Protein AF-0000000074205114 (afdb_homodimer)

Nearest PDB structures (foldseek):
  3gfg-assembly1_B  TM=8.405E-01  e=4.250E-28  Bacillus subtilis subsp. subtilis str. 168
  3e18-assembly1_B  TM=7.737E-01  e=5.322E-22  Listeria innocua
  5a02-assembly1_B  TM=8.197E-01  e=1.115E-20  Caulobacter vibrioides CB15
  5yaq-assembly1_D  TM=7.624E-01  e=3.730E-19  Paracoccus laeviglucosivorans
  7d5n-assembly1_A-2  TM=6.843E-01  e=5.929E-16  Azotobacter vinelandii DJ

Organism: NCBI:txid88382

Foldseek 3Di:
DAAAEEADQDPVVQVVVCVVHVNHHYDNDDVVVLVPPVRDQEAEAPDAQQCLLVSLLVCLQSQHEYEYEPLSHLFLVSLVSSVVSNVVSVRHYFYQLLCCFALVLQLVLVCVVVCLQPAWAEKEAEAEFADQDDPPDCLLAVQRRHACCRVVLLNQLLSVCVRFNAFFKKAKAFDDDHGPHTQKIKMKTDHAAPPDDPPDPPDPDDDDPPPDPPDPPGSGHIYIYIGHHNDPAGAWRIWIHHPNFIWTHRDDDPGDHPCVVVCVPADPQFGTWTDDVPDTDTGGGDDGHSVCQVVQVVCVSVVNHPNPHDSVSSSSSSVNSVNNVVNNVPVDMGTD/DAAAEDADQDPVVQVVVCVVHVNHHYDNDDVVVLVPVVRDQEAEAPDAQQCLLVSLLVCLQSQHEYEYEPLSHLFLVSLVSSVVSNVVSVRHYFYQLLCCFALVLQLVLVCVVVCLQPAWAEKEAEAEFADQDDPPDCQLAVQRRHACCRVVLLNQLLSVCVRFNAFFKKAKAFDDDHGPHTQKIKMKTDHAAPPDDPPDPPPPDDDPPPDDCPPPPRRGHIYIYIGHHNDPAGAWRIWIHHPNFIWTHGDDDPGDHPCVVVCVPADPQFGTWTDDVPDTDTGGGDDGHSVCQVVQVVCCSVVNHPNPHDSVSSSSSSVNSVNNVVNNVPVDMGTD

pLDDT: mean 89.56, std 16.48, range [22.7, 98.69]

Structure (mmCIF, N/CA/C/O backbone):
data_AF-0000000074205114-model_v1
#
loop_
_entity.id
_entity.type
_entity.pdbx_description
1 polymer 'Putative dehydrogenase'
#
loop_
_atom_site.group_PDB
_atom_site.id
_atom_site.type_symbol
_atom_site.label_atom_id
_atom_site.label_alt_id
_atom_site.label_comp_id
_atom_site.label_asym_id
_atom_site.label_entity_id
_atom_site.label_seq_id
_atom_site.pdbx_PDB_ins_code
_atom_site.Cartn_x
_atom_site.Cartn_y
_atom_site.Cartn_z
_atom_site.occupancy
_atom_site.B_iso_or_equiv
_atom_site.auth_seq_id
_atom_site.auth_comp_id
_atom_site.auth_asym_id
_atom_site.auth_atom_id
_atom_site.pdbx_PDB_model_num
ATOM 1 N N . MET A 1 1 ? 2.957 -40.562 -7.648 1 85.75 1 MET A N 1
ATOM 2 C CA . MET A 1 1 ? 3.486 -40.281 -8.984 1 85.75 1 MET A CA 1
ATOM 3 C C . MET A 1 1 ? 4.996 -40.5 -9.023 1 85.75 1 MET A C 1
ATOM 5 O O . MET A 1 1 ? 5.707 -40.156 -8.086 1 85.75 1 MET A O 1
ATOM 9 N N . SER A 1 2 ? 5.418 -41.219 -10.023 1 91.81 2 SER A N 1
ATOM 10 C CA . SER A 1 2 ? 6.84 -41.5 -10.156 1 91.81 2 SER A CA 1
ATOM 11 C C . SER A 1 2 ? 7.43 -40.812 -11.391 1 91.81 2 SER A C 1
ATOM 13 O O . SER A 1 2 ? 6.742 -40.656 -12.398 1 91.81 2 SER A O 1
ATOM 15 N N . VAL A 1 3 ? 8.656 -40.406 -11.25 1 95 3 VAL A N 1
ATOM 16 C CA . VAL A 1 3 ? 9.367 -39.844 -12.383 1 95 3 VAL A CA 1
ATOM 17 C C . VAL A 1 3 ? 10.016 -40.938 -13.211 1 95 3 VAL A C 1
ATOM 19 O O . VAL A 1 3 ? 10.828 -41.719 -12.711 1 95 3 VAL A O 1
ATOM 22 N N . THR A 1 4 ? 9.609 -41.031 -14.523 1 96.88 4 THR A N 1
ATOM 23 C CA . THR A 1 4 ? 10.078 -42.125 -15.344 1 96.88 4 THR A CA 1
ATOM 24 C C . THR A 1 4 ? 10.953 -41.625 -16.484 1 96.88 4 THR A C 1
ATOM 26 O O . THR A 1 4 ? 11.656 -42.406 -17.125 1 96.88 4 THR A O 1
ATOM 29 N N . ALA A 1 5 ? 10.875 -40.375 -16.781 1 96.94 5 ALA A N 1
ATOM 30 C CA . ALA A 1 5 ? 11.648 -39.75 -17.844 1 96.94 5 ALA A CA 1
ATOM 31 C C . ALA A 1 5 ? 12.055 -38.312 -17.484 1 96.94 5 ALA A C 1
ATOM 33 O O . ALA A 1 5 ? 11.289 -37.594 -16.828 1 96.94 5 ALA A O 1
ATOM 34 N N . VAL A 1 6 ? 13.312 -37.875 -17.875 1 96.44 6 VAL A N 1
ATOM 35 C CA . VAL A 1 6 ? 13.805 -36.531 -17.609 1 96.44 6 VAL A CA 1
ATOM 36 C C . VAL A 1 6 ? 14.555 -36 -18.812 1 96.44 6 VAL A C 1
ATOM 38 O O . VAL A 1 6 ? 15.359 -36.719 -19.422 1 96.44 6 VAL A O 1
ATOM 41 N N . VAL A 1 7 ? 14.195 -34.781 -19.234 1 95.62 7 VAL A N 1
ATOM 42 C CA . VAL A 1 7 ? 14.969 -34.062 -20.234 1 95.62 7 VAL A CA 1
ATOM 43 C C . VAL A 1 7 ? 15.953 -33.125 -19.547 1 95.62 7 VAL A C 1
ATOM 45 O O . VAL A 1 7 ? 15.555 -32.219 -18.797 1 95.62 7 VAL A O 1
ATOM 48 N N . ALA A 1 8 ? 17.188 -33.281 -19.766 1 89.88 8 ALA A N 1
ATOM 49 C CA . ALA A 1 8 ? 18.281 -32.438 -19.281 1 89.88 8 ALA A CA 1
ATOM 50 C C . ALA A 1 8 ? 19.297 -32.156 -20.375 1 89.88 8 ALA A C 1
ATOM 52 O O . ALA A 1 8 ? 19.969 -33.062 -20.844 1 89.88 8 ALA A O 1
ATOM 53 N N . ARG A 1 9 ? 19.359 -30.891 -20.688 1 83.19 9 ARG A N 1
ATOM 54 C CA . ARG A 1 9 ? 20.203 -30.531 -21.812 1 83.19 9 ARG A CA 1
ATOM 55 C C . ARG A 1 9 ? 21.672 -30.469 -21.406 1 83.19 9 ARG A C 1
ATOM 57 O O . ARG A 1 9 ? 22.562 -30.891 -22.156 1 83.19 9 ARG A O 1
ATOM 64 N N . ASP A 1 10 ? 21.859 -29.969 -20.188 1 86.12 10 ASP A N 1
ATOM 65 C CA . ASP A 1 10 ? 23.219 -29.781 -19.688 1 86.12 10 ASP A CA 1
ATOM 66 C C . ASP A 1 10 ? 23.719 -31.047 -19 1 86.12 10 ASP A C 1
ATOM 68 O O . ASP A 1 10 ? 22.969 -31.719 -18.281 1 86.12 10 ASP A O 1
ATOM 72 N N . SER A 1 11 ? 24.969 -31.344 -19.266 1 81.88 11 SER A N 1
ATOM 73 C CA . SER A 1 11 ? 25.562 -32.562 -18.703 1 81.88 11 SER A CA 1
ATOM 74 C C . SER A 1 11 ? 25.531 -32.531 -17.172 1 81.88 11 SER A C 1
ATOM 76 O O . SER A 1 11 ? 25.266 -33.562 -16.547 1 81.88 11 SER A O 1
ATOM 78 N N . GLY A 1 12 ? 25.875 -31.391 -16.656 1 84.06 12 GLY A N 1
ATOM 79 C CA . GLY A 1 12 ? 25.812 -31.281 -15.211 1 84.06 12 GLY A CA 1
ATOM 80 C C . GLY A 1 12 ? 24.422 -31.547 -14.656 1 84.06 12 GLY A C 1
ATOM 81 O O . GLY A 1 12 ? 24.266 -32.281 -13.672 1 84.06 12 GLY A O 1
ATOM 82 N N . ARG A 1 13 ? 23.438 -31.125 -15.32 1 86.06 13 ARG A N 1
ATOM 83 C CA . ARG A 1 13 ? 22.047 -31.328 -14.898 1 86.06 13 ARG A CA 1
ATOM 84 C C . ARG A 1 13 ? 21.641 -32.781 -15.102 1 86.06 13 ARG A C 1
ATOM 86 O O . ARG A 1 13 ? 20.844 -33.312 -14.328 1 86.06 13 ARG A O 1
ATOM 93 N N . ARG A 1 14 ? 22.203 -33.406 -16.016 1 86.38 14 ARG A N 1
ATOM 94 C CA . ARG A 1 14 ? 21.891 -34.812 -16.266 1 86.38 14 ARG A CA 1
ATOM 95 C C . ARG A 1 14 ? 22.391 -35.688 -15.141 1 86.38 14 ARG A C 1
ATOM 97 O O . ARG A 1 14 ? 21.719 -36.656 -14.742 1 86.38 14 ARG A O 1
ATOM 104 N N . VAL A 1 15 ? 23.562 -35.312 -14.703 1 87.88 15 VAL A N 1
ATOM 105 C CA . VAL A 1 15 ? 24.125 -36.062 -13.594 1 87.88 15 VAL A CA 1
ATOM 106 C C . VAL A 1 15 ? 23.25 -35.906 -12.352 1 87.88 15 VAL A C 1
ATOM 108 O O . VAL A 1 15 ? 22.953 -36.875 -11.656 1 87.88 15 VAL A O 1
ATOM 111 N N . GLN A 1 16 ? 22.891 -34.719 -12.156 1 90.81 16 GLN A N 1
ATOM 112 C CA . GLN A 1 16 ? 22.016 -34.438 -11.016 1 90.81 16 GLN A CA 1
ATOM 113 C C . GLN A 1 16 ? 20.688 -35.188 -11.148 1 90.81 16 GLN A C 1
ATOM 115 O O . GLN A 1 16 ? 20.203 -35.75 -10.164 1 90.81 16 GLN A O 1
ATOM 120 N N . ALA A 1 17 ? 20.172 -35.219 -12.312 1 90.38 17 ALA A N 1
ATOM 121 C CA . ALA A 1 17 ? 18.891 -35.906 -12.562 1 90.38 17 ALA A CA 1
ATOM 122 C C . ALA A 1 17 ? 19.016 -37.406 -12.344 1 90.38 17 ALA A C 1
ATOM 124 O O . ALA A 1 17 ? 18.109 -38.031 -11.805 1 90.38 17 ALA A O 1
ATOM 125 N N . ALA A 1 18 ? 20.062 -37.906 -12.75 1 89.88 18 ALA A N 1
ATOM 126 C CA . ALA A 1 18 ? 20.312 -39.344 -12.562 1 89.88 18 ALA A CA 1
ATOM 127 C C . ALA A 1 18 ? 20.344 -39.719 -11.086 1 89.88 18 ALA A C 1
ATOM 129 O O . ALA A 1 18 ? 19.922 -40.812 -10.695 1 89.88 18 ALA A O 1
ATOM 130 N N . GLY A 1 19 ? 20.969 -38.812 -10.289 1 91.25 19 GLY A N 1
ATOM 131 C CA . GLY A 1 19 ? 21.016 -39 -8.852 1 91.25 19 GLY A CA 1
ATOM 132 C C . GLY A 1 19 ? 19.656 -38.844 -8.188 1 91.25 19 GLY A C 1
ATOM 133 O O . GLY A 1 19 ? 19.281 -39.656 -7.328 1 91.25 19 GLY A O 1
ATOM 134 N N . ASP A 1 20 ? 18.922 -37.906 -8.656 1 92.44 20 ASP A N 1
ATOM 135 C CA . ASP A 1 20 ? 17.641 -37.594 -8.047 1 92.44 20 ASP A CA 1
ATOM 136 C C . ASP A 1 20 ? 16.578 -38.656 -8.398 1 92.44 20 ASP A C 1
ATOM 138 O O . ASP A 1 20 ? 15.695 -38.938 -7.594 1 92.44 20 ASP A O 1
ATOM 142 N N . TRP A 1 21 ? 16.766 -39.281 -9.703 1 93.69 21 TRP A N 1
ATOM 143 C CA . TRP A 1 21 ? 15.773 -40.25 -10.188 1 93.69 21 TRP A CA 1
ATOM 144 C C . TRP A 1 21 ? 16.453 -41.438 -10.859 1 93.69 21 TRP A C 1
ATOM 146 O O . TRP A 1 21 ? 16.328 -41.625 -12.07 1 93.69 21 TRP A O 1
ATOM 156 N N . PRO A 1 22 ? 17.031 -42.344 -10.18 1 90.56 22 PRO A N 1
ATOM 157 C CA . PRO A 1 22 ? 17.812 -43.438 -10.734 1 90.56 22 PRO A CA 1
ATOM 158 C C . PRO A 1 22 ? 17 -44.312 -11.672 1 90.56 22 PRO A C 1
ATOM 160 O O . PRO A 1 22 ? 17.547 -44.906 -12.617 1 90.56 22 PRO A O 1
ATOM 163 N N . GLY A 1 23 ? 15.766 -44.406 -11.625 1 91.94 23 GLY A N 1
ATOM 164 C CA . GLY A 1 23 ? 14.938 -45.281 -12.453 1 91.94 23 GLY A CA 1
ATOM 165 C C . GLY A 1 23 ? 14.359 -44.562 -13.656 1 91.94 23 GLY A C 1
ATOM 166 O O . GLY A 1 23 ? 13.773 -45.188 -14.539 1 91.94 23 GLY A O 1
ATOM 167 N N . ALA A 1 24 ? 14.734 -43.375 -13.836 1 95.69 24 ALA A N 1
ATOM 168 C CA . ALA A 1 24 ? 14.164 -42.562 -14.922 1 95.69 24 ALA A CA 1
ATOM 169 C C . ALA A 1 24 ? 15.055 -42.625 -16.156 1 95.69 24 ALA A C 1
ATOM 171 O O . ALA A 1 24 ? 16.281 -42.594 -16.047 1 95.69 24 ALA A O 1
ATOM 172 N N . ARG A 1 25 ? 14.469 -42.719 -17.312 1 95.88 25 ARG A N 1
ATOM 173 C CA . ARG A 1 25 ? 15.203 -42.562 -18.562 1 95.88 25 ARG A CA 1
ATOM 174 C C . ARG A 1 25 ? 15.562 -41.094 -18.812 1 95.88 25 ARG A C 1
ATOM 176 O O . ARG A 1 25 ? 14.719 -40.219 -18.672 1 95.88 25 ARG A O 1
ATOM 183 N N . LEU A 1 26 ? 16.844 -40.844 -19.188 1 95.38 26 LEU A N 1
ATOM 184 C CA . LEU A 1 26 ? 17.312 -39.469 -19.438 1 95.38 26 LEU A CA 1
ATOM 185 C C . LEU A 1 26 ? 17.359 -39.188 -20.938 1 95.38 26 LEU A C 1
ATOM 187 O O . LEU A 1 26 ? 17.766 -40.031 -21.719 1 95.38 26 LEU A O 1
ATOM 191 N N . PHE A 1 27 ? 16.875 -38.031 -21.281 1 95.56 27 PHE A N 1
ATOM 192 C CA . PHE A 1 27 ? 16.891 -37.594 -22.672 1 95.56 27 PHE A CA 1
ATOM 193 C C . PHE A 1 27 ? 17.656 -36.281 -22.812 1 95.56 27 PHE A C 1
ATOM 195 O O . PHE A 1 27 ? 17.734 -35.5 -21.859 1 95.56 27 PHE A O 1
ATOM 202 N N . ASN A 1 28 ? 18.141 -36 -24.062 1 92.38 28 ASN A N 1
ATOM 203 C CA . ASN A 1 28 ? 18.875 -34.781 -24.312 1 92.38 28 ASN A CA 1
ATOM 204 C C . ASN A 1 28 ? 17.953 -33.656 -24.781 1 92.38 28 ASN A C 1
ATOM 206 O O . ASN A 1 28 ? 18.328 -32.469 -24.703 1 92.38 28 ASN A O 1
ATOM 210 N N . ASP A 1 29 ? 16.875 -34.062 -25.266 1 93.94 29 ASP A N 1
ATOM 211 C CA . ASP A 1 29 ? 15.938 -33.062 -25.766 1 93.94 29 ASP A CA 1
ATOM 212 C C . ASP A 1 29 ? 14.5 -33.594 -25.688 1 93.94 29 ASP A C 1
ATOM 214 O O . ASP A 1 29 ? 14.273 -34.781 -25.547 1 93.94 29 ASP A O 1
ATOM 218 N N . LEU A 1 30 ? 13.594 -32.656 -25.828 1 96.44 30 LEU A N 1
ATOM 219 C CA . LEU A 1 30 ? 12.172 -32.938 -25.688 1 96.44 30 LEU A CA 1
ATOM 220 C C . LEU A 1 30 ? 11.695 -33.844 -26.828 1 96.44 30 LEU A C 1
ATOM 222 O O . LEU A 1 30 ? 10.93 -34.781 -26.609 1 96.44 30 LEU A O 1
ATOM 226 N N . THR A 1 31 ? 12.141 -33.625 -28.031 1 96.06 31 THR A N 1
ATOM 227 C CA . THR A 1 31 ? 11.719 -34.406 -29.203 1 96.06 31 THR A CA 1
ATOM 228 C C . THR A 1 31 ? 11.992 -35.875 -29.016 1 96.06 31 THR A C 1
ATOM 230 O O . THR A 1 31 ? 11.125 -36.719 -29.266 1 96.06 31 THR A O 1
ATOM 233 N N . SER A 1 32 ? 13.219 -36.188 -28.547 1 96.56 32 SER A N 1
ATOM 234 C CA . SER A 1 32 ? 13.594 -37.594 -28.328 1 96.56 32 SER A CA 1
ATOM 235 C C . SER A 1 32 ? 12.711 -38.219 -27.266 1 96.56 32 SER A C 1
ATOM 237 O O . SER A 1 32 ? 12.359 -39.406 -27.375 1 96.56 32 SER A O 1
ATOM 239 N N . MET A 1 33 ? 12.398 -37.5 -26.25 1 97.31 33 MET A N 1
ATOM 240 C CA . MET A 1 33 ? 11.547 -38.031 -25.188 1 97.31 33 MET A CA 1
ATOM 241 C C . MET A 1 33 ? 10.141 -38.312 -25.703 1 97.31 33 MET A C 1
ATOM 243 O O . MET A 1 33 ? 9.539 -39.344 -25.375 1 97.31 33 MET A O 1
ATOM 247 N N . LEU A 1 34 ? 9.617 -37.469 -26.594 1 97.81 34 LEU A N 1
ATOM 248 C CA . LEU A 1 34 ? 8.25 -37.562 -27.094 1 97.81 34 LEU A CA 1
ATOM 249 C C . LEU A 1 34 ? 8.102 -38.781 -28.031 1 97.81 34 LEU A C 1
ATOM 251 O O . LEU A 1 34 ? 6.984 -39.219 -28.297 1 97.81 34 LEU A O 1
ATOM 255 N N . LEU A 1 35 ? 9.203 -39.344 -28.484 1 96.56 35 LEU A N 1
ATOM 256 C CA . LEU A 1 35 ? 9.18 -40.531 -29.344 1 96.56 35 LEU A CA 1
ATOM 257 C C . LEU A 1 35 ? 8.977 -41.781 -28.516 1 96.56 35 LEU A C 1
ATOM 259 O O . LEU A 1 35 ? 8.758 -42.875 -29.078 1 96.56 35 LEU A O 1
ATOM 263 N N . GLU A 1 36 ? 9.008 -41.625 -27.219 1 96.88 36 GLU A N 1
ATOM 264 C CA . GLU A 1 36 ? 8.781 -42.75 -26.328 1 96.88 36 GLU A CA 1
ATOM 265 C C . GLU A 1 36 ? 7.617 -42.5 -25.375 1 96.88 36 GLU A C 1
ATOM 267 O O . GLU A 1 36 ? 7.785 -42.5 -24.156 1 96.88 36 GLU A O 1
ATOM 272 N N . PRO A 1 37 ? 6.422 -42.438 -25.922 1 94.88 37 PRO A N 1
ATOM 273 C CA . PRO A 1 37 ? 5.258 -42 -25.156 1 94.88 37 PRO A CA 1
ATOM 274 C C . PRO A 1 37 ? 4.812 -43.031 -24.109 1 94.88 37 PRO A C 1
ATOM 276 O O . PRO A 1 37 ? 4.066 -42.688 -23.188 1 94.88 37 PRO A O 1
ATOM 279 N N . CYS A 1 38 ? 5.223 -44.219 -24.172 1 96.12 38 CYS A N 1
ATOM 280 C CA . CYS A 1 38 ? 4.773 -45.25 -23.266 1 96.12 38 CYS A CA 1
ATOM 281 C C . CYS A 1 38 ? 5.488 -45.156 -21.922 1 96.12 38 CYS A C 1
ATOM 283 O O . CYS A 1 38 ? 5.07 -45.781 -20.938 1 96.12 38 CYS A O 1
ATOM 285 N N . LEU A 1 39 ? 6.52 -44.281 -21.812 1 96.25 39 LEU A N 1
ATOM 286 C CA . LEU A 1 39 ? 7.344 -44.188 -20.625 1 96.25 39 LEU A CA 1
ATOM 287 C C . LEU A 1 39 ? 6.66 -43.344 -19.562 1 96.25 39 LEU A C 1
ATOM 289 O O . LEU A 1 39 ? 7.035 -43.375 -18.391 1 96.25 39 LEU A O 1
ATOM 293 N N . TYR A 1 40 ? 5.711 -42.594 -19.906 1 96.56 40 TYR A N 1
ATOM 294 C CA . TYR A 1 40 ? 5.102 -41.656 -18.969 1 96.56 40 TYR A CA 1
ATOM 295 C C . TYR A 1 40 ? 3.652 -41.375 -19.359 1 96.56 40 TYR A C 1
ATOM 297 O O . TYR A 1 40 ? 3.268 -41.5 -20.516 1 96.56 40 TYR A O 1
ATOM 305 N N . ASP A 1 41 ? 2.85 -40.938 -18.391 1 96.12 41 ASP A N 1
ATOM 306 C CA . ASP A 1 41 ? 1.438 -40.625 -18.578 1 96.12 41 ASP A CA 1
ATOM 307 C C . ASP A 1 41 ? 1.212 -39.094 -18.578 1 96.12 41 ASP A C 1
ATOM 309 O O . ASP A 1 41 ? 0.176 -38.625 -19.031 1 96.12 41 ASP A O 1
ATOM 313 N N . LEU A 1 42 ? 2.203 -38.406 -18.016 1 97.81 42 LEU A N 1
ATOM 314 C CA . LEU A 1 42 ? 2.121 -36.969 -17.812 1 97.81 42 LEU A CA 1
ATOM 315 C C . LEU A 1 42 ? 3.475 -36.312 -18.062 1 97.81 42 LEU A C 1
ATOM 317 O O . LEU A 1 42 ? 4.512 -36.844 -17.672 1 97.81 42 LEU A O 1
ATOM 321 N N . VAL A 1 43 ? 3.426 -35.188 -18.75 1 98.25 43 VAL A N 1
ATOM 322 C CA . VAL A 1 43 ? 4.648 -34.406 -18.922 1 98.25 43 VAL A CA 1
ATOM 323 C C . VAL A 1 43 ? 4.594 -33.156 -18.062 1 98.25 43 VAL A C 1
ATOM 325 O O . VAL A 1 43 ? 3.604 -32.406 -18.078 1 98.25 43 VAL A O 1
ATOM 328 N N . VAL A 1 44 ? 5.621 -32.844 -17.25 1 97.94 44 VAL A N 1
ATOM 329 C CA . VAL A 1 44 ? 5.773 -31.609 -16.516 1 97.94 44 VAL A CA 1
ATOM 330 C C . VAL A 1 44 ? 6.785 -30.703 -17.219 1 97.94 44 VAL A C 1
ATOM 332 O O . VAL A 1 44 ? 7.969 -31.047 -17.312 1 97.94 44 VAL A O 1
ATOM 335 N N . ILE A 1 45 ? 6.273 -29.641 -17.703 1 97.31 45 ILE A N 1
ATOM 336 C CA . ILE A 1 45 ? 7.125 -28.688 -18.422 1 97.31 45 ILE A CA 1
ATOM 337 C C . ILE A 1 45 ? 7.613 -27.609 -17.453 1 97.31 45 ILE A C 1
ATOM 339 O O . ILE A 1 45 ? 6.852 -26.719 -17.078 1 97.31 45 ILE A O 1
ATOM 343 N N . ALA A 1 46 ? 8.875 -27.641 -17.141 1 93.62 46 ALA A N 1
ATOM 344 C CA . ALA A 1 46 ? 9.5 -26.703 -16.219 1 93.62 46 ALA A CA 1
ATOM 345 C C . ALA A 1 46 ? 10.656 -25.953 -16.875 1 93.62 46 ALA A C 1
ATOM 347 O O . ALA A 1 46 ? 11.648 -25.625 -16.234 1 93.62 46 ALA A O 1
ATOM 348 N N . SER A 1 47 ? 10.617 -25.859 -18.203 1 90.19 47 SER A N 1
ATOM 349 C CA . SER A 1 47 ? 11.617 -25.141 -18.984 1 90.19 47 SER A CA 1
ATOM 350 C C . SER A 1 47 ? 11.555 -23.641 -18.703 1 90.19 47 SER A C 1
ATOM 352 O O . SER A 1 47 ? 10.617 -23.156 -18.078 1 90.19 47 SER A O 1
ATOM 354 N N . PRO A 1 48 ? 12.562 -22.891 -19.078 1 84.75 48 PRO A N 1
ATOM 355 C CA . PRO A 1 48 ? 12.469 -21.422 -18.969 1 84.75 48 PRO A CA 1
ATOM 356 C C . PRO A 1 48 ? 11.227 -20.859 -19.656 1 84.75 48 PRO A C 1
ATOM 358 O O . PRO A 1 48 ? 10.789 -21.391 -20.688 1 84.75 48 PRO A O 1
ATOM 361 N N . SER A 1 49 ? 10.75 -19.781 -19.141 1 85.81 49 SER A N 1
ATOM 362 C CA . SER A 1 49 ? 9.461 -19.234 -19.547 1 85.81 49 SER A CA 1
ATOM 363 C C . SER A 1 49 ? 9.43 -18.938 -21.047 1 85.81 49 SER A C 1
ATOM 365 O O . SER A 1 49 ? 8.383 -19.062 -21.688 1 85.81 49 SER A O 1
ATOM 367 N N . SER A 1 50 ? 10.555 -18.594 -21.562 1 84.31 50 SER A N 1
ATOM 368 C CA . SER A 1 50 ? 10.609 -18.234 -22.984 1 84.31 50 SER A CA 1
ATOM 369 C C . SER A 1 50 ? 10.359 -19.453 -23.875 1 84.31 50 SER A C 1
ATOM 371 O O . SER A 1 50 ? 10.047 -19.312 -25.047 1 84.31 50 SER A O 1
ATOM 373 N N . LEU A 1 51 ? 10.453 -20.656 -23.297 1 89 51 LEU A N 1
ATOM 374 C CA . LEU A 1 51 ? 10.305 -21.875 -24.078 1 89 51 LEU A CA 1
ATOM 375 C C . LEU A 1 51 ? 8.945 -22.531 -23.828 1 89 51 LEU A C 1
ATOM 377 O O . LEU A 1 51 ? 8.617 -23.547 -24.422 1 89 51 LEU A O 1
ATOM 381 N N . HIS A 1 52 ? 8.133 -21.938 -22.984 1 93.12 52 HIS A N 1
ATOM 382 C CA . HIS A 1 52 ? 6.867 -22.547 -22.562 1 93.12 52 HIS A CA 1
ATOM 383 C C . HIS A 1 52 ? 5.953 -22.797 -23.766 1 93.12 52 HIS A C 1
ATOM 385 O O . HIS A 1 52 ? 5.449 -23.906 -23.938 1 93.12 52 HIS A O 1
ATOM 391 N N . ALA A 1 53 ? 5.789 -21.812 -24.594 1 93.69 53 ALA A N 1
ATOM 392 C CA . ALA A 1 53 ? 4.867 -21.953 -25.703 1 93.69 53 ALA A CA 1
ATOM 393 C C . ALA A 1 53 ? 5.324 -23.047 -26.672 1 93.69 53 ALA A C 1
ATOM 395 O O . ALA A 1 53 ? 4.523 -23.875 -27.109 1 93.69 53 ALA A O 1
ATOM 396 N N .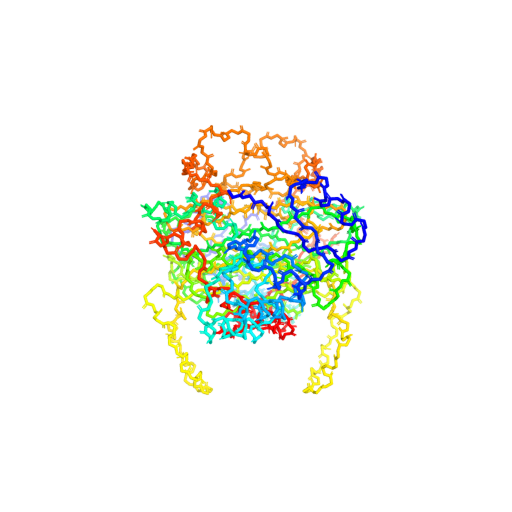 GLU A 1 54 ? 6.59 -23.016 -26.938 1 94.56 54 GLU A N 1
ATOM 397 C CA . GLU A 1 54 ? 7.164 -23.984 -27.844 1 94.56 54 GLU A CA 1
ATOM 398 C C . GLU A 1 54 ? 7.027 -25.406 -27.297 1 94.56 54 GLU A C 1
ATOM 400 O O . GLU A 1 54 ? 6.551 -26.297 -28 1 94.56 54 GLU A O 1
ATOM 405 N N . HIS A 1 55 ? 7.418 -25.609 -26.062 1 96.69 55 HIS A N 1
ATOM 406 C CA . HIS A 1 55 ? 7.371 -26.922 -25.453 1 96.69 55 HIS A CA 1
ATOM 407 C C . HIS A 1 55 ? 5.934 -27.391 -25.25 1 96.69 55 HIS A C 1
ATOM 409 O O . HIS A 1 55 ? 5.617 -28.562 -25.469 1 96.69 55 HIS A O 1
ATOM 415 N N . ALA A 1 56 ? 5.098 -26.5 -24.859 1 97.62 56 ALA A N 1
ATOM 416 C CA . ALA A 1 56 ? 3.686 -26.844 -24.703 1 97.62 56 ALA A CA 1
ATOM 417 C C . ALA A 1 56 ? 3.076 -27.297 -26.031 1 97.62 56 ALA A C 1
ATOM 419 O O . ALA A 1 56 ? 2.312 -28.266 -26.062 1 97.62 56 ALA A O 1
ATOM 420 N N . ASN A 1 57 ? 3.42 -26.594 -27.031 1 96.88 57 ASN A N 1
ATOM 421 C CA . ASN A 1 57 ? 2.93 -26.969 -28.359 1 96.88 57 ASN A CA 1
ATOM 422 C C . ASN A 1 57 ? 3.395 -28.375 -28.75 1 96.88 57 ASN A C 1
ATOM 424 O O . ASN A 1 57 ? 2.596 -29.188 -29.203 1 96.88 57 ASN A O 1
ATOM 428 N N . ALA A 1 58 ? 4.645 -28.641 -28.594 1 97.5 58 ALA A N 1
ATOM 429 C CA . ALA A 1 58 ? 5.207 -29.938 -28.953 1 97.5 58 ALA A CA 1
ATOM 430 C C . ALA A 1 58 ? 4.512 -31.062 -28.188 1 97.5 58 ALA A C 1
ATOM 432 O O . ALA A 1 58 ? 4.156 -32.094 -28.766 1 97.5 58 ALA A O 1
ATOM 433 N N . VAL A 1 59 ? 4.316 -30.844 -26.922 1 98.25 59 VAL A N 1
ATOM 434 C CA . VAL A 1 59 ? 3.703 -31.859 -26.062 1 98.25 59 VAL A CA 1
ATOM 435 C C . VAL A 1 59 ? 2.23 -32.031 -26.438 1 98.25 59 VAL A C 1
ATOM 437 O O . VAL A 1 59 ? 1.71 -33.125 -26.453 1 98.25 59 VAL A O 1
ATOM 440 N N . SER A 1 60 ? 1.573 -30.953 -26.766 1 97.88 60 SER A N 1
ATOM 441 C CA . SER A 1 60 ? 0.179 -30.984 -27.203 1 97.88 60 SER A CA 1
ATOM 442 C C . SER A 1 60 ? 0.013 -31.812 -28.469 1 97.88 60 SER A C 1
ATOM 444 O O . SER A 1 60 ? -0.88 -32.656 -28.562 1 97.88 60 SER A O 1
ATOM 446 N N . VAL A 1 61 ? 0.894 -31.562 -29.422 1 96.69 61 VAL A N 1
ATOM 447 C CA . VAL A 1 61 ? 0.837 -32.25 -30.688 1 96.69 61 VAL A CA 1
ATOM 448 C C . VAL A 1 61 ? 1.059 -33.75 -30.469 1 96.69 61 VAL A C 1
ATOM 450 O O . VAL A 1 61 ? 0.447 -34.594 -31.141 1 96.69 61 VAL A O 1
ATOM 453 N N . ALA A 1 62 ? 1.835 -34.062 -29.484 1 97.38 62 ALA A N 1
ATOM 454 C CA . ALA A 1 62 ? 2.107 -35.469 -29.156 1 97.38 62 ALA A CA 1
ATOM 455 C C . ALA A 1 62 ? 0.929 -36.094 -28.406 1 97.38 62 ALA A C 1
ATOM 457 O O . ALA A 1 62 ? 0.906 -37.281 -28.172 1 97.38 62 ALA A O 1
ATOM 458 N N . GLY A 1 63 ? -0.019 -35.281 -27.938 1 97 63 GLY A N 1
ATOM 459 C CA . GLY A 1 63 ? -1.241 -35.781 -27.312 1 97 63 GLY A CA 1
ATOM 460 C C . GLY A 1 63 ? -1.043 -36.219 -25.875 1 97 63 GLY A C 1
ATOM 461 O O . GLY A 1 63 ? -1.79 -37.062 -25.375 1 97 63 GLY A O 1
ATOM 462 N N . LYS A 1 64 ? -0.015 -35.812 -25.234 1 97.62 64 LYS A N 1
ATOM 463 C CA . LYS A 1 64 ? 0.257 -36.156 -23.859 1 97.62 64 LYS A CA 1
ATOM 464 C C . LYS A 1 64 ? -0.214 -35.062 -22.891 1 97.62 64 LYS A C 1
ATOM 466 O O . LYS A 1 64 ? 0.093 -33.906 -23.094 1 97.62 64 LYS A O 1
ATOM 471 N N . PRO A 1 65 ? -1.04 -35.5 -21.875 1 98 65 PRO A N 1
ATOM 472 C CA . PRO A 1 65 ? -1.376 -34.5 -20.844 1 98 65 PRO A CA 1
ATOM 473 C C . PRO A 1 65 ? -0.14 -33.875 -20.203 1 98 65 PRO A C 1
ATOM 475 O O . PRO A 1 65 ? 0.895 -34.531 -20.078 1 98 65 PRO A O 1
ATOM 478 N N . PHE A 1 66 ? -0.282 -32.531 -19.812 1 98.5 66 PHE A N 1
ATOM 479 C CA . PHE A 1 66 ? 0.92 -31.953 -19.25 1 98.5 66 PHE A CA 1
ATOM 480 C C . PHE A 1 66 ? 0.562 -30.891 -18.219 1 98.5 66 PHE A C 1
ATOM 482 O O . PHE A 1 66 ? -0.567 -30.391 -18.188 1 98.5 66 PHE A O 1
ATOM 489 N N . VAL A 1 67 ? 1.472 -30.625 -17.281 1 98.31 67 VAL A N 1
ATOM 490 C CA . VAL A 1 67 ? 1.499 -29.5 -16.359 1 98.31 67 VAL A CA 1
ATOM 491 C C . VAL A 1 67 ? 2.537 -28.484 -16.828 1 98.31 67 VAL A C 1
ATOM 493 O O . VAL A 1 67 ? 3.703 -28.828 -17.031 1 98.31 67 VAL A O 1
ATOM 496 N N . LEU A 1 68 ? 2.045 -27.344 -17.062 1 98.25 68 LEU A N 1
ATOM 497 C CA . LEU A 1 68 ? 2.939 -26.266 -17.453 1 98.25 68 LEU A CA 1
ATOM 498 C C . LEU A 1 68 ? 3.275 -25.375 -16.266 1 98.25 68 LEU A C 1
ATOM 500 O O . LEU A 1 68 ? 2.379 -24.938 -15.531 1 98.25 68 LEU A O 1
ATOM 504 N N . ASP A 1 69 ? 4.539 -25.125 -16.078 1 95.88 69 ASP A N 1
ATOM 505 C CA . ASP A 1 69 ? 4.957 -24.234 -14.992 1 95.88 69 ASP A CA 1
ATOM 506 C C . ASP A 1 69 ? 4.508 -22.797 -15.25 1 95.88 69 ASP A C 1
ATOM 508 O O . ASP A 1 69 ? 4.227 -22.422 -16.391 1 95.88 69 ASP A O 1
ATOM 512 N N . LYS A 1 70 ? 4.375 -22.078 -14.125 1 92.62 70 LYS A N 1
ATOM 513 C CA . LYS A 1 70 ? 4.047 -20.656 -14.25 1 92.62 70 LYS A CA 1
ATOM 514 C C . LYS A 1 70 ? 5.293 -19.828 -14.57 1 92.62 70 LYS A C 1
ATOM 516 O O . LYS A 1 70 ? 6.402 -20.203 -14.172 1 92.62 70 LYS A O 1
ATOM 521 N N . PRO A 1 71 ? 5.223 -18.719 -15.227 1 93.19 71 PRO A N 1
ATOM 522 C CA . PRO A 1 71 ? 3.992 -18.281 -15.891 1 93.19 71 PRO A CA 1
ATOM 523 C C . PRO A 1 71 ? 3.682 -19.094 -17.141 1 93.19 71 PRO A C 1
ATOM 525 O O . PRO A 1 71 ? 4.594 -19.641 -17.766 1 93.19 71 PRO A O 1
ATOM 528 N N . ILE A 1 72 ? 2.395 -19.188 -17.531 1 95.62 72 ILE A N 1
ATOM 529 C CA . ILE A 1 72 ? 1.974 -19.953 -18.703 1 95.62 72 ILE A CA 1
ATOM 530 C C . ILE A 1 72 ? 2.736 -19.484 -19.938 1 95.62 72 ILE A C 1
ATOM 532 O O . ILE A 1 72 ? 3.084 -20.281 -20.812 1 95.62 72 ILE A O 1
ATOM 536 N N . ALA A 1 73 ? 2.936 -18.172 -20.016 1 92.62 73 ALA A N 1
ATOM 537 C CA . ALA A 1 73 ? 3.73 -17.5 -21.03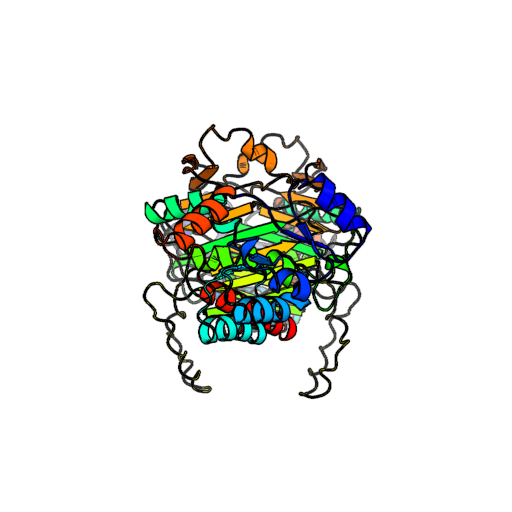1 1 92.62 73 ALA A CA 1
ATOM 538 C C . ALA A 1 73 ? 4.148 -16.109 -20.578 1 92.62 73 ALA A C 1
ATOM 540 O O . ALA A 1 73 ? 3.707 -15.641 -19.516 1 92.62 73 ALA A O 1
ATOM 541 N N . THR A 1 74 ? 4.977 -15.422 -21.391 1 91.19 74 THR A N 1
ATOM 542 C CA . THR A 1 74 ? 5.48 -14.117 -21 1 91.19 74 THR A CA 1
ATOM 543 C C . THR A 1 74 ? 4.496 -13.016 -21.391 1 91.19 74 THR A C 1
ATOM 545 O O . THR A 1 74 ? 4.574 -11.891 -20.891 1 91.19 74 THR A O 1
ATOM 548 N N . THR A 1 75 ? 3.6 -13.336 -22.312 1 94.5 75 THR A N 1
ATOM 549 C CA . THR A 1 75 ? 2.57 -12.391 -22.719 1 94.5 75 THR A CA 1
ATOM 550 C C . THR A 1 75 ? 1.208 -13.078 -22.797 1 94.5 75 THR A C 1
ATOM 552 O O . THR A 1 75 ? 1.128 -14.305 -22.906 1 94.5 75 THR A O 1
ATOM 555 N N . ALA A 1 76 ? 0.183 -12.258 -22.781 1 96.81 76 ALA A N 1
ATOM 556 C CA . ALA A 1 76 ? -1.171 -12.789 -22.906 1 96.81 76 ALA A CA 1
ATOM 557 C C . ALA A 1 76 ? -1.382 -13.43 -24.281 1 96.81 76 ALA A C 1
ATOM 559 O O . ALA A 1 76 ? -2.059 -14.453 -24.391 1 96.81 76 ALA A O 1
ATOM 560 N N . ALA A 1 77 ? -0.84 -12.82 -25.266 1 96.62 77 ALA A N 1
ATOM 561 C CA . ALA A 1 77 ? -0.963 -13.367 -26.609 1 96.62 77 ALA A CA 1
ATOM 562 C C . ALA A 1 77 ? -0.362 -14.766 -26.688 1 96.62 77 ALA A C 1
ATOM 564 O O . ALA A 1 77 ? -0.985 -15.688 -27.219 1 96.62 77 ALA A O 1
ATOM 565 N N . GLU A 1 78 ? 0.817 -14.945 -26.141 1 95.25 78 GLU A N 1
ATOM 566 C CA . GLU A 1 78 ? 1.464 -16.25 -26.125 1 95.25 78 GLU A CA 1
ATOM 567 C C . GLU A 1 78 ? 0.692 -17.25 -25.25 1 95.25 78 GLU A C 1
ATOM 569 O O . GLU A 1 78 ? 0.607 -18.438 -25.578 1 95.25 78 GLU A O 1
ATOM 574 N N . ALA A 1 79 ? 0.197 -16.75 -24.172 1 97.19 79 ALA A N 1
ATOM 575 C CA . ALA A 1 79 ? -0.617 -17.594 -23.312 1 97.19 79 ALA A CA 1
ATOM 576 C C . ALA A 1 79 ? -1.823 -18.156 -24.062 1 97.19 79 ALA A C 1
ATOM 578 O O . ALA A 1 79 ? -2.125 -19.359 -23.953 1 97.19 79 ALA A O 1
ATOM 579 N N . ARG A 1 80 ? -2.484 -17.344 -24.781 1 97.31 80 ARG A N 1
ATOM 580 C CA . ARG A 1 80 ? -3.637 -17.781 -25.578 1 97.31 80 ARG A CA 1
ATOM 581 C C . ARG A 1 80 ? -3.236 -18.812 -26.625 1 97.31 80 ARG A C 1
ATOM 583 O O . ARG A 1 80 ? -3.998 -19.734 -26.906 1 97.31 80 ARG A O 1
ATOM 590 N N . ARG A 1 81 ? -2.062 -18.625 -27.125 1 95.94 81 ARG A N 1
ATOM 591 C CA . ARG A 1 81 ? -1.571 -19.578 -28.109 1 95.94 81 ARG A CA 1
ATOM 592 C C . ARG A 1 81 ? -1.375 -20.953 -27.484 1 95.94 81 ARG A C 1
ATOM 594 O O . ARG A 1 81 ? -1.668 -21.969 -28.109 1 95.94 81 ARG A O 1
ATOM 601 N N . VAL A 1 82 ? -0.849 -20.953 -26.312 1 97.56 82 VAL A N 1
ATOM 602 C CA . VAL A 1 82 ? -0.66 -22.219 -25.594 1 97.56 82 VAL A CA 1
ATOM 603 C C . VAL A 1 82 ? -2.004 -22.922 -25.422 1 97.56 82 VAL A C 1
ATOM 605 O O . VAL A 1 82 ? -2.133 -24.109 -25.734 1 97.56 82 VAL A O 1
ATOM 608 N N . VAL A 1 83 ? -2.982 -22.188 -24.969 1 98.12 83 VAL A N 1
ATOM 609 C CA . VAL A 1 83 ? -4.305 -22.75 -24.719 1 98.12 83 VAL A CA 1
ATOM 610 C C . VAL A 1 83 ? -4.938 -23.219 -26.031 1 98.12 83 VAL A C 1
ATOM 612 O O . VAL A 1 83 ? -5.527 -24.297 -26.094 1 98.12 83 VAL A O 1
ATOM 615 N N . ALA A 1 84 ? -4.781 -22.453 -27.031 1 97.06 84 ALA A N 1
ATOM 616 C CA . ALA A 1 84 ? -5.344 -22.781 -28.344 1 97.06 84 ALA A CA 1
ATOM 617 C C . ALA A 1 84 ? -4.727 -24.062 -28.906 1 97.06 84 ALA A C 1
ATOM 619 O O . ALA A 1 84 ? -5.434 -24.906 -29.453 1 97.06 84 ALA A O 1
ATOM 620 N N . ALA A 1 85 ? -3.449 -24.172 -28.797 1 96.12 85 ALA A N 1
ATOM 621 C CA . ALA A 1 85 ? -2.752 -25.359 -29.312 1 96.12 85 ALA A CA 1
ATOM 622 C C . ALA A 1 85 ? -3.232 -26.609 -28.594 1 96.12 85 ALA A C 1
ATOM 624 O O . ALA A 1 85 ? -3.488 -27.641 -29.25 1 96.12 85 ALA A O 1
ATOM 625 N N . ALA A 1 86 ? -3.312 -26.547 -27.312 1 97.88 86 ALA A N 1
ATOM 626 C CA . ALA A 1 86 ? -3.791 -27.688 -26.531 1 97.88 86 ALA A CA 1
ATOM 627 C C . ALA A 1 86 ? -5.23 -28.047 -26.906 1 97.88 86 ALA A C 1
ATOM 629 O O . ALA A 1 86 ? -5.574 -29.219 -27.031 1 97.88 86 ALA A O 1
ATOM 630 N N . SER A 1 87 ? -6.027 -27.031 -27.047 1 97.31 87 SER A N 1
ATOM 631 C CA . SER A 1 87 ? -7.422 -27.234 -27.438 1 97.31 87 SER A CA 1
ATOM 632 C C . SER A 1 87 ? -7.531 -27.891 -28.812 1 97.31 87 SER A C 1
ATOM 634 O O . SER A 1 87 ? -8.312 -28.828 -28.984 1 97.31 87 SER A O 1
ATOM 636 N N . ALA A 1 88 ? -6.793 -27.469 -29.734 1 96.88 88 ALA A N 1
ATOM 637 C CA . ALA A 1 88 ? -6.82 -27.969 -31.094 1 96.88 88 ALA A CA 1
ATOM 638 C C . ALA A 1 88 ? -6.441 -29.453 -31.141 1 96.88 88 ALA A C 1
ATOM 640 O O . ALA A 1 88 ? -6.992 -30.219 -31.938 1 96.88 88 ALA A O 1
ATOM 641 N N . SER A 1 89 ? -5.535 -29.828 -30.344 1 96.94 89 SER A N 1
ATOM 642 C CA . SER A 1 89 ? -5.074 -31.219 -30.328 1 96.94 89 SER A CA 1
ATOM 643 C C . SER A 1 89 ? -5.914 -32.062 -29.375 1 96.94 89 SER A C 1
ATOM 645 O O . SER A 1 89 ? -5.777 -33.281 -29.344 1 96.94 89 SER A O 1
ATOM 647 N N . GLY A 1 90 ? -6.746 -31.359 -28.594 1 97 90 GLY A N 1
ATOM 648 C CA . GLY A 1 90 ? -7.539 -32.062 -27.594 1 97 90 GLY A CA 1
ATOM 649 C C . GLY A 1 90 ? -6.715 -32.562 -26.422 1 97 90 GLY A C 1
ATOM 650 O O . GLY A 1 90 ? -7.078 -33.562 -25.797 1 97 90 GLY A O 1
ATOM 651 N N . THR A 1 91 ? -5.613 -32.062 -26.188 1 97.81 91 THR A N 1
ATOM 652 C CA . THR A 1 91 ? -4.707 -32.5 -25.125 1 97.81 91 THR A CA 1
ATOM 653 C C . THR A 1 91 ? -4.988 -31.75 -23.828 1 97.81 91 THR A C 1
ATOM 655 O O . THR A 1 91 ? -4.934 -30.516 -23.797 1 97.81 91 THR A O 1
ATOM 658 N N . PRO A 1 92 ? -5.305 -32.438 -22.75 1 97.19 92 PRO A N 1
ATOM 659 C CA . PRO A 1 92 ? -5.562 -31.766 -21.469 1 97.19 92 PRO A CA 1
ATOM 660 C C . PRO A 1 92 ? -4.289 -31.234 -20.812 1 97.19 92 PRO A C 1
ATOM 662 O O . PRO A 1 92 ? -3.234 -31.875 -20.891 1 97.19 92 PRO A O 1
ATOM 665 N N . PHE A 1 93 ? -4.359 -30.062 -20.266 1 98.31 93 PHE A N 1
ATOM 666 C CA . PHE A 1 93 ? -3.227 -29.578 -19.469 1 98.31 93 PHE A CA 1
ATOM 667 C C . PHE A 1 93 ? -3.693 -28.609 -18.391 1 98.31 93 PHE A C 1
ATOM 669 O O . PHE A 1 93 ? -4.844 -28.172 -18.406 1 98.31 93 PHE A O 1
ATOM 676 N N . THR A 1 94 ? -2.871 -28.359 -17.422 1 98.31 94 THR A N 1
ATOM 677 C CA . THR A 1 94 ? -3.078 -27.406 -16.344 1 98.31 94 THR A CA 1
ATOM 678 C C . THR A 1 94 ? -1.803 -26.609 -16.062 1 98.31 94 THR A C 1
ATOM 680 O O . THR A 1 94 ? -0.769 -26.859 -16.688 1 98.31 94 THR A O 1
ATOM 683 N N . VAL A 1 95 ? -1.958 -25.609 -15.336 1 98.19 95 VAL A N 1
ATOM 684 C CA . VAL A 1 95 ? -0.837 -24.719 -15.039 1 98.19 95 VAL A CA 1
ATOM 685 C C . VAL A 1 95 ? -0.471 -24.828 -13.562 1 98.19 95 VAL A C 1
ATOM 687 O O . VAL A 1 95 ? -1.352 -24.906 -12.703 1 98.19 95 VAL A O 1
ATOM 690 N N . PHE A 1 96 ? 0.781 -24.75 -13.305 1 96.94 96 PHE A N 1
ATOM 691 C CA . PHE A 1 96 ? 1.313 -25 -11.969 1 96.94 96 PHE A CA 1
ATOM 692 C C . PHE A 1 96 ? 1.161 -23.766 -11.086 1 96.94 96 PHE A C 1
ATOM 694 O O . PHE A 1 96 ? 2.154 -23.188 -10.641 1 96.94 96 PHE A O 1
ATOM 701 N N . HIS A 1 97 ? -0.021 -23.406 -10.742 1 96 97 HIS A N 1
ATOM 702 C CA . HIS A 1 97 ? -0.321 -22.406 -9.727 1 96 97 HIS A CA 1
ATOM 703 C C . HIS A 1 97 ? -0.516 -23.047 -8.359 1 96 97 HIS A C 1
ATOM 705 O O . HIS A 1 97 ? -1.598 -22.953 -7.773 1 96 97 HIS A O 1
ATOM 711 N N . ASN A 1 98 ? 0.572 -23.531 -7.816 1 94 98 ASN A N 1
ATOM 712 C CA . ASN A 1 98 ? 0.57 -24.312 -6.59 1 94 98 ASN A CA 1
ATOM 713 C C . ASN A 1 98 ? 0.227 -23.469 -5.371 1 94 98 ASN A C 1
ATOM 715 O O . ASN A 1 98 ? -0.217 -23.984 -4.348 1 94 98 ASN A O 1
ATOM 719 N N . ARG A 1 99 ? 0.332 -22.172 -5.508 1 94.56 99 ARG A N 1
ATOM 720 C CA . ARG A 1 99 ? 0.123 -21.297 -4.363 1 94.56 99 ARG A CA 1
ATOM 721 C C . ARG A 1 99 ? -1.354 -21.219 -3.994 1 94.56 99 ARG A C 1
ATOM 723 O O . ARG A 1 99 ? -1.705 -20.734 -2.912 1 94.56 99 ARG A O 1
ATOM 730 N N . ARG A 1 100 ? -2.205 -21.703 -4.883 1 95.5 100 ARG A N 1
ATOM 731 C CA . ARG A 1 100 ? -3.629 -21.797 -4.574 1 95.5 100 ARG A CA 1
ATOM 732 C C . ARG A 1 100 ? -3.867 -22.719 -3.377 1 95.5 100 ARG A C 1
ATOM 734 O O . ARG A 1 100 ? -4.918 -22.656 -2.74 1 95.5 100 ARG A O 1
ATOM 741 N N . TRP A 1 101 ? -2.863 -23.562 -3.061 1 95.5 101 TRP A N 1
ATOM 742 C CA . TRP A 1 101 ? -3.02 -24.547 -1.984 1 95.5 101 TRP A CA 1
ATOM 743 C C . TRP A 1 101 ? -2.199 -24.141 -0.764 1 95.5 101 TRP A C 1
ATOM 745 O O . TRP A 1 101 ? -2.07 -24.922 0.188 1 95.5 101 TRP A O 1
ATOM 755 N N . ASP A 1 102 ? -1.617 -22.922 -0.755 1 93.38 102 ASP A N 1
ATOM 756 C CA . ASP A 1 102 ? -0.935 -22.422 0.434 1 93.38 102 ASP A CA 1
ATOM 757 C C . ASP A 1 102 ? -1.891 -22.344 1.621 1 93.38 102 ASP A C 1
ATOM 759 O O . ASP A 1 102 ? -3.053 -21.953 1.463 1 93.38 102 ASP A O 1
ATOM 763 N N . PRO A 1 103 ? -1.338 -22.625 2.803 1 93 103 PRO A N 1
ATOM 764 C CA . PRO A 1 103 ? -2.186 -22.516 3.992 1 93 103 PRO A CA 1
ATOM 765 C C . PRO A 1 103 ? -2.854 -21.141 4.117 1 93 103 PRO A C 1
ATOM 767 O O . PRO A 1 103 ? -4.027 -21.062 4.484 1 93 103 PRO A O 1
ATOM 770 N N . GLU A 1 104 ? -2.135 -20.172 3.84 1 93.81 104 GLU A N 1
ATOM 771 C CA . GLU A 1 104 ? -2.668 -18.812 3.918 1 93.81 104 GLU A CA 1
ATOM 772 C C . GLU A 1 104 ? -3.846 -18.625 2.965 1 93.81 104 GLU A C 1
ATOM 774 O O . GLU A 1 104 ? -4.844 -17.984 3.318 1 93.81 104 GLU A O 1
ATOM 779 N N . GLN A 1 105 ? -3.707 -19.094 1.758 1 96.38 105 GLN A N 1
ATOM 780 C CA . GLN A 1 105 ? -4.742 -18.969 0.74 1 96.38 105 GLN A CA 1
ATOM 781 C C . GLN A 1 105 ? -5.984 -19.781 1.117 1 96.38 105 GLN A C 1
ATOM 783 O O . GLN A 1 105 ? -7.105 -19.266 1.039 1 96.38 105 GLN A O 1
ATOM 788 N N . LEU A 1 106 ? -5.77 -21 1.531 1 96.12 106 LEU A N 1
ATOM 789 C CA . LEU A 1 106 ? -6.871 -21.875 1.919 1 96.12 106 LEU A CA 1
ATOM 790 C C . LEU A 1 106 ? -7.598 -21.328 3.141 1 96.12 106 LEU A C 1
ATOM 792 O O . LEU A 1 106 ? -8.828 -21.359 3.201 1 96.12 106 LEU A O 1
ATOM 796 N N . THR A 1 107 ? -6.852 -20.844 4.094 1 96.75 107 THR A N 1
ATOM 797 C CA . THR A 1 107 ? -7.445 -20.297 5.305 1 96.75 107 THR A CA 1
ATOM 798 C C . THR A 1 107 ? -8.289 -19.062 4.973 1 96.75 107 THR A C 1
ATOM 800 O O . THR A 1 107 ? -9.414 -18.922 5.465 1 96.75 107 THR A O 1
ATOM 803 N N . LEU A 1 108 ? -7.746 -18.203 4.18 1 97.62 108 LEU A N 1
ATOM 804 C CA . LEU A 1 108 ? -8.477 -17.016 3.779 1 97.62 108 LEU A CA 1
ATOM 805 C C . LEU A 1 108 ? -9.758 -17.375 3.037 1 97.62 108 LEU A C 1
ATOM 807 O O . LEU A 1 108 ? -10.82 -16.797 3.295 1 97.62 108 LEU A O 1
ATOM 811 N N . LYS A 1 109 ? -9.695 -18.297 2.125 1 96.44 109 LYS A N 1
ATOM 812 C CA . LYS A 1 109 ? -10.891 -18.75 1.411 1 96.44 109 LYS A CA 1
ATOM 813 C C . LYS A 1 109 ? -11.961 -19.234 2.383 1 96.44 109 LYS A C 1
ATOM 815 O O . LYS A 1 109 ? -13.141 -18.891 2.238 1 96.44 109 LYS A O 1
ATOM 820 N N . ALA A 1 110 ? -11.531 -20 3.324 1 96 110 ALA A N 1
ATOM 821 C CA . ALA A 1 110 ? -12.469 -20.516 4.324 1 96 110 ALA A CA 1
ATOM 822 C C . ALA A 1 110 ? -13.109 -19.359 5.105 1 96 110 ALA A C 1
ATOM 824 O O . ALA A 1 110 ? -14.312 -19.391 5.387 1 96 110 ALA A O 1
ATOM 825 N N . LEU A 1 111 ? -12.359 -18.391 5.484 1 96.25 111 LEU A N 1
ATOM 826 C CA . LEU A 1 111 ? -12.859 -17.234 6.207 1 96.25 111 LEU A CA 1
ATOM 827 C C . LEU A 1 111 ? -13.875 -16.469 5.371 1 96.25 111 LEU A C 1
ATOM 829 O O . LEU A 1 111 ? -14.898 -16.016 5.895 1 96.25 111 LEU A O 1
ATOM 833 N N . LEU A 1 112 ? -13.547 -16.297 4.121 1 96.56 112 LEU A N 1
ATOM 834 C CA . LEU A 1 112 ? -14.445 -15.602 3.209 1 96.56 112 LEU A CA 1
ATOM 835 C C . LEU A 1 112 ? -15.758 -16.359 3.057 1 96.56 112 LEU A C 1
ATOM 837 O O . LEU A 1 112 ? -16.828 -15.75 3.08 1 96.56 112 LEU A O 1
ATOM 841 N N . ASP A 1 113 ? -15.695 -17.641 2.951 1 95.31 113 ASP A N 1
ATOM 842 C CA . ASP A 1 113 ? -16.875 -18.484 2.787 1 95.31 113 ASP A CA 1
ATOM 843 C C . ASP A 1 113 ? -17.781 -18.391 4.012 1 95.31 113 ASP A C 1
ATOM 845 O O . ASP A 1 113 ? -19.016 -18.438 3.889 1 95.31 113 ASP A O 1
ATOM 849 N N . ARG A 1 114 ? -17.172 -18.297 5.184 1 95.81 114 ARG A N 1
ATOM 850 C CA . ARG A 1 114 ? -17.938 -18.219 6.426 1 95.81 114 ARG A CA 1
ATOM 851 C C . ARG A 1 114 ? -18.516 -16.812 6.629 1 95.81 114 ARG A C 1
ATOM 853 O O . ARG A 1 114 ? -19.391 -16.625 7.473 1 95.81 114 ARG A O 1
ATOM 860 N N . GLY A 1 115 ? -17.953 -15.844 5.945 1 96 115 GLY A N 1
ATOM 861 C CA . GLY A 1 115 ? -18.469 -14.477 6.035 1 96 115 GLY A CA 1
ATOM 862 C C . GLY A 1 115 ? -17.906 -13.711 7.219 1 96 115 GLY A C 1
ATOM 863 O O . GLY A 1 115 ? -18.453 -12.68 7.605 1 96 115 GLY A O 1
ATOM 864 N N . ASP A 1 116 ? -16.844 -14.195 7.809 1 95.81 116 ASP A N 1
ATOM 865 C CA . ASP A 1 116 ? -16.281 -13.625 9.031 1 95.81 116 ASP A CA 1
ATOM 866 C C . ASP A 1 116 ? -15.766 -12.211 8.797 1 95.81 116 ASP A C 1
ATOM 868 O O . ASP A 1 116 ? -15.703 -11.398 9.727 1 95.81 116 ASP A O 1
ATOM 872 N N . LEU A 1 117 ? -15.445 -11.867 7.582 1 97.25 117 LEU A N 1
ATOM 873 C CA . LEU A 1 117 ? -14.859 -10.562 7.281 1 97.25 117 LEU A CA 1
ATOM 874 C C . LEU A 1 117 ? -15.938 -9.578 6.824 1 97.25 117 LEU A C 1
ATOM 876 O O . LEU A 1 117 ? -15.648 -8.398 6.609 1 97.25 117 LEU A O 1
ATOM 880 N N . GLY A 1 118 ? -17.188 -10.047 6.664 1 96.44 118 GLY A N 1
ATOM 881 C CA . GLY A 1 118 ? -18.188 -9.203 6.02 1 96.44 118 GLY A CA 1
ATOM 882 C C . GLY A 1 118 ? -17.875 -8.914 4.566 1 96.44 118 GLY A C 1
ATOM 883 O O . GLY A 1 118 ? -17.375 -9.781 3.846 1 96.44 118 GLY A O 1
ATOM 884 N N . LYS A 1 119 ? -18.281 -7.734 4.172 1 94.81 119 LYS A N 1
ATOM 885 C CA . LYS A 1 119 ? -17.938 -7.312 2.814 1 94.81 119 LYS A CA 1
ATOM 886 C C . LYS A 1 119 ? -16.5 -6.828 2.729 1 94.81 119 LYS A C 1
ATOM 888 O O . LYS A 1 119 ? -16.156 -5.793 3.299 1 94.81 119 LYS A O 1
ATOM 893 N N . VAL A 1 120 ? -15.719 -7.543 1.969 1 97.31 120 VAL A N 1
ATOM 894 C CA . VAL A 1 120 ? -14.312 -7.199 1.819 1 97.31 120 VAL A CA 1
ATOM 895 C C . VAL A 1 120 ? -14.164 -6.016 0.863 1 97.31 120 VAL A C 1
ATOM 897 O O . VAL A 1 120 ? -14.805 -5.984 -0.193 1 97.31 120 VAL A O 1
ATOM 900 N N . HIS A 1 121 ? -13.32 -5.023 1.293 1 96.94 121 HIS A N 1
ATOM 901 C CA . HIS A 1 121 ? -13.133 -3.885 0.403 1 96.94 121 HIS A CA 1
ATOM 902 C C . HIS A 1 121 ? -11.688 -3.801 -0.082 1 96.94 121 HIS A C 1
ATOM 904 O O . HIS A 1 121 ? -11.414 -3.217 -1.134 1 96.94 121 HIS A O 1
ATOM 910 N N . THR A 1 122 ? -10.75 -4.387 0.608 1 98 122 THR A N 1
ATOM 911 C CA . THR A 1 122 ? -9.344 -4.258 0.226 1 98 122 THR A CA 1
ATOM 912 C C . THR A 1 122 ? -8.586 -5.551 0.509 1 98 122 THR A C 1
ATOM 914 O O . THR A 1 122 ? -8.742 -6.148 1.577 1 98 122 THR A O 1
ATOM 917 N N . PHE A 1 123 ? -7.898 -5.98 -0.438 1 98.56 123 PHE A N 1
ATOM 918 C CA . PHE A 1 123 ? -6.984 -7.113 -0.327 1 98.56 123 PHE A CA 1
ATOM 919 C C . PHE A 1 123 ? -5.543 -6.668 -0.552 1 98.56 123 PHE A C 1
ATOM 921 O O . PHE A 1 123 ? -5.223 -6.09 -1.591 1 98.56 123 PHE A O 1
ATOM 928 N N . GLU A 1 124 ? -4.648 -6.891 0.453 1 98.12 124 GLU A N 1
ATOM 929 C CA . GLU A 1 124 ? -3.219 -6.648 0.305 1 98.12 124 GLU A CA 1
ATOM 930 C C . GLU A 1 124 ? -2.42 -7.938 0.453 1 98.12 124 GLU A C 1
ATOM 932 O O . GLU A 1 124 ? -2.654 -8.719 1.381 1 98.12 124 GLU A O 1
ATOM 937 N N . ARG A 1 125 ? -1.53 -8.133 -0.396 1 97.56 125 ARG A N 1
ATOM 938 C CA . ARG A 1 125 ? -0.588 -9.242 -0.297 1 97.56 125 ARG A CA 1
ATOM 939 C C . ARG A 1 125 ? 0.802 -8.828 -0.766 1 97.56 125 ARG A C 1
ATOM 941 O O . ARG A 1 125 ? 0.946 -8.211 -1.824 1 97.56 125 ARG A O 1
ATOM 948 N N . HIS A 1 126 ? 1.78 -9.188 0.05 1 96.19 126 HIS A N 1
ATOM 949 C CA . HIS A 1 126 ? 3.15 -8.75 -0.188 1 96.19 126 HIS A CA 1
ATOM 950 C C . HIS A 1 126 ? 4.09 -9.938 -0.346 1 96.19 126 HIS A C 1
ATOM 952 O O . HIS A 1 126 ? 3.934 -10.953 0.334 1 96.19 126 HIS A O 1
ATOM 958 N N . TRP A 1 127 ? 4.926 -9.898 -1.278 1 96.5 127 TRP A N 1
ATOM 959 C CA . TRP A 1 127 ? 6.105 -10.742 -1.415 1 96.5 127 TRP A CA 1
ATOM 960 C C . TRP A 1 127 ? 7.383 -9.914 -1.342 1 96.5 127 TRP A C 1
ATOM 962 O O . TRP A 1 127 ? 7.977 -9.586 -2.371 1 96.5 127 TRP A O 1
ATOM 972 N N . GLU A 1 128 ? 7.773 -9.617 -0.148 1 95.81 128 GLU A N 1
ATOM 973 C CA . GLU A 1 128 ? 8.852 -8.68 0.137 1 95.81 128 GLU A CA 1
ATOM 974 C C . GLU A 1 128 ? 10.039 -9.375 0.796 1 95.81 128 GLU A C 1
ATOM 976 O O . GLU A 1 128 ? 9.852 -10.258 1.639 1 95.81 128 GLU A O 1
ATOM 981 N N . ARG A 1 129 ? 11.18 -9.031 0.334 1 94.75 129 ARG A N 1
ATOM 982 C CA . ARG A 1 129 ? 12.406 -9.633 0.854 1 94.75 129 ARG A CA 1
ATOM 983 C C . ARG A 1 129 ? 13.469 -8.57 1.13 1 94.75 129 ARG A C 1
ATOM 985 O O . ARG A 1 129 ? 13.383 -7.453 0.612 1 94.75 129 ARG A O 1
ATOM 992 N N . TRP A 1 130 ? 14.375 -8.93 1.992 1 95.31 130 TRP A N 1
ATOM 993 C CA . TRP A 1 130 ? 15.547 -8.094 2.242 1 95.31 130 TRP A CA 1
ATOM 994 C C . TRP A 1 130 ? 16.812 -8.734 1.673 1 95.31 130 TRP A C 1
ATOM 996 O O . TRP A 1 130 ? 17.438 -9.578 2.326 1 95.31 130 TRP A O 1
ATOM 1006 N N . ARG A 1 131 ? 17.109 -8.25 0.462 1 93.38 131 ARG A N 1
ATOM 1007 C CA . ARG A 1 131 ? 18.281 -8.695 -0.262 1 93.38 131 ARG A CA 1
ATOM 1008 C C . ARG A 1 131 ? 19.125 -7.512 -0.733 1 93.38 131 ARG A C 1
ATOM 1010 O O . ARG A 1 131 ? 19.188 -7.227 -1.932 1 93.38 131 ARG A O 1
ATOM 1017 N N . PRO A 1 132 ? 19.859 -6.941 0.166 1 91.56 132 PRO A N 1
ATOM 1018 C CA . PRO A 1 132 ? 20.594 -5.73 -0.206 1 91.56 132 PRO A CA 1
ATOM 1019 C C . PRO A 1 132 ? 21.719 -6.008 -1.204 1 91.56 132 PRO A C 1
ATOM 1021 O O . PRO A 1 132 ? 22.188 -5.09 -1.882 1 91.56 132 PRO A O 1
ATOM 1024 N N . LYS A 1 133 ? 22.125 -7.215 -1.263 1 91.25 133 LYS A N 1
ATOM 1025 C CA . LYS A 1 133 ? 23.094 -7.641 -2.275 1 91.25 133 LYS A CA 1
ATOM 1026 C C . LYS A 1 133 ? 22.453 -8.609 -3.268 1 91.25 133 LYS A C 1
ATOM 1028 O O . LYS A 1 133 ? 22.125 -9.742 -2.912 1 91.25 133 LYS A O 1
ATOM 1033 N N . PRO A 1 134 ? 22.344 -8.117 -4.504 1 88.62 134 PRO A N 1
ATOM 1034 C CA . PRO A 1 134 ? 21.75 -9.016 -5.496 1 88.62 134 PRO A CA 1
ATOM 1035 C C . PRO A 1 134 ? 22.484 -10.359 -5.586 1 88.62 134 PRO A C 1
ATOM 1037 O O . PRO A 1 134 ? 23.688 -10.422 -5.383 1 88.62 134 PRO A O 1
ATOM 1040 N N . GLN A 1 135 ? 21.812 -11.344 -5.93 1 86.19 135 GLN A N 1
ATOM 1041 C CA . GLN A 1 135 ? 22.344 -12.695 -6 1 86.19 135 GLN A CA 1
ATOM 1042 C C . GLN A 1 135 ? 22.891 -13.008 -7.395 1 86.19 135 GLN A C 1
ATOM 1044 O O . GLN A 1 135 ? 23.453 -14.07 -7.625 1 86.19 135 GLN A O 1
ATOM 1049 N N . GLN A 1 136 ? 22.688 -12.141 -8.375 1 82.94 136 GLN A N 1
ATOM 1050 C CA . GLN A 1 136 ? 23.203 -12.25 -9.742 1 82.94 136 GLN A CA 1
ATOM 1051 C C . GLN A 1 136 ? 22.594 -13.461 -10.453 1 82.94 136 GLN A C 1
ATOM 1053 O O . GLN A 1 136 ? 23.281 -14.148 -11.203 1 82.94 136 GLN A O 1
ATOM 1058 N N . ARG A 1 137 ? 21.406 -13.773 -10.109 1 82.19 137 ARG A N 1
ATOM 1059 C CA . ARG A 1 137 ? 20.672 -14.836 -10.797 1 82.19 137 ARG A CA 1
ATOM 1060 C C . ARG A 1 137 ? 20.125 -14.344 -12.133 1 82.19 137 ARG A C 1
ATOM 1062 O O . ARG A 1 137 ? 20 -13.141 -12.352 1 82.19 137 ARG A O 1
ATOM 1069 N N . TRP A 1 138 ? 19.875 -15.273 -12.961 1 76.75 138 TRP A N 1
ATOM 1070 C CA . TRP A 1 138 ? 19.391 -14.914 -14.297 1 76.75 138 TRP A CA 1
ATOM 1071 C C . TRP A 1 138 ? 18.125 -14.062 -14.211 1 76.75 138 TRP A C 1
ATOM 1073 O O . TRP A 1 138 ? 17.969 -13.117 -14.977 1 76.75 138 TRP A O 1
ATOM 1083 N N . LYS A 1 139 ? 17.281 -14.312 -13.305 1 80.88 139 LYS A N 1
ATOM 1084 C CA . LYS A 1 139 ? 16.016 -13.578 -13.156 1 80.88 139 LYS A CA 1
ATOM 1085 C C . LYS A 1 139 ? 16.281 -12.117 -12.805 1 80.88 139 LYS A C 1
ATOM 1087 O O . LYS A 1 139 ? 15.422 -11.258 -13.023 1 80.88 139 LYS A O 1
ATOM 1092 N N . GLU A 1 140 ? 17.391 -11.859 -12.203 1 84.88 140 GLU A N 1
ATOM 1093 C CA . GLU A 1 140 ? 17.75 -10.5 -11.797 1 84.88 140 GLU A CA 1
ATOM 1094 C C . GLU A 1 140 ? 18.422 -9.742 -12.945 1 84.88 140 GLU A C 1
ATOM 1096 O O . GLU A 1 140 ? 18.516 -8.516 -12.906 1 84.88 140 GLU A O 1
ATOM 1101 N N . ASN A 1 141 ? 18.812 -10.531 -13.953 1 84.25 141 ASN A N 1
ATOM 1102 C CA . ASN A 1 141 ? 19.672 -9.898 -14.961 1 84.25 141 ASN A CA 1
ATOM 1103 C C . ASN A 1 141 ? 19.031 -9.969 -16.344 1 84.25 141 ASN A C 1
ATOM 1105 O O . ASN A 1 141 ? 19.391 -9.195 -17.234 1 84.25 141 ASN A O 1
ATOM 1109 N N . ASP A 1 142 ? 18.125 -10.891 -16.578 1 83.88 142 ASP A N 1
ATOM 1110 C CA . ASP A 1 142 ? 17.469 -11.039 -17.875 1 83.88 142 ASP A CA 1
ATOM 1111 C C . ASP A 1 142 ? 16.344 -10.031 -18.031 1 83.88 142 ASP A C 1
ATOM 1113 O O . ASP A 1 142 ? 15.211 -10.266 -17.594 1 83.88 142 ASP A O 1
ATOM 1117 N N . VAL A 1 143 ? 16.516 -8.992 -18.828 1 80.38 143 VAL A N 1
ATOM 1118 C CA . VAL A 1 143 ? 15.594 -7.871 -18.906 1 80.38 143 VAL A CA 1
ATOM 1119 C C . VAL A 1 143 ? 14.367 -8.273 -19.734 1 80.38 143 VAL A C 1
ATOM 1121 O O . VAL A 1 143 ? 13.344 -7.59 -19.703 1 80.38 143 VAL A O 1
ATOM 1124 N N . VAL A 1 144 ? 14.445 -9.367 -20.406 1 75.62 144 VAL A N 1
ATOM 1125 C CA . VAL A 1 144 ? 13.328 -9.805 -21.234 1 75.62 144 VAL A CA 1
ATOM 1126 C C . VAL A 1 144 ? 12.43 -10.758 -20.438 1 75.62 144 VAL A C 1
ATOM 1128 O O . VAL A 1 144 ? 11.211 -10.57 -20.375 1 75.62 144 VAL A O 1
ATOM 1131 N N . GLY A 1 145 ? 13.008 -11.656 -19.828 1 77.81 145 GLY A N 1
ATOM 1132 C CA . GLY A 1 145 ? 12.234 -12.711 -19.188 1 77.81 145 GLY A CA 1
ATOM 1133 C C . GLY A 1 145 ? 12.305 -12.656 -17.672 1 77.81 145 GLY A C 1
ATOM 1134 O O . GLY A 1 145 ? 11.602 -13.398 -16.984 1 77.81 145 GLY A O 1
ATOM 1135 N N . GLY A 1 146 ? 13.07 -11.758 -17.234 1 85.94 146 GLY A N 1
ATOM 1136 C CA . GLY A 1 146 ? 13.25 -11.672 -15.789 1 85.94 146 GLY A CA 1
ATOM 1137 C C . GLY A 1 146 ? 12.406 -10.586 -15.148 1 85.94 146 GLY A C 1
ATOM 1138 O O . GLY A 1 146 ? 11.391 -10.164 -15.711 1 85.94 146 GLY A O 1
ATOM 1139 N N . GLY A 1 147 ? 12.766 -10.375 -13.867 1 92.56 147 GLY A N 1
ATOM 1140 C CA . GLY A 1 147 ? 12.062 -9.344 -13.117 1 92.56 147 GLY A CA 1
ATOM 1141 C C . GLY A 1 147 ? 10.969 -9.891 -12.227 1 92.56 147 GLY A C 1
ATOM 1142 O O . GLY A 1 147 ? 10.391 -10.945 -12.516 1 92.56 147 GLY A O 1
ATOM 1143 N N . LEU A 1 148 ? 10.625 -9.148 -11.281 1 95.31 148 LEU A N 1
ATOM 1144 C CA . LEU A 1 148 ? 9.688 -9.602 -10.258 1 95.31 148 LEU A CA 1
ATOM 1145 C C . LEU A 1 148 ? 8.266 -9.617 -10.789 1 95.31 148 LEU A C 1
ATOM 1147 O O . LEU A 1 148 ? 7.422 -10.383 -10.312 1 95.31 148 LEU A O 1
ATOM 1151 N N . LEU A 1 149 ? 7.965 -8.789 -11.742 1 95.69 149 LEU A N 1
ATOM 1152 C CA . LEU A 1 149 ? 6.609 -8.781 -12.281 1 95.69 149 LEU A CA 1
ATOM 1153 C C . LEU A 1 149 ? 6.258 -10.141 -12.883 1 95.69 149 LEU A C 1
ATOM 1155 O O . LEU A 1 149 ? 5.195 -10.695 -12.594 1 95.69 149 LEU A O 1
ATOM 1159 N N . LEU A 1 150 ? 7.16 -10.68 -13.656 1 92.44 150 LEU A N 1
ATOM 1160 C CA . LEU A 1 150 ? 6.91 -11.977 -14.281 1 92.44 150 LEU A CA 1
ATOM 1161 C C . LEU A 1 150 ? 7.172 -13.109 -13.305 1 92.44 150 LEU A C 1
ATOM 1163 O O . LEU A 1 150 ? 6.516 -14.156 -13.359 1 92.44 150 LEU A O 1
ATOM 1167 N N . ASP A 1 151 ? 8.055 -12.883 -12.422 1 92.88 151 ASP A N 1
ATOM 1168 C CA . ASP A 1 151 ? 8.453 -13.945 -11.492 1 92.88 151 ASP A CA 1
ATOM 1169 C C . ASP A 1 151 ? 7.398 -14.141 -10.406 1 92.88 151 ASP A C 1
ATOM 1171 O O . ASP A 1 151 ? 6.961 -15.266 -10.148 1 92.88 151 ASP A O 1
ATOM 1175 N N . LEU A 1 152 ? 7.023 -13.062 -9.773 1 95.69 152 LEU A N 1
ATOM 1176 C CA . LEU A 1 152 ? 6.145 -13.164 -8.617 1 95.69 152 LEU A CA 1
ATOM 1177 C C . LEU A 1 152 ? 4.75 -12.648 -8.945 1 95.69 152 LEU A C 1
ATOM 1179 O O . LEU A 1 152 ? 3.783 -12.969 -8.25 1 95.69 152 LEU A O 1
ATOM 1183 N N . GLY A 1 153 ? 4.625 -11.852 -9.961 1 96.75 153 GLY A N 1
ATOM 1184 C CA . GLY A 1 153 ? 3.346 -11.297 -10.375 1 96.75 153 GLY A CA 1
ATOM 1185 C C . GLY A 1 153 ? 2.283 -12.352 -10.609 1 96.75 153 GLY A C 1
ATOM 1186 O O . GLY A 1 153 ? 1.165 -12.234 -10.102 1 96.75 153 GLY A O 1
ATOM 1187 N N . PRO A 1 154 ? 2.611 -13.398 -11.32 1 97.06 154 PRO A N 1
ATOM 1188 C CA . PRO A 1 154 ? 1.608 -14.438 -11.57 1 97.06 154 PRO A CA 1
ATOM 1189 C C . PRO A 1 154 ? 1.032 -15.016 -10.281 1 97.06 154 PRO A C 1
ATOM 1191 O O . PRO A 1 154 ? -0.172 -15.266 -10.195 1 97.06 154 PRO A O 1
ATOM 1194 N N . HIS A 1 155 ? 1.872 -15.203 -9.289 1 96.81 155 HIS A N 1
ATOM 1195 C CA . HIS A 1 155 ? 1.388 -15.711 -8.008 1 96.81 155 HIS A CA 1
ATOM 1196 C C . HIS A 1 155 ? 0.45 -14.719 -7.336 1 96.81 155 HIS A C 1
ATOM 1198 O O . HIS A 1 155 ? -0.636 -15.086 -6.887 1 96.81 155 HIS A O 1
ATOM 1204 N N . LEU A 1 156 ? 0.843 -13.492 -7.293 1 98.12 156 LEU A N 1
ATOM 1205 C CA . LEU A 1 156 ? 0.087 -12.461 -6.59 1 98.12 156 LEU A CA 1
ATOM 1206 C C . LEU A 1 156 ? -1.248 -12.203 -7.281 1 98.12 156 LEU A C 1
ATOM 1208 O O . LEU A 1 156 ? -2.293 -12.164 -6.629 1 98.12 156 LEU A O 1
ATOM 1212 N N . VAL A 1 157 ? -1.216 -12.062 -8.547 1 98.56 157 VAL A N 1
ATOM 1213 C CA . VAL A 1 157 ? -2.42 -11.758 -9.312 1 98.56 157 VAL A CA 1
ATOM 1214 C C . VAL A 1 157 ? -3.359 -12.961 -9.305 1 98.56 157 VAL A C 1
ATOM 1216 O O . VAL A 1 157 ? -4.574 -12.805 -9.156 1 98.56 157 VAL A O 1
ATOM 1219 N N . ASP A 1 158 ? -2.816 -14.148 -9.484 1 98.12 158 ASP A N 1
ATOM 1220 C CA . ASP A 1 158 ? -3.639 -15.352 -9.453 1 98.12 158 ASP A CA 1
ATOM 1221 C C . ASP A 1 158 ? -4.371 -15.492 -8.125 1 98.12 158 ASP A C 1
ATOM 1223 O O . ASP A 1 158 ? -5.566 -15.789 -8.094 1 98.12 158 ASP A O 1
ATOM 1227 N N . SER A 1 159 ? -3.646 -15.273 -7.047 1 97.19 159 SER A N 1
ATOM 1228 C CA . SER A 1 159 ? -4.25 -15.359 -5.723 1 97.19 159 SER A CA 1
ATOM 1229 C C . SER A 1 159 ? -5.391 -14.359 -5.57 1 97.19 159 SER A C 1
ATOM 1231 O O . SER A 1 159 ? -6.469 -14.711 -5.086 1 97.19 159 SER A O 1
ATOM 1233 N N . ALA A 1 160 ? -5.172 -13.172 -5.977 1 98 160 ALA A N 1
ATOM 1234 C CA . ALA A 1 160 ? -6.18 -12.125 -5.863 1 98 160 ALA A CA 1
ATOM 1235 C C . ALA A 1 160 ? -7.41 -12.445 -6.707 1 98 160 ALA A C 1
ATOM 1237 O O . ALA A 1 160 ? -8.539 -12.289 -6.246 1 98 160 ALA A O 1
ATOM 1238 N N . THR A 1 161 ? -7.188 -12.914 -7.914 1 96.69 161 THR A N 1
ATOM 1239 C CA . THR A 1 161 ? -8.281 -13.18 -8.844 1 96.69 161 THR A CA 1
ATOM 1240 C C . THR A 1 161 ? -9.102 -14.383 -8.398 1 96.69 161 THR A C 1
ATOM 1242 O O . THR A 1 161 ? -10.32 -14.406 -8.555 1 96.69 161 THR A O 1
ATOM 1245 N N . GLN A 1 162 ? -8.43 -15.352 -7.898 1 95.25 162 GLN A N 1
ATOM 1246 C CA . GLN A 1 162 ? -9.125 -16.516 -7.387 1 95.25 162 GLN A CA 1
ATOM 1247 C C . GLN A 1 162 ? -10.078 -16.141 -6.254 1 95.25 162 GLN A C 1
ATOM 1249 O O . GLN A 1 162 ? -11.164 -16.719 -6.125 1 95.25 162 GLN A O 1
ATOM 1254 N N . LEU A 1 163 ? -9.68 -15.219 -5.477 1 95.81 163 LEU A N 1
ATOM 1255 C CA . LEU A 1 163 ? -10.43 -14.875 -4.273 1 95.81 163 LEU A CA 1
ATOM 1256 C C . LEU A 1 163 ? -11.516 -13.852 -4.582 1 95.81 163 LEU A C 1
ATOM 1258 O O . LEU A 1 163 ? -12.609 -13.914 -4.023 1 95.81 163 LEU A O 1
ATOM 1262 N N . PHE A 1 164 ? -11.219 -12.914 -5.477 1 96.12 164 PHE A N 1
ATOM 1263 C CA . PHE A 1 164 ? -12.117 -11.766 -5.547 1 96.12 164 PHE A CA 1
ATOM 1264 C C . PHE A 1 164 ? -12.625 -11.562 -6.969 1 96.12 164 PHE A C 1
ATOM 1266 O O . PHE A 1 164 ? -13.344 -10.602 -7.246 1 96.12 164 PHE A O 1
ATOM 1273 N N . GLY A 1 165 ? -12.242 -12.461 -7.871 1 94.62 165 GLY 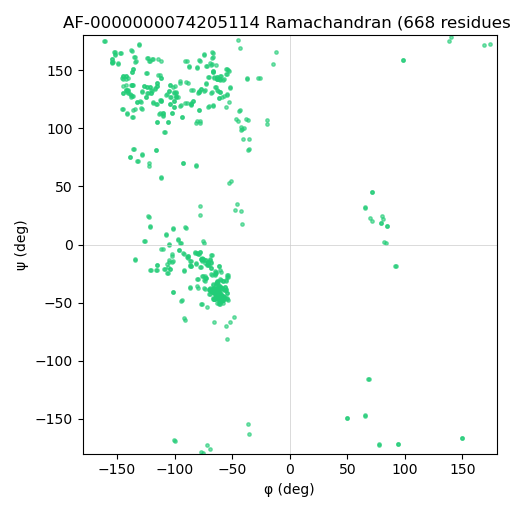A N 1
ATOM 1274 C CA . GLY A 1 165 ? -12.805 -12.445 -9.211 1 94.62 165 GLY A CA 1
ATOM 1275 C C . GLY A 1 165 ? -11.961 -11.664 -10.203 1 94.62 165 GLY A C 1
ATOM 1276 O O . GLY A 1 165 ? -10.828 -11.289 -9.898 1 94.62 165 GLY A O 1
ATOM 1277 N N . PRO A 1 166 ? -12.508 -11.469 -11.375 1 95.06 166 PRO A N 1
ATOM 1278 C CA . PRO A 1 166 ? -11.719 -10.891 -12.461 1 95.06 166 PRO A CA 1
ATOM 1279 C C . PRO A 1 166 ? -11.305 -9.445 -12.195 1 95.06 166 PRO A C 1
ATOM 1281 O O . PRO A 1 166 ? -12.055 -8.688 -11.578 1 95.06 166 PRO A O 1
ATOM 1284 N N . VAL A 1 167 ? -10.148 -9.117 -12.609 1 97.06 167 VAL A N 1
ATOM 1285 C CA . VAL A 1 167 ? -9.625 -7.758 -12.555 1 97.06 167 VAL A CA 1
ATOM 1286 C C . VAL A 1 167 ? -10.094 -6.969 -13.773 1 97.06 167 VAL A C 1
ATOM 1288 O O . VAL A 1 167 ? -9.977 -7.438 -14.906 1 97.06 167 VAL A O 1
ATOM 1291 N N . VAL A 1 168 ? -10.57 -5.777 -13.531 1 96.19 168 VAL A N 1
ATOM 1292 C CA . VAL A 1 168 ? -11.109 -5.004 -14.641 1 96.19 168 VAL A CA 1
ATOM 1293 C C . VAL A 1 168 ? -10.141 -3.885 -15.008 1 96.19 168 VAL A C 1
ATOM 1295 O O . VAL A 1 168 ? -10.133 -3.404 -16.141 1 96.19 168 VAL A O 1
ATOM 1298 N N . SER A 1 169 ? -9.32 -3.457 -14.086 1 96.81 169 SER A N 1
ATOM 1299 C CA . SER A 1 169 ? -8.305 -2.447 -14.367 1 96.81 169 SER A CA 1
ATOM 1300 C C . SER A 1 169 ? -7.125 -2.557 -13.406 1 96.81 169 SER A C 1
ATOM 1302 O O . SER A 1 169 ? -7.254 -3.135 -12.32 1 96.81 169 SER A O 1
ATOM 1304 N N . VAL A 1 170 ? -5.996 -2.014 -13.922 1 98 170 VAL A N 1
ATOM 1305 C CA . VAL A 1 170 ? -4.785 -2.137 -13.117 1 98 170 VAL A CA 1
ATOM 1306 C C . VAL A 1 170 ? -3.971 -0.847 -13.203 1 98 170 VAL A C 1
ATOM 1308 O O . VAL A 1 170 ? -3.869 -0.243 -14.281 1 98 170 VAL A O 1
ATOM 1311 N N . TYR A 1 171 ? -3.518 -0.325 -12.07 1 97.75 171 TYR A N 1
ATOM 1312 C CA . TYR A 1 171 ? -2.414 0.624 -11.961 1 97.75 171 TYR A CA 1
ATOM 1313 C C . TYR A 1 171 ? -1.151 -0.062 -11.453 1 97.75 171 TYR A C 1
ATOM 1315 O O . TYR A 1 171 ? -1.212 -0.893 -10.547 1 97.75 171 TYR A O 1
ATOM 1323 N N . ALA A 1 172 ? -0.015 0.281 -12.062 1 98.25 172 ALA A N 1
ATOM 1324 C CA . ALA A 1 172 ? 1.202 -0.428 -11.672 1 98.25 172 ALA A CA 1
ATOM 1325 C C . ALA A 1 172 ? 2.4 0.516 -11.641 1 98.25 172 ALA A C 1
ATOM 1327 O O . ALA A 1 172 ? 2.451 1.492 -12.391 1 98.25 172 ALA A O 1
ATOM 1328 N N . GLU A 1 173 ? 3.256 0.222 -10.688 1 96.81 173 GLU A N 1
ATOM 1329 C CA . GLU A 1 173 ? 4.59 0.81 -10.625 1 96.81 173 GLU A CA 1
ATOM 1330 C C . GLU A 1 173 ? 5.668 -0.27 -10.602 1 96.81 173 GLU A C 1
ATOM 1332 O O . GLU A 1 173 ? 5.574 -1.234 -9.844 1 96.81 173 GLU A O 1
ATOM 1337 N N . THR A 1 174 ? 6.664 -0.108 -11.477 1 96.19 174 THR A N 1
ATOM 1338 C CA . THR A 1 174 ? 7.832 -0.985 -11.461 1 96.19 174 THR A CA 1
ATOM 1339 C C . THR A 1 174 ? 9.117 -0.171 -11.383 1 96.19 174 THR A C 1
ATOM 1341 O O . THR A 1 174 ? 9.227 0.889 -12.008 1 96.19 174 THR A O 1
ATOM 1344 N N . ARG A 1 175 ? 10.047 -0.625 -10.539 1 95.19 175 ARG A N 1
ATOM 1345 C CA . ARG A 1 175 ? 11.32 0.068 -10.398 1 95.19 175 ARG A CA 1
ATOM 1346 C C . ARG A 1 175 ? 12.484 -0.921 -10.359 1 95.19 175 ARG A C 1
ATOM 1348 O O . ARG A 1 175 ? 12.305 -2.082 -9.992 1 95.19 175 ARG A O 1
ATOM 1355 N N . THR A 1 176 ? 13.633 -0.459 -10.82 1 94.12 176 THR A N 1
ATOM 1356 C CA . THR A 1 176 ? 14.914 -1.141 -10.695 1 94.12 176 THR A CA 1
ATOM 1357 C C . THR A 1 176 ? 15.781 -0.464 -9.633 1 94.12 176 THR A C 1
ATOM 1359 O O . THR A 1 176 ? 16.391 0.578 -9.898 1 94.12 176 THR A O 1
ATOM 1362 N N . LEU A 1 177 ? 15.898 -1.1 -8.477 1 94.31 177 LEU A N 1
ATOM 1363 C CA . LEU A 1 177 ? 16.562 -0.44 -7.355 1 94.31 177 LEU A CA 1
ATOM 1364 C C . LEU A 1 177 ? 17.984 -0.95 -7.188 1 94.31 177 LEU A C 1
ATOM 1366 O O . LEU A 1 177 ? 18.891 -0.172 -6.891 1 94.31 177 LEU A O 1
ATOM 1370 N N . SER A 1 178 ? 18.125 -2.264 -7.355 1 93.31 178 SER A N 1
ATOM 1371 C CA . SER A 1 178 ? 19.438 -2.84 -7.086 1 93.31 178 SER A CA 1
ATOM 1372 C C . SER A 1 178 ? 19.859 -3.814 -8.188 1 93.31 178 SER A C 1
ATOM 1374 O O . SER A 1 178 ? 21 -4.254 -8.234 1 93.31 178 SER A O 1
ATOM 1376 N N . THR A 1 179 ? 18.922 -4.199 -9.023 1 92.31 179 THR A N 1
ATOM 1377 C CA . THR A 1 179 ? 19.188 -5.137 -10.109 1 92.31 179 THR A CA 1
ATOM 1378 C C . THR A 1 179 ? 18.812 -4.531 -11.453 1 92.31 179 THR A C 1
ATOM 1380 O O . THR A 1 179 ? 18.047 -3.568 -11.516 1 92.31 179 THR A O 1
ATOM 1383 N N . PRO A 1 180 ? 19.344 -5.082 -12.555 1 90.81 180 PRO A N 1
ATOM 1384 C CA . PRO A 1 180 ? 18.984 -4.594 -13.883 1 90.81 180 PRO A CA 1
ATOM 1385 C C . PRO A 1 180 ? 17.516 -4.809 -14.211 1 90.81 180 PRO A C 1
ATOM 1387 O O . PRO A 1 180 ? 16.922 -4.023 -14.953 1 90.81 180 PRO A O 1
ATOM 1390 N N . THR A 1 181 ? 16.969 -5.867 -13.703 1 92.62 181 THR A N 1
ATOM 1391 C CA . THR A 1 181 ? 15.539 -6.113 -13.875 1 92.62 181 THR A CA 1
ATOM 1392 C C . THR A 1 181 ? 14.75 -5.504 -12.727 1 92.62 181 THR A C 1
ATOM 1394 O O . THR A 1 181 ? 15.305 -5.211 -11.664 1 92.62 181 THR A O 1
ATOM 1397 N N . GLU A 1 182 ? 13.484 -5.273 -12.992 1 94.06 182 GLU A N 1
ATOM 1398 C CA . GLU A 1 182 ? 12.695 -4.652 -11.93 1 94.06 182 GLU A CA 1
ATOM 1399 C C . GLU A 1 182 ? 12.656 -5.531 -10.688 1 94.06 182 GLU A C 1
ATOM 1401 O O . GLU A 1 182 ? 12.336 -6.723 -10.766 1 94.06 182 GLU A O 1
ATOM 1406 N N . ASP A 1 183 ? 13.023 -4.957 -9.562 1 96.25 183 ASP A N 1
ATOM 1407 C CA . ASP A 1 183 ? 13.047 -5.664 -8.289 1 96.25 183 ASP A CA 1
ATOM 1408 C C . ASP A 1 183 ? 12.148 -4.977 -7.262 1 96.25 183 ASP A C 1
ATOM 1410 O O . ASP A 1 183 ? 12.289 -5.203 -6.059 1 96.25 183 ASP A O 1
ATOM 1414 N N . ASP A 1 184 ? 11.289 -4.105 -7.73 1 96.81 184 ASP A N 1
ATOM 1415 C CA . ASP A 1 184 ? 10.203 -3.471 -6.992 1 96.81 184 ASP A CA 1
ATOM 1416 C C . ASP A 1 184 ? 8.953 -3.322 -7.863 1 96.81 184 ASP A C 1
ATOM 1418 O O . ASP A 1 184 ? 8.961 -2.576 -8.844 1 96.81 184 ASP A O 1
ATOM 1422 N N . VAL A 1 185 ? 7.922 -4.047 -7.5 1 98 185 VAL A N 1
ATOM 1423 C CA . VAL A 1 185 ? 6.688 -4.078 -8.281 1 98 185 VAL A CA 1
ATOM 1424 C C . VAL A 1 185 ? 5.496 -3.822 -7.363 1 98 185 VAL A C 1
ATOM 1426 O O . VAL A 1 185 ? 5.316 -4.512 -6.355 1 98 185 VAL A O 1
ATOM 1429 N N . PHE A 1 186 ? 4.742 -2.793 -7.719 1 98.44 186 PHE A N 1
ATOM 1430 C CA . PHE A 1 186 ? 3.537 -2.455 -6.969 1 98.44 186 PHE A CA 1
ATOM 1431 C C . PHE A 1 186 ? 2.326 -2.398 -7.895 1 98.44 186 PHE A C 1
ATOM 1433 O O . PHE A 1 186 ? 2.357 -1.725 -8.93 1 98.44 186 PHE A O 1
ATOM 1440 N N . LEU A 1 187 ? 1.248 -3.15 -7.523 1 98.69 187 LEU A N 1
ATOM 1441 C CA . LEU A 1 187 ? 0.04 -3.221 -8.336 1 98.69 187 LEU A CA 1
ATOM 1442 C C . LEU A 1 187 ? -1.187 -2.811 -7.527 1 98.69 187 LEU A C 1
ATOM 1444 O O . LEU A 1 187 ? -1.328 -3.199 -6.367 1 98.69 187 LEU A O 1
ATOM 1448 N N . VAL A 1 188 ? -2.043 -1.999 -8.117 1 98.44 188 VAL A N 1
ATOM 1449 C CA . VAL A 1 188 ? -3.41 -1.78 -7.652 1 98.44 188 VAL A CA 1
ATOM 1450 C C . VAL A 1 188 ? -4.395 -2.393 -8.641 1 98.44 188 VAL A C 1
ATOM 1452 O O . VAL A 1 188 ? -4.484 -1.95 -9.789 1 98.44 188 VAL A O 1
ATOM 1455 N N . LEU A 1 189 ? -5.082 -3.416 -8.211 1 98.31 189 LEU A N 1
ATOM 1456 C CA . LEU A 1 189 ? -6.066 -4.094 -9.047 1 98.31 189 LEU A CA 1
ATOM 1457 C C . LEU A 1 189 ? -7.484 -3.736 -8.625 1 98.31 189 LEU A C 1
ATOM 1459 O O . LEU A 1 189 ? -7.812 -3.791 -7.438 1 98.31 189 LEU A O 1
ATOM 1463 N N . HIS A 1 190 ? -8.305 -3.389 -9.57 1 97.5 190 HIS A N 1
ATOM 1464 C CA . HIS A 1 190 ? -9.742 -3.264 -9.336 1 97.5 190 HIS A CA 1
ATOM 1465 C C . HIS A 1 190 ? -10.492 -4.492 -9.844 1 97.5 190 HIS A C 1
ATOM 1467 O O . HIS A 1 190 ? -10.43 -4.816 -11.031 1 97.5 190 HIS A O 1
ATOM 1473 N N . HIS A 1 191 ? -11.133 -5.148 -8.945 1 97.19 191 HIS A N 1
ATOM 1474 C CA . HIS A 1 191 ? -11.914 -6.32 -9.32 1 97.19 191 HIS A CA 1
ATOM 1475 C C . HIS A 1 191 ? -13.328 -5.934 -9.727 1 97.19 191 HIS A C 1
ATOM 1477 O O . HIS A 1 191 ? -13.859 -4.922 -9.258 1 97.19 191 HIS A O 1
ATOM 1483 N N . ALA A 1 192 ? -13.898 -6.762 -10.562 1 92.31 192 ALA A N 1
ATOM 1484 C CA . ALA A 1 192 ? -15.305 -6.574 -10.922 1 92.31 192 ALA A CA 1
ATOM 1485 C C . ALA A 1 192 ? -16.203 -6.73 -9.711 1 92.31 192 ALA A C 1
ATOM 1487 O O . ALA A 1 192 ? -15.898 -7.488 -8.789 1 92.31 192 ALA A O 1
ATOM 1488 N N . ALA A 1 193 ? -17.281 -5.898 -9.711 1 85.06 193 ALA A N 1
ATOM 1489 C CA . ALA A 1 193 ? -18.266 -6.102 -8.656 1 85.06 193 ALA A CA 1
ATOM 1490 C C . ALA A 1 193 ? -18.875 -7.496 -8.734 1 85.06 193 ALA A C 1
ATOM 1492 O O . ALA A 1 193 ? -19.016 -8.055 -9.828 1 85.06 193 ALA A O 1
ATOM 1493 N N . PRO A 1 194 ? -19.094 -8.039 -7.473 1 71.31 194 PRO A N 1
ATOM 1494 C CA . PRO A 1 194 ? -19.719 -9.359 -7.523 1 71.31 194 PRO A CA 1
ATOM 1495 C C . PRO A 1 194 ? -20.984 -9.383 -8.383 1 71.31 194 PRO A C 1
ATOM 1497 O O . PRO A 1 194 ? -21.766 -8.422 -8.375 1 71.31 194 PRO A O 1
ATOM 1500 N N . GLY A 1 195 ? -21.172 -10.359 -9.25 1 60.62 195 GLY A N 1
ATOM 1501 C CA . GLY A 1 195 ? -22.344 -10.531 -10.086 1 60.62 195 GLY A CA 1
ATOM 1502 C C . GLY A 1 195 ? -22.203 -9.867 -11.445 1 60.62 195 GLY A C 1
ATOM 1503 O O . GLY A 1 195 ? -23.094 -9.992 -12.297 1 60.62 195 GLY A O 1
ATOM 1504 N N . THR A 1 196 ? -21.25 -8.906 -11.594 1 51.75 196 THR A N 1
ATOM 1505 C CA . THR A 1 196 ? -21.078 -8.258 -12.891 1 51.75 196 THR A CA 1
ATOM 1506 C C . THR A 1 196 ? -20.312 -9.164 -13.852 1 51.75 196 THR A C 1
ATOM 1508 O O . THR A 1 196 ? -19.328 -9.789 -13.469 1 51.75 196 THR A O 1
ATOM 1511 N N . ARG A 1 197 ? -21.125 -9.758 -14.812 1 44.34 197 ARG A N 1
ATOM 1512 C CA . ARG A 1 197 ? -20.469 -10.531 -15.852 1 44.34 197 ARG A CA 1
ATOM 1513 C C . ARG A 1 197 ? -19.453 -9.68 -16.609 1 44.34 197 ARG A C 1
ATOM 1515 O O . ARG A 1 197 ? -19.719 -8.523 -16.938 1 44.34 197 ARG A O 1
ATOM 1522 N N . PRO A 1 198 ? -18.266 -10.07 -16.75 1 45.78 198 PRO A N 1
ATOM 1523 C CA . PRO A 1 198 ? -17.266 -9.305 -17.484 1 45.78 198 PRO A CA 1
ATOM 1524 C C . PRO A 1 198 ? -17.734 -8.922 -18.891 1 45.78 198 PRO A C 1
ATOM 1526 O O . PRO A 1 198 ? -17.984 -9.805 -19.719 1 45.78 198 PRO A O 1
ATOM 1529 N N . GLY A 1 199 ? -18.938 -8.281 -19.078 1 36.78 199 GLY A N 1
ATOM 1530 C CA . GLY A 1 199 ? -19.188 -7.93 -20.469 1 36.78 199 GLY A CA 1
ATOM 1531 C C . GLY A 1 199 ? -18.188 -6.914 -21 1 36.78 199 GLY A C 1
ATOM 1532 O O . GLY A 1 199 ? -17.406 -6.348 -20.25 1 36.78 199 GLY A O 1
ATOM 1533 N N . PRO A 1 200 ? -18.078 -7.051 -22.406 1 33.88 200 PRO A N 1
ATOM 1534 C CA . PRO A 1 200 ? -17.203 -6.031 -22.984 1 33.88 200 PRO A CA 1
ATOM 1535 C C . PRO A 1 200 ? -17.469 -4.633 -22.438 1 33.88 200 PRO A C 1
ATOM 1537 O O . PRO A 1 200 ? -18.625 -4.289 -22.188 1 33.88 200 PRO A O 1
ATOM 1540 N N . VAL A 1 201 ? -16.656 -4.18 -21.656 1 34.44 201 VAL A N 1
ATOM 1541 C CA . VAL A 1 201 ? -16.875 -2.805 -21.219 1 34.44 201 VAL A CA 1
ATOM 1542 C C . VAL A 1 201 ? -17.344 -1.964 -22.406 1 34.44 201 VAL A C 1
ATOM 1544 O O . VAL A 1 201 ? -16.656 -1.909 -23.438 1 34.44 201 VAL A O 1
ATOM 1547 N N . PRO A 1 202 ? -18.625 -1.641 -22.625 1 29.66 202 PRO A N 1
ATOM 1548 C CA . PRO A 1 202 ? -18.922 -0.668 -23.672 1 29.66 202 PRO A CA 1
ATOM 1549 C C . PRO A 1 202 ? -17.891 0.454 -23.766 1 29.66 202 PRO A C 1
ATOM 1551 O O . PRO A 1 202 ? -17.188 0.729 -22.781 1 29.66 202 PRO A O 1
ATOM 1554 N N . GLY A 1 203 ? -17.562 0.921 -25 1 28.05 203 GLY A N 1
ATOM 1555 C CA . GLY A 1 203 ? -16.734 2.08 -25.281 1 28.05 203 GLY A CA 1
ATOM 1556 C C . GLY A 1 203 ? -16.938 3.219 -24.297 1 28.05 203 GLY A C 1
ATOM 1557 O O . GLY A 1 203 ? -18.078 3.549 -23.969 1 28.05 203 GLY A O 1
ATOM 1558 N N . ARG A 1 204 ? -16.016 3.479 -23.422 1 31.31 204 ARG A N 1
ATOM 1559 C CA . ARG A 1 204 ? -16.078 4.738 -22.688 1 31.31 204 ARG A CA 1
ATOM 1560 C C . ARG A 1 204 ? -16.609 5.859 -23.578 1 31.31 204 ARG A C 1
ATOM 1562 O O . ARG A 1 204 ? -16.016 6.168 -24.609 1 31.31 204 ARG A O 1
ATOM 1569 N N . ALA A 1 205 ? -17.969 6.078 -23.812 1 26.48 205 ALA A N 1
ATOM 1570 C CA . ALA A 1 205 ? -18.391 7.352 -24.406 1 26.48 205 ALA A CA 1
ATOM 1571 C C . ALA A 1 205 ? -17.391 8.461 -24.047 1 26.48 205 ALA A C 1
ATOM 1573 O O . ALA A 1 205 ? -16.766 8.43 -22.984 1 26.48 205 ALA A O 1
ATOM 1574 N N . ALA A 1 206 ? -17.172 9.406 -25.094 1 25.75 206 ALA A N 1
ATOM 1575 C CA . ALA A 1 206 ? -16.422 10.656 -25.031 1 25.75 206 ALA A CA 1
ATOM 1576 C C . ALA A 1 206 ? -16.594 11.344 -23.688 1 25.75 206 ALA A C 1
ATOM 1578 O O . ALA A 1 206 ? -17.5 10.992 -22.906 1 25.75 206 ALA A O 1
ATOM 1579 N N . ALA A 1 207 ? -16.406 12.758 -23.766 1 22.7 207 ALA A N 1
ATOM 1580 C CA . ALA A 1 207 ? -16.141 13.922 -22.922 1 22.7 207 ALA A CA 1
ATOM 1581 C C . ALA A 1 207 ? -17.172 14.023 -21.797 1 22.7 207 ALA A C 1
ATOM 1583 O O . ALA A 1 207 ? -16.812 14.281 -20.656 1 22.7 207 ALA A O 1
ATOM 1584 N N . ALA A 1 208 ? -18.266 14.586 -22.25 1 23.33 208 ALA A N 1
ATOM 1585 C CA . ALA A 1 208 ? -18.984 15.656 -21.547 1 23.33 208 ALA A CA 1
ATOM 1586 C C . ALA A 1 208 ? -19.703 15.117 -20.312 1 23.33 208 ALA A C 1
ATOM 1588 O O . ALA A 1 208 ? -19.969 15.867 -19.375 1 23.33 208 ALA A O 1
ATOM 1589 N N . ASP A 1 209 ? -20.531 14.047 -20.594 1 23.94 209 ASP A N 1
ATOM 1590 C CA . ASP A 1 209 ? -21.562 14 -19.562 1 23.94 209 ASP A CA 1
ATOM 1591 C C . ASP A 1 209 ? -21.016 13.391 -18.266 1 23.94 209 ASP A C 1
ATOM 1593 O O . ASP A 1 209 ? -21.172 12.195 -18.031 1 23.94 209 ASP A O 1
ATOM 1597 N N . VAL A 1 210 ? -19.75 13.5 -18.078 1 25.88 210 VAL A N 1
ATOM 1598 C CA . VAL A 1 210 ? -19.094 13.25 -16.797 1 25.88 210 VAL A CA 1
ATOM 1599 C C . VAL A 1 210 ? -19.844 13.961 -15.68 1 25.88 210 VAL A C 1
ATOM 1601 O O . VAL A 1 210 ? -19.531 15.102 -15.328 1 25.88 210 VAL A O 1
ATOM 1604 N N . LEU A 1 211 ? -21.203 14.109 -15.906 1 25.34 211 LEU A N 1
ATOM 1605 C CA . LEU A 1 211 ? -21.953 14.797 -14.852 1 25.34 211 LEU A CA 1
ATOM 1606 C C . LEU A 1 211 ? -21.516 14.297 -13.477 1 25.34 211 LEU A C 1
ATOM 1608 O O . LEU A 1 211 ? -20.984 13.188 -13.352 1 25.34 211 LEU A O 1
ATOM 1612 N N . PHE A 1 212 ? -21.984 15.039 -12.375 1 28.31 212 PHE A N 1
ATOM 1613 C CA . PHE A 1 212 ? -21.719 15.109 -10.945 1 28.31 212 PHE A CA 1
ATOM 1614 C C . PHE A 1 212 ? -21.812 13.727 -10.305 1 28.31 212 PHE A C 1
ATOM 1616 O O . PHE A 1 212 ? -20.953 13.352 -9.5 1 28.31 212 PHE A O 1
ATOM 1623 N N . GLY A 1 213 ? -23.109 13.18 -10.312 1 30.12 213 GLY A N 1
ATOM 1624 C CA . GLY A 1 213 ? -23.438 12.133 -9.359 1 30.12 213 GLY A CA 1
ATOM 1625 C C . GLY A 1 213 ? -22.828 10.789 -9.711 1 30.12 213 GLY A C 1
ATOM 1626 O O . GLY A 1 213 ? -23.5 9.75 -9.617 1 30.12 213 GLY A O 1
ATOM 1627 N N . VAL A 1 214 ? -22.078 10.703 -10.758 1 30.33 214 VAL A N 1
ATOM 1628 C CA . VAL A 1 214 ? -21.766 9.367 -11.273 1 30.33 214 VAL A CA 1
ATOM 1629 C C . VAL A 1 214 ? -21.438 8.43 -10.117 1 30.33 214 VAL A C 1
ATOM 1631 O O . VAL A 1 214 ? -20.688 8.789 -9.211 1 30.33 214 VAL A O 1
ATOM 1634 N N . GLU A 1 215 ? -22.328 7.453 -10.031 1 35.16 215 GLU A N 1
ATOM 1635 C CA . GLU A 1 215 ? -22.141 6.371 -9.07 1 35.16 215 GLU A CA 1
ATOM 1636 C C . GLU A 1 215 ? -20.688 5.902 -9.039 1 35.16 215 GLU A C 1
ATOM 1638 O O . GLU A 1 215 ? -20.062 5.762 -10.086 1 35.16 215 GLU A O 1
ATOM 1643 N N . PRO A 1 216 ? -19.922 6.324 -8.133 1 37.88 216 PRO A N 1
ATOM 1644 C CA . PRO A 1 216 ? -18.578 5.73 -8.047 1 37.88 216 PRO A CA 1
ATOM 1645 C C . PRO A 1 216 ? -18.484 4.383 -8.758 1 37.88 216 PRO A C 1
ATOM 1647 O O . PRO A 1 216 ? -19.469 3.631 -8.797 1 37.88 216 PRO A O 1
ATOM 1650 N N . PRO A 1 217 ? -17.875 4.25 -9.977 1 38 217 PRO A N 1
ATOM 1651 C CA . PRO A 1 217 ? -17.672 2.934 -10.578 1 38 217 PRO A CA 1
ATOM 1652 C C . PRO A 1 217 ? -17.922 1.789 -9.602 1 38 217 PRO A C 1
ATOM 1654 O O . PRO A 1 217 ? -17.938 2.004 -8.383 1 38 217 PRO A O 1
ATOM 1657 N N . ALA A 1 218 ? -18.047 0.482 -10.203 1 42.25 218 ALA A N 1
ATOM 1658 C CA . ALA A 1 218 ? -18.234 -0.891 -9.742 1 42.25 218 ALA A CA 1
ATOM 1659 C C . ALA A 1 218 ? -17.391 -1.166 -8.5 1 42.25 218 ALA A C 1
ATOM 1661 O O . ALA A 1 218 ? -16.188 -0.953 -8.5 1 42.25 218 ALA A O 1
ATOM 1662 N N . LYS A 1 219 ? -17.797 -0.999 -7.211 1 61.34 219 LYS A N 1
ATOM 1663 C CA . LYS A 1 219 ? -17.5 -1.146 -5.789 1 61.34 219 LYS A CA 1
ATOM 1664 C C . LYS A 1 219 ? -16.844 -2.494 -5.496 1 61.34 219 LYS A C 1
ATOM 1666 O O . LYS A 1 219 ? -17.219 -3.178 -4.539 1 61.34 219 LYS A O 1
ATOM 1671 N N . GLY A 1 220 ? -16.109 -3.061 -6.465 1 85.94 220 GLY A N 1
ATOM 1672 C CA . GLY A 1 220 ? -15.516 -4.324 -6.062 1 85.94 220 GLY A CA 1
ATOM 1673 C C . GLY A 1 220 ? -14.305 -4.152 -5.168 1 85.94 220 GLY A C 1
ATOM 1674 O O . GLY A 1 220 ? -14.016 -3.045 -4.707 1 85.94 220 GLY A O 1
ATOM 1675 N N . VAL A 1 221 ? -13.75 -5.23 -4.832 1 96.62 221 VAL A N 1
ATOM 1676 C CA . VAL A 1 221 ? -12.562 -5.293 -3.988 1 96.62 221 VAL A CA 1
ATOM 1677 C C . VAL A 1 221 ? -11.375 -4.656 -4.711 1 96.62 221 VAL A C 1
ATOM 1679 O O . VAL A 1 221 ? -11.242 -4.789 -5.93 1 96.62 221 VAL A O 1
ATOM 1682 N N . VAL A 1 222 ? -10.617 -3.852 -4.004 1 97.94 222 VAL A N 1
ATOM 1683 C CA . VAL A 1 222 ? -9.352 -3.35 -4.523 1 97.94 222 VAL A CA 1
ATOM 1684 C C . VAL A 1 222 ? -8.195 -4.152 -3.926 1 97.94 222 VAL A C 1
ATOM 1686 O O . VAL A 1 222 ? -8.086 -4.277 -2.705 1 97.94 222 VAL A O 1
ATOM 1689 N N . SER A 1 223 ? -7.383 -4.734 -4.816 1 98.44 223 SER A N 1
ATOM 1690 C CA . SER A 1 223 ? -6.176 -5.43 -4.383 1 98.44 223 SER A CA 1
ATOM 1691 C C . SER A 1 223 ? -4.941 -4.547 -4.543 1 98.44 223 SER A C 1
ATOM 1693 O O . SER A 1 223 ? -4.734 -3.941 -5.598 1 98.44 223 SER A O 1
ATOM 1695 N N . ARG A 1 224 ? -4.184 -4.387 -3.5 1 98.25 224 ARG A N 1
ATOM 1696 C CA . ARG A 1 224 ? -2.867 -3.762 -3.543 1 98.25 224 ARG A CA 1
ATOM 1697 C C . ARG A 1 224 ? -1.765 -4.785 -3.297 1 98.25 224 ARG A C 1
ATOM 1699 O O . ARG A 1 224 ? -1.609 -5.281 -2.178 1 98.25 224 ARG A O 1
ATOM 1706 N N . LEU A 1 225 ? -1.005 -5.066 -4.332 1 98.69 225 LEU A N 1
ATOM 1707 C CA . LEU A 1 225 ? -0.009 -6.133 -4.316 1 98.69 225 LEU A CA 1
ATOM 1708 C C . LEU A 1 225 ? 1.398 -5.562 -4.453 1 98.69 225 LEU A C 1
ATOM 1710 O O . LEU A 1 225 ? 1.625 -4.633 -5.23 1 98.69 225 LEU A O 1
ATOM 1714 N N . TRP A 1 226 ? 2.326 -6.125 -3.684 1 98 226 TRP A N 1
ATOM 1715 C CA . TRP A 1 226 ? 3.693 -5.617 -3.727 1 98 226 TRP A CA 1
ATOM 1716 C C . TRP A 1 226 ? 4.699 -6.762 -3.734 1 98 226 TRP A C 1
ATOM 1718 O O . TRP A 1 226 ? 4.582 -7.707 -2.951 1 98 226 TRP A O 1
ATOM 1728 N N . ALA A 1 227 ? 5.609 -6.754 -4.645 1 97.56 227 ALA A N 1
ATOM 1729 C CA . ALA A 1 227 ? 6.797 -7.605 -4.672 1 97.56 227 ALA A CA 1
ATOM 1730 C C . ALA A 1 227 ? 8.07 -6.766 -4.637 1 97.56 227 ALA A C 1
ATOM 1732 O O . ALA A 1 227 ? 8.273 -5.898 -5.492 1 97.56 227 ALA A O 1
ATOM 1733 N N . GLY A 1 228 ? 8.922 -6.98 -3.658 1 96.31 228 GLY A N 1
ATOM 1734 C CA . GLY A 1 228 ? 10.148 -6.207 -3.521 1 96.31 228 GLY A CA 1
ATOM 1735 C C . GLY A 1 228 ? 11.312 -7.023 -2.988 1 96.31 228 GLY A C 1
ATOM 1736 O O . GLY A 1 228 ? 11.125 -7.887 -2.129 1 96.31 228 GLY A O 1
ATOM 1737 N N . SER A 1 229 ? 12.539 -6.723 -3.471 1 95.81 229 SER A N 1
ATOM 1738 C CA . SER A 1 229 ? 13.727 -7.461 -3.037 1 95.81 229 SER A CA 1
ATOM 1739 C C . SER A 1 229 ? 14.555 -6.641 -2.057 1 95.81 229 SER A C 1
ATOM 1741 O O . SER A 1 229 ? 15.414 -7.184 -1.357 1 95.81 229 SER A O 1
ATOM 1743 N N . LEU A 1 230 ? 14.391 -5.359 -2.053 1 96.25 230 LEU A N 1
ATOM 1744 C CA . LEU A 1 230 ? 15.18 -4.461 -1.214 1 96.25 230 LEU A CA 1
ATOM 1745 C C . LEU A 1 230 ? 14.312 -3.834 -0.125 1 96.25 230 LEU A C 1
ATOM 1747 O O . LEU A 1 230 ? 14.266 -2.607 0.005 1 96.25 230 LEU A O 1
ATOM 1751 N N . VAL A 1 231 ? 13.688 -4.66 0.669 1 97.19 231 VAL A N 1
ATOM 1752 C CA . VAL A 1 231 ? 12.75 -4.223 1.697 1 97.19 231 VAL A CA 1
ATOM 1753 C C . VAL A 1 231 ? 13.305 -4.566 3.08 1 97.19 231 VAL A C 1
ATOM 1755 O O . VAL A 1 231 ? 13.234 -5.719 3.514 1 97.19 231 VAL A O 1
ATOM 1758 N N . GLY A 1 232 ? 13.781 -3.553 3.77 1 97.38 232 GLY A N 1
ATOM 1759 C CA . GLY A 1 232 ? 14.422 -3.771 5.055 1 97.38 232 GLY A CA 1
ATOM 1760 C C . GLY A 1 232 ? 13.445 -4.156 6.152 1 97.38 232 GLY A C 1
ATOM 1761 O O . GLY A 1 232 ? 13.852 -4.664 7.199 1 97.38 232 GLY A O 1
ATOM 1762 N N . ALA A 1 233 ? 12.203 -3.91 5.918 1 96.25 233 ALA A N 1
ATOM 1763 C CA . ALA A 1 233 ? 11.125 -4.316 6.82 1 96.25 233 ALA A CA 1
ATOM 1764 C C . ALA A 1 233 ? 9.992 -4.992 6.055 1 96.25 233 ALA A C 1
ATOM 1766 O O . ALA A 1 233 ? 8.898 -4.434 5.93 1 96.25 233 ALA A O 1
ATOM 1767 N N . PRO A 1 234 ? 10.18 -6.16 5.586 1 95.31 234 PRO A N 1
ATOM 1768 C CA . PRO A 1 234 ? 9.078 -6.828 4.895 1 95.31 234 PRO A CA 1
ATOM 1769 C C . PRO A 1 234 ? 7.793 -6.855 5.723 1 95.31 234 PRO A C 1
ATOM 1771 O O . PRO A 1 234 ? 7.828 -7.172 6.914 1 95.31 234 PRO A O 1
ATOM 1774 N N . GLY A 1 235 ? 6.723 -6.285 5.117 1 87.62 235 GLY A N 1
ATOM 1775 C CA . GLY A 1 235 ? 5.453 -6.074 5.793 1 87.62 235 GLY A CA 1
ATOM 1776 C C . GLY A 1 235 ? 4.707 -7.363 6.082 1 87.62 235 GLY A C 1
ATOM 1777 O O . GLY A 1 235 ? 5.242 -8.453 5.871 1 87.62 235 GLY A O 1
ATOM 1778 N N . PRO A 1 236 ? 3.479 -7.039 6.648 1 90.75 236 PRO A N 1
ATOM 1779 C CA . PRO A 1 236 ? 2.668 -8.25 6.77 1 90.75 236 PRO A CA 1
ATOM 1780 C C . PRO A 1 236 ? 2.396 -8.922 5.422 1 90.75 236 PRO A C 1
ATOM 1782 O O . PRO A 1 236 ? 2.17 -8.234 4.426 1 90.75 236 PRO A O 1
ATOM 1785 N N . ARG A 1 237 ? 2.428 -10.133 5.465 1 95.38 237 ARG A N 1
ATOM 1786 C CA . ARG A 1 237 ? 2.295 -10.953 4.27 1 95.38 237 ARG A CA 1
ATOM 1787 C C . ARG A 1 237 ? 0.928 -10.766 3.619 1 95.38 237 ARG A C 1
ATOM 1789 O O . ARG A 1 237 ? 0.833 -10.578 2.404 1 95.38 237 ARG A O 1
ATOM 1796 N N . THR A 1 238 ? -0.079 -10.789 4.398 1 96.81 238 THR A N 1
ATOM 1797 C CA . THR A 1 238 ? -1.447 -10.664 3.908 1 96.81 238 THR A CA 1
ATOM 1798 C C . THR A 1 238 ? -2.283 -9.812 4.863 1 96.81 238 THR A C 1
ATOM 1800 O O . THR A 1 238 ? -2.199 -9.977 6.082 1 96.81 238 THR A O 1
ATOM 1803 N N . ARG A 1 239 ? -2.996 -8.859 4.355 1 97.56 239 ARG A N 1
ATOM 1804 C CA . ARG A 1 239 ? -3.973 -8.047 5.078 1 97.56 239 ARG A CA 1
ATOM 1805 C C . ARG A 1 239 ? -5.246 -7.867 4.262 1 97.56 239 ARG A C 1
ATOM 1807 O O . ARG A 1 239 ? -5.227 -7.227 3.207 1 97.56 239 ARG A O 1
ATOM 1814 N N . VAL A 1 240 ? -6.289 -8.492 4.719 1 98.38 240 VAL A N 1
ATOM 1815 C CA . VAL A 1 240 ? -7.582 -8.414 4.047 1 98.38 240 VAL A CA 1
ATOM 1816 C C . VAL A 1 240 ? -8.57 -7.637 4.914 1 98.38 240 VAL A C 1
ATOM 1818 O O . VAL A 1 240 ? -8.812 -8.008 6.066 1 98.38 240 VAL A O 1
ATOM 1821 N N . LEU A 1 241 ? -9.117 -6.609 4.367 1 98.19 241 LEU A N 1
ATOM 1822 C CA . LEU A 1 241 ? -9.945 -5.688 5.141 1 98.19 241 LEU A CA 1
ATOM 1823 C C . LEU A 1 241 ? -11.406 -5.77 4.699 1 98.19 241 LEU A C 1
ATOM 1825 O O . LEU A 1 241 ? -11.711 -5.602 3.516 1 98.19 241 LEU A O 1
ATOM 1829 N N . GLY A 1 242 ? -12.258 -6.031 5.609 1 97.5 242 GLY A N 1
ATOM 1830 C CA . GLY A 1 242 ? -13.695 -6.004 5.426 1 97.5 242 GLY A CA 1
ATOM 1831 C C . GLY A 1 242 ? -14.422 -5.215 6.496 1 97.5 242 GLY A C 1
ATOM 1832 O O . GLY A 1 242 ? -13.805 -4.75 7.457 1 97.5 242 GLY A O 1
ATOM 1833 N N . ASP A 1 243 ? -15.734 -5.008 6.297 1 96.69 243 ASP A N 1
ATOM 1834 C CA . ASP A 1 243 ? -16.5 -4.223 7.254 1 96.69 243 ASP A CA 1
ATOM 1835 C C . ASP A 1 243 ? -16.828 -5.047 8.5 1 96.69 243 ASP A C 1
ATOM 1837 O O . ASP A 1 243 ? -17.328 -4.508 9.492 1 96.69 243 ASP A O 1
ATOM 1841 N N . GLY A 1 244 ? -16.516 -6.336 8.516 1 96.81 244 GLY A N 1
ATOM 1842 C CA . GLY A 1 244 ? -16.703 -7.18 9.68 1 96.81 244 GLY A CA 1
ATOM 1843 C C . GLY A 1 244 ? -15.414 -7.445 10.438 1 96.81 244 GLY A C 1
ATOM 1844 O O . GLY A 1 244 ? -15.43 -8.047 11.516 1 96.81 244 GLY A O 1
ATOM 1845 N N . GLY A 1 245 ? -14.352 -7.059 9.852 1 97.5 245 GLY A N 1
ATOM 1846 C CA . GLY A 1 245 ? -13.039 -7.312 10.422 1 97.5 245 GLY A CA 1
ATOM 1847 C C . GLY A 1 245 ? -11.961 -7.477 9.375 1 97.5 245 GLY A C 1
ATOM 1848 O O . GLY A 1 245 ? -12.141 -7.094 8.219 1 97.5 245 GLY A O 1
ATOM 1849 N N . ALA A 1 246 ? -10.797 -7.988 9.859 1 98.31 246 ALA A N 1
ATOM 1850 C CA . ALA A 1 246 ? -9.672 -8.172 8.945 1 98.31 246 ALA A CA 1
ATOM 1851 C C . ALA A 1 246 ? -8.984 -9.516 9.18 1 98.31 246 ALA A C 1
ATOM 1853 O O . ALA A 1 246 ? -9.023 -10.055 10.289 1 98.31 246 ALA A O 1
ATOM 1854 N N . TYR A 1 247 ? -8.453 -10.062 8.133 1 98.12 247 TYR A N 1
ATOM 1855 C CA . TYR A 1 247 ? -7.555 -11.211 8.195 1 98.12 247 TYR A CA 1
ATOM 1856 C C . TYR A 1 247 ? -6.102 -10.773 8.055 1 98.12 247 TYR A C 1
ATOM 1858 O O . TYR A 1 247 ? -5.766 -10.016 7.145 1 98.12 247 TYR A O 1
ATOM 1866 N N . LEU A 1 248 ? -5.309 -11.25 8.953 1 96.44 248 LEU A N 1
ATOM 1867 C CA . LEU A 1 248 ? -3.93 -10.773 9.016 1 96.44 248 LEU A CA 1
ATOM 1868 C C . LEU A 1 248 ? -2.955 -11.938 9.125 1 96.44 248 LEU A C 1
ATOM 1870 O O . LEU A 1 248 ? -3.115 -12.805 9.992 1 96.44 248 LEU A O 1
ATOM 1874 N N . VAL A 1 249 ? -2.027 -12 8.164 1 95.56 249 VAL A N 1
ATOM 1875 C CA . VAL A 1 249 ? -0.898 -12.922 8.203 1 95.56 249 VAL A CA 1
ATOM 1876 C C . VAL A 1 249 ? 0.412 -12.141 8.195 1 95.56 249 VAL A C 1
ATOM 1878 O O . VAL A 1 249 ? 0.603 -11.25 7.359 1 95.56 249 VAL A O 1
ATOM 1881 N N . HIS A 1 250 ? 1.339 -12.438 9.039 1 90.12 250 HIS A N 1
ATOM 1882 C CA . HIS A 1 250 ? 2.529 -11.625 9.234 1 90.12 250 HIS A CA 1
ATOM 1883 C C . HIS A 1 250 ? 3.668 -12.078 8.328 1 90.12 250 HIS A C 1
ATOM 1885 O O . HIS A 1 250 ? 4.051 -11.375 7.395 1 90.12 250 HIS A O 1
ATOM 1891 N N . SER A 1 251 ? 4.098 -13.234 8.57 1 84.06 251 SER A 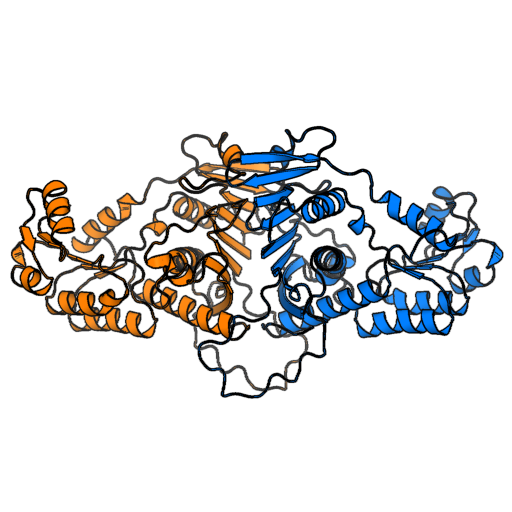N 1
ATOM 1892 C CA . SER A 1 251 ? 5.301 -13.688 7.887 1 84.06 251 SER A CA 1
ATOM 1893 C C . SER A 1 251 ? 4.984 -14.812 6.902 1 84.06 251 SER A C 1
ATOM 1895 O O . SER A 1 251 ? 3.9 -15.398 6.945 1 84.06 251 SER A O 1
ATOM 1897 N N . PHE A 1 252 ? 5.891 -14.891 5.996 1 82 252 PHE A N 1
ATOM 1898 C CA . PHE A 1 252 ? 5.758 -15.906 4.949 1 82 252 PHE A CA 1
ATOM 1899 C C . PHE A 1 252 ? 7.09 -16.594 4.691 1 82 252 PHE A C 1
ATOM 1901 O O . PHE A 1 252 ? 8.102 -15.938 4.473 1 82 252 PHE A O 1
ATOM 1908 N N . GLU A 1 253 ? 6.945 -17.922 4.77 1 78.44 253 GLU A N 1
ATOM 1909 C CA . GLU A 1 253 ? 8.094 -18.781 4.488 1 78.44 253 GLU A CA 1
ATOM 1910 C C . GLU A 1 253 ? 9.32 -18.328 5.27 1 78.44 253 GLU A C 1
ATOM 1912 O O . GLU A 1 253 ? 9.219 -17.953 6.438 1 78.44 253 GLU A O 1
ATOM 1917 N N . ALA A 1 254 ? 10.461 -18.5 4.801 1 73.62 254 ALA A N 1
ATOM 1918 C CA . ALA A 1 254 ? 11.703 -18.25 5.539 1 73.62 254 ALA A CA 1
ATOM 1919 C C . ALA A 1 254 ? 12.195 -16.828 5.324 1 73.62 254 ALA A C 1
ATOM 1921 O O . ALA A 1 254 ? 13.305 -16.484 5.723 1 73.62 254 ALA A O 1
ATOM 1922 N N . ASP A 1 255 ? 11.281 -16.016 4.809 1 79.31 255 ASP A N 1
ATOM 1923 C CA . ASP A 1 255 ? 11.742 -14.656 4.609 1 79.31 255 ASP A CA 1
ATOM 1924 C C . ASP A 1 255 ? 11.727 -13.867 5.918 1 79.31 255 ASP A C 1
ATOM 1926 O O . ASP A 1 255 ? 10.727 -13.883 6.645 1 79.31 255 ASP A O 1
ATOM 1930 N N . ALA A 1 256 ? 12.805 -13.25 6.168 1 85.38 256 ALA A N 1
ATOM 1931 C CA . ALA A 1 256 ? 12.984 -12.516 7.418 1 85.38 256 ALA A CA 1
ATOM 1932 C C . ALA A 1 256 ? 12.078 -11.297 7.473 1 85.38 256 ALA A C 1
ATOM 1934 O O . ALA A 1 256 ? 11.961 -10.555 6.492 1 85.38 256 ALA A O 1
ATOM 1935 N N . SER A 1 257 ? 11.344 -11.148 8.578 1 91 257 SER A N 1
ATOM 1936 C CA . SER A 1 257 ? 10.469 -10.008 8.805 1 91 257 SER A CA 1
ATOM 1937 C C . SER A 1 257 ? 10.523 -9.547 10.258 1 91 257 SER A C 1
ATOM 1939 O O . SER A 1 257 ? 10.602 -10.367 11.172 1 91 257 SER A O 1
ATOM 1941 N N . PRO A 1 258 ? 10.453 -8.258 10.414 1 88.81 258 PRO A N 1
ATOM 1942 C CA . PRO A 1 258 ? 10.375 -7.793 11.797 1 88.81 258 PRO A CA 1
ATOM 1943 C C . PRO A 1 258 ? 9.062 -8.18 12.477 1 88.81 258 PRO A C 1
ATOM 1945 O O . PRO A 1 258 ? 8.938 -8.047 13.695 1 88.81 258 PRO A O 1
ATOM 1948 N N . PHE A 1 259 ? 8.125 -8.68 11.773 1 88.06 259 PHE A N 1
ATOM 1949 C CA . PHE A 1 259 ? 6.816 -9.023 12.32 1 88.06 259 PHE A CA 1
ATOM 1950 C C . PHE A 1 259 ? 6.766 -10.492 12.719 1 88.06 259 PHE A C 1
ATOM 1952 O O . PHE A 1 259 ? 5.758 -10.969 13.25 1 88.06 259 PHE A O 1
ATOM 1959 N N . ASP A 1 260 ? 7.844 -11.203 12.547 1 85.12 260 ASP A N 1
ATOM 1960 C CA . ASP A 1 260 ? 7.902 -12.633 12.852 1 85.12 260 ASP A CA 1
ATOM 1961 C C . ASP A 1 260 ? 7.496 -12.906 14.297 1 85.12 260 ASP A C 1
ATOM 1963 O O . ASP A 1 260 ? 6.891 -13.938 14.594 1 85.12 260 ASP A O 1
ATOM 1967 N N . VAL A 1 261 ? 7.773 -12.008 15.078 1 81.25 261 VAL A N 1
ATOM 1968 C CA . VAL A 1 261 ? 7.547 -12.188 16.516 1 81.25 261 VAL A CA 1
ATOM 1969 C C . VAL A 1 261 ? 6.051 -12.352 16.781 1 81.25 261 VAL A C 1
ATOM 1971 O O . VAL A 1 261 ? 5.656 -13 17.75 1 81.25 261 VAL A O 1
ATOM 1974 N N . LEU A 1 262 ? 5.25 -11.836 15.906 1 83 262 LEU A N 1
ATOM 1975 C CA . LEU A 1 262 ? 3.805 -11.906 16.094 1 83 262 LEU A CA 1
ATOM 1976 C C . LEU A 1 262 ? 3.283 -13.312 15.805 1 83 262 LEU A C 1
ATOM 1978 O O . LEU A 1 262 ? 2.148 -13.641 16.156 1 83 262 LEU A O 1
ATOM 1982 N N . ASP A 1 263 ? 4.105 -14.102 15.227 1 82.5 263 ASP A N 1
ATOM 1983 C CA . ASP A 1 263 ? 3.729 -15.477 14.922 1 82.5 263 ASP A CA 1
ATOM 1984 C C . ASP A 1 263 ? 4.059 -16.406 16.078 1 82.5 263 ASP A C 1
ATOM 1986 O O . ASP A 1 263 ? 3.631 -17.562 16.109 1 82.5 263 ASP A O 1
ATOM 1990 N N . ASP A 1 264 ? 4.785 -15.891 17 1 81.25 264 ASP A N 1
ATOM 1991 C CA . ASP A 1 264 ? 5.238 -16.719 18.109 1 81.25 264 ASP A CA 1
ATOM 1992 C C . ASP A 1 264 ? 4.055 -17.297 18.875 1 81.25 264 ASP A C 1
ATOM 1994 O O . ASP A 1 264 ? 4.125 -18.406 19.406 1 81.25 264 ASP A O 1
ATOM 1998 N N . ASP A 1 265 ? 2.979 -16.594 18.906 1 81.25 265 ASP A N 1
ATOM 1999 C CA . ASP A 1 265 ? 1.835 -17.031 19.703 1 81.25 265 ASP A CA 1
ATOM 2000 C C . ASP A 1 265 ? 0.764 -17.672 18.828 1 81.25 265 ASP A C 1
ATOM 2002 O O . ASP A 1 265 ? -0.375 -17.859 19.266 1 81.25 265 ASP A O 1
ATOM 2006 N N . GLN A 1 266 ? 1.161 -17.984 17.625 1 89.62 266 GLN 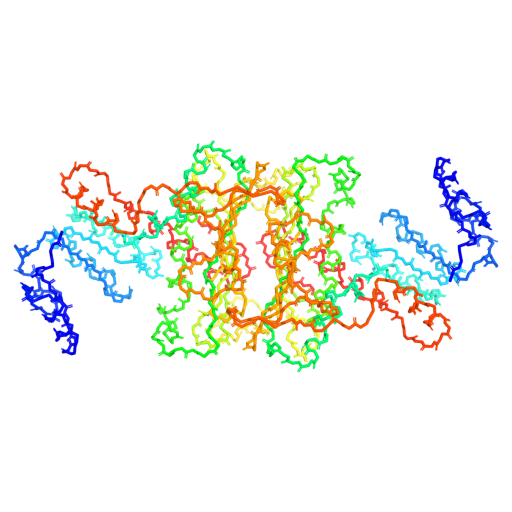A N 1
ATOM 2007 C CA . GLN A 1 266 ? 0.19 -18.625 16.766 1 89.62 266 GLN A CA 1
ATOM 2008 C C . GLN A 1 266 ? -0.095 -20.062 17.219 1 89.62 266 GLN A C 1
ATOM 2010 O O . GLN A 1 266 ? 0.797 -20.906 17.219 1 89.62 266 GLN A O 1
ATOM 2015 N N . PRO A 1 267 ? -1.34 -20.391 17.594 1 92.88 267 PRO A N 1
ATOM 2016 C CA . PRO A 1 267 ? -1.655 -21.734 18.062 1 92.88 267 PRO A CA 1
ATOM 2017 C C . PRO A 1 267 ? -1.507 -22.781 16.953 1 92.88 267 PRO A C 1
ATOM 2019 O O . PRO A 1 267 ? -1.731 -22.484 15.781 1 92.88 267 PRO A O 1
ATOM 2022 N N . GLU A 1 268 ? -1.146 -23.969 17.438 1 92.88 268 GLU A N 1
ATOM 2023 C CA . GLU A 1 268 ? -1.089 -25.078 16.484 1 92.88 268 GLU A CA 1
ATOM 2024 C C . GLU A 1 268 ? -2.434 -25.281 15.797 1 92.88 268 GLU A C 1
ATOM 2026 O O . GLU A 1 268 ? -3.486 -25.188 16.438 1 92.88 268 GLU A O 1
ATOM 2031 N N . GLY A 1 269 ? -2.334 -25.578 14.555 1 94.06 269 GLY A N 1
ATOM 2032 C CA . GLY A 1 269 ? -3.551 -25.844 13.805 1 94.06 269 GLY A CA 1
ATOM 2033 C C . GLY A 1 269 ? -4.223 -24.578 13.305 1 94.06 269 GLY A C 1
ATOM 2034 O O . GLY A 1 269 ? -5.32 -24.625 12.742 1 94.06 269 GLY A O 1
ATOM 2035 N N . THR A 1 270 ? -3.637 -23.453 13.57 1 95.62 270 THR A N 1
ATOM 2036 C CA . THR A 1 270 ? -4.188 -22.188 13.102 1 95.62 270 THR A CA 1
ATOM 2037 C C . THR A 1 270 ? -3.211 -21.484 12.164 1 95.62 270 THR A C 1
ATOM 2039 O O . THR A 1 270 ? -2.037 -21.859 12.086 1 95.62 270 THR A O 1
ATOM 2042 N N . HIS A 1 271 ? -3.783 -20.562 11.375 1 95.38 271 HIS A N 1
ATOM 2043 C CA . HIS A 1 271 ? -2.965 -19.75 10.484 1 95.38 271 HIS A CA 1
ATOM 2044 C C . HIS A 1 271 ? -3.525 -18.344 10.352 1 95.38 271 HIS A C 1
ATOM 2046 O O . HIS A 1 271 ? -4.648 -18.156 9.875 1 95.38 271 HIS A O 1
ATOM 2052 N N . GLY A 1 272 ? -2.729 -17.391 10.797 1 95.25 272 GLY A N 1
ATOM 2053 C CA . GLY A 1 272 ? -3.148 -16 10.75 1 95.25 272 GLY A CA 1
ATOM 2054 C C . GLY A 1 272 ? -4.137 -15.633 11.844 1 95.25 272 GLY A C 1
ATOM 2055 O O . GLY A 1 272 ? -4.391 -16.438 12.742 1 95.25 272 GLY A O 1
ATOM 2056 N N . TRP A 1 273 ? -4.652 -14.383 11.695 1 95.94 273 TRP A N 1
ATOM 2057 C CA . TRP A 1 273 ? -5.508 -13.82 12.734 1 95.94 273 TRP A CA 1
ATOM 2058 C C . TRP A 1 273 ? -6.711 -13.109 12.125 1 95.94 273 TRP A C 1
ATOM 2060 O O . TRP A 1 273 ? -6.582 -12.406 11.117 1 95.94 273 TRP A O 1
ATOM 2070 N N . LEU A 1 274 ? -7.836 -13.336 12.719 1 97.06 274 LEU A N 1
ATOM 2071 C CA . LEU A 1 274 ? -8.977 -12.445 12.531 1 97.06 274 LEU A CA 1
ATOM 2072 C C . LEU A 1 274 ? -8.914 -11.273 13.508 1 97.06 274 LEU A C 1
ATOM 2074 O O . LEU A 1 274 ? -8.875 -11.477 14.727 1 97.06 274 LEU A O 1
ATOM 2078 N N . THR A 1 275 ? -8.867 -10.039 12.977 1 96.5 275 THR A N 1
ATOM 2079 C CA . THR A 1 275 ? -8.633 -8.891 13.852 1 96.5 275 THR A CA 1
ATOM 2080 C C . THR A 1 275 ? -9.75 -7.863 13.711 1 96.5 275 THR A C 1
ATOM 2082 O O . THR A 1 275 ? -10.359 -7.738 12.641 1 96.5 275 THR A O 1
ATOM 2085 N N . ARG A 1 276 ? -10.086 -7.176 14.711 1 96.25 276 ARG A N 1
ATOM 2086 C CA . ARG A 1 276 ? -10.953 -6.012 14.852 1 96.25 276 ARG A CA 1
ATOM 2087 C C . ARG A 1 276 ? -10.312 -4.961 15.758 1 96.25 276 ARG A C 1
ATOM 2089 O O . ARG A 1 276 ? -10.68 -4.848 16.922 1 96.25 276 ARG A O 1
ATOM 2096 N N . GLY A 1 277 ? -9.438 -4.191 15.117 1 92.69 277 GLY A N 1
ATOM 2097 C CA . GLY A 1 277 ? -8.594 -3.326 15.93 1 92.69 277 GLY A CA 1
ATOM 2098 C C . GLY A 1 277 ? -7.59 -4.09 16.766 1 92.69 277 GLY A C 1
ATOM 2099 O O . GLY A 1 277 ? -6.789 -4.863 16.234 1 92.69 277 GLY A O 1
ATOM 2100 N N . ARG A 1 278 ? -7.738 -3.992 18.062 1 90.44 278 ARG A N 1
ATOM 2101 C CA . ARG A 1 278 ? -6.777 -4.617 18.953 1 90.44 278 ARG A CA 1
ATOM 2102 C C . ARG A 1 278 ? -7.145 -6.074 19.219 1 90.44 278 ARG A C 1
ATOM 2104 O O . ARG A 1 278 ? -6.305 -6.855 19.688 1 90.44 278 ARG A O 1
ATOM 2111 N N . GLU A 1 279 ? -8.328 -6.367 18.953 1 92.38 279 GLU A N 1
ATOM 2112 C CA . GLU A 1 279 ? -8.773 -7.734 19.203 1 92.38 279 GLU A CA 1
ATOM 2113 C C . GLU A 1 279 ? -8.297 -8.68 18.094 1 92.38 279 GLU A C 1
ATOM 2115 O O . GLU A 1 279 ? -8.43 -8.375 16.906 1 92.38 279 GLU A O 1
ATOM 2120 N N . ARG A 1 280 ? -7.742 -9.789 18.5 1 92.81 280 ARG A N 1
ATOM 2121 C CA . ARG A 1 280 ? -7.301 -10.781 17.531 1 92.81 280 ARG A CA 1
ATOM 2122 C C . ARG A 1 280 ? -7.684 -12.188 17.969 1 92.81 280 ARG A C 1
ATOM 2124 O O . ARG A 1 280 ? -7.59 -12.523 19.156 1 92.81 280 ARG A O 1
ATOM 2131 N N . THR A 1 281 ? -8.141 -12.945 17.078 1 95.12 281 THR A N 1
ATOM 2132 C CA . THR A 1 281 ? -8.445 -14.352 17.281 1 95.12 281 THR A CA 1
ATOM 2133 C C . THR A 1 281 ? -7.781 -15.219 16.219 1 95.12 281 THR A C 1
ATOM 2135 O O . THR A 1 281 ? -7.836 -14.898 15.031 1 95.12 281 THR A O 1
ATOM 2138 N N . ALA A 1 282 ? -7.121 -16.281 16.688 1 96.12 282 ALA A N 1
ATOM 2139 C CA . ALA A 1 282 ? -6.449 -17.188 15.758 1 96.12 282 ALA A CA 1
ATOM 2140 C C . ALA A 1 282 ? -7.457 -17.859 14.828 1 96.12 282 ALA A C 1
ATOM 2142 O O . ALA A 1 282 ? -8.555 -18.234 15.258 1 96.12 282 ALA A O 1
ATOM 2143 N N . VAL A 1 283 ? -7.078 -18.047 13.602 1 97 283 VAL A N 1
ATOM 2144 C CA . VAL A 1 283 ? -7.984 -18.625 12.609 1 97 283 VAL A CA 1
ATOM 2145 C C . VAL A 1 283 ? -7.617 -20.078 12.352 1 97 283 VAL A C 1
ATOM 2147 O O . VAL A 1 283 ? -6.473 -20.391 12 1 97 283 VAL A O 1
ATOM 2150 N N . PRO A 1 284 ? -8.547 -21.016 12.453 1 96.31 284 PRO A N 1
ATOM 2151 C CA . PRO A 1 284 ? -8.25 -22.422 12.164 1 96.31 284 PRO A CA 1
ATOM 2152 C C . PRO A 1 284 ? -7.785 -22.641 10.727 1 96.31 284 PRO A C 1
ATOM 2154 O O . PRO A 1 284 ? -8.359 -22.062 9.797 1 96.31 284 PRO A O 1
ATOM 2157 N N . GLN A 1 285 ? -6.746 -23.328 10.578 1 95 285 GLN A N 1
ATOM 2158 C CA . GLN A 1 285 ? -6.191 -23.672 9.266 1 95 285 GLN A CA 1
ATOM 2159 C C . GLN A 1 285 ? -6.871 -24.906 8.688 1 95 285 GLN A C 1
ATOM 2161 O O . GLN A 1 285 ? -6.879 -25.969 9.312 1 95 285 GLN A O 1
ATOM 2166 N N . PRO A 1 286 ? -7.422 -24.797 7.547 1 94 286 PRO A N 1
ATOM 2167 C CA . PRO A 1 286 ? -7.938 -26.016 6.91 1 94 286 PRO A CA 1
ATOM 2168 C C . PRO A 1 286 ? -6.832 -27 6.523 1 94 286 PRO A C 1
ATOM 2170 O O . PRO A 1 286 ? -5.66 -26.625 6.48 1 94 286 PRO A O 1
ATOM 2173 N N . ARG A 1 287 ? -7.266 -28.172 6.34 1 87.88 287 ARG A N 1
ATOM 2174 C CA . ARG A 1 287 ? -6.32 -29.156 5.844 1 87.88 287 ARG A CA 1
ATOM 2175 C C . ARG A 1 287 ? -5.887 -28.828 4.418 1 87.88 287 ARG A C 1
ATOM 2177 O O . ARG A 1 287 ? -6.633 -28.203 3.662 1 87.88 287 ARG A O 1
ATOM 2184 N N . GLY A 1 288 ? -4.684 -29.203 4.18 1 82.56 288 GLY A N 1
ATOM 2185 C CA . GLY A 1 288 ? -4.191 -29 2.826 1 82.56 288 GLY A CA 1
ATOM 2186 C C . GLY A 1 288 ? -2.764 -28.484 2.781 1 82.56 288 GLY A C 1
ATOM 2187 O O . GLY A 1 288 ? -2.131 -28.312 3.824 1 82.56 288 GLY A O 1
ATOM 2188 N N . GLY A 1 289 ? -2.211 -28.375 1.53 1 83.88 289 GLY A N 1
ATOM 2189 C CA . GLY A 1 289 ? -0.859 -27.891 1.284 1 83.88 289 GLY A CA 1
ATOM 2190 C C . GLY A 1 289 ? -0.441 -28.016 -0.169 1 83.88 289 GLY A C 1
ATOM 2191 O O . GLY A 1 289 ? -1.175 -28.562 -0.989 1 83.88 289 GLY A O 1
ATOM 2192 N N . HIS A 1 290 ? 0.716 -27.422 -0.392 1 78.31 290 HIS A N 1
ATOM 2193 C CA . HIS A 1 290 ? 1.21 -27.312 -1.761 1 78.31 290 HIS A CA 1
ATOM 2194 C C . HIS A 1 290 ? 1.247 -28.688 -2.441 1 78.31 290 HIS A C 1
ATOM 2196 O O . HIS A 1 290 ? 1.037 -28.781 -3.652 1 78.31 290 HIS A O 1
ATOM 2202 N N . GLY A 1 291 ? 1.409 -29.719 -1.682 1 82.88 291 GLY A N 1
ATOM 2203 C CA . GLY A 1 291 ? 1.478 -31.062 -2.25 1 82.88 291 GLY A CA 1
ATOM 2204 C C . GLY A 1 291 ? 0.153 -31.531 -2.812 1 82.88 291 GLY A C 1
ATOM 2205 O O . GLY A 1 291 ? 0.115 -32.469 -3.619 1 82.88 291 GLY A O 1
ATOM 2206 N N . ASP A 1 292 ? -0.818 -30.844 -2.494 1 90.94 292 ASP A N 1
ATOM 2207 C CA . ASP A 1 292 ? -2.148 -31.266 -2.924 1 90.94 292 ASP A CA 1
ATOM 2208 C C . ASP A 1 292 ? -2.371 -30.953 -4.402 1 90.94 292 ASP A C 1
ATOM 2210 O O . ASP A 1 292 ? -3.297 -31.484 -5.02 1 90.94 292 ASP A O 1
ATOM 2214 N N . PHE A 1 293 ? -1.497 -30.172 -4.965 1 94.94 293 PHE A N 1
ATOM 2215 C CA . PHE A 1 293 ? -1.625 -29.844 -6.383 1 94.94 293 PHE A CA 1
ATOM 2216 C C . PHE A 1 293 ? -1.521 -31.109 -7.23 1 94.94 293 PHE A C 1
ATOM 2218 O O . PHE A 1 293 ? -2.402 -31.391 -8.047 1 94.94 293 PHE A O 1
ATOM 2225 N N . TYR A 1 294 ? -0.511 -31.906 -7.031 1 94.69 294 TYR A N 1
ATOM 2226 C CA . TYR A 1 294 ? -0.306 -33.094 -7.875 1 94.69 294 TYR A CA 1
ATOM 2227 C C . TYR A 1 294 ? -1.308 -34.188 -7.539 1 94.69 294 TYR A C 1
ATOM 2229 O O . TYR A 1 294 ? -1.66 -35 -8.398 1 94.69 294 TYR A O 1
ATOM 2237 N N . THR A 1 295 ? -1.757 -34.156 -6.27 1 94.94 295 THR A N 1
ATOM 2238 C CA . THR A 1 295 ? -2.877 -35.062 -5.949 1 94.94 295 THR A CA 1
ATOM 2239 C C . THR A 1 295 ? -4.102 -34.688 -6.785 1 94.94 295 THR A C 1
ATOM 2241 O O . THR A 1 295 ? -4.742 -35.562 -7.367 1 94.94 295 THR A O 1
ATOM 2244 N N . ALA A 1 296 ? -4.383 -33.469 -6.91 1 96.06 296 ALA A N 1
ATOM 2245 C CA . ALA A 1 296 ? -5.5 -32.969 -7.715 1 96.06 296 ALA A CA 1
ATOM 2246 C C . ALA A 1 296 ? -5.285 -33.281 -9.195 1 96.06 296 ALA A C 1
ATOM 2248 O O . ALA A 1 296 ? -6.234 -33.594 -9.914 1 96.06 296 ALA A O 1
ATOM 2249 N N . VAL A 1 297 ? -4.059 -33.156 -9.656 1 96.81 297 VAL A N 1
ATOM 2250 C CA . VAL A 1 297 ? -3.736 -33.5 -11.039 1 96.81 297 VAL A CA 1
ATOM 2251 C C . VAL A 1 297 ? -4.031 -34.969 -11.312 1 96.81 297 VAL A C 1
ATOM 2253 O O . VAL A 1 297 ? -4.641 -35.312 -12.336 1 96.81 297 VAL A O 1
ATOM 2256 N N . ALA A 1 298 ? -3.625 -35.812 -10.406 1 95.62 298 ALA A N 1
ATOM 2257 C CA . ALA A 1 298 ? -3.863 -37.25 -10.555 1 95.62 298 ALA A CA 1
ATOM 2258 C C . ALA A 1 298 ? -5.355 -37.562 -10.609 1 95.62 298 ALA A C 1
ATOM 2260 O O . ALA A 1 298 ? -5.805 -38.344 -11.461 1 95.62 298 ALA A O 1
ATOM 2261 N N . GLU A 1 299 ? -6.066 -36.938 -9.719 1 96.56 299 GLU A N 1
ATOM 2262 C CA . GLU A 1 299 ? -7.512 -37.156 -9.695 1 96.56 299 GLU A CA 1
ATOM 2263 C C . GLU A 1 299 ? -8.164 -36.625 -10.977 1 96.56 299 GLU A C 1
ATOM 2265 O O . GLU A 1 299 ? -9.086 -37.25 -11.508 1 96.56 299 GLU A O 1
ATOM 2270 N N . TRP A 1 300 ? -7.695 -35.5 -11.43 1 96.88 300 TRP A N 1
ATOM 2271 C CA . TRP A 1 300 ? -8.195 -34.938 -12.672 1 96.88 300 TRP A CA 1
ATOM 2272 C C . TRP A 1 300 ? -7.934 -35.844 -13.859 1 96.88 300 TRP A C 1
ATOM 2274 O O . TRP A 1 300 ? -8.844 -36.125 -14.641 1 96.88 300 TRP A O 1
ATOM 2284 N N . LEU A 1 301 ? -6.746 -36.406 -13.969 1 94.5 301 LEU A N 1
ATOM 2285 C CA . LEU A 1 301 ? -6.375 -37.281 -15.086 1 94.5 301 LEU A CA 1
ATOM 2286 C C . LEU A 1 301 ? -7.141 -38.594 -15.023 1 94.5 301 LEU A C 1
ATOM 2288 O O . LEU A 1 301 ? -7.395 -39.219 -16.062 1 94.5 301 LEU A O 1
ATOM 2292 N N . ALA A 1 302 ? -7.578 -39 -13.828 1 95.75 302 ALA A N 1
ATOM 2293 C CA . ALA A 1 302 ? -8.359 -40.219 -13.641 1 95.75 302 ALA A CA 1
ATOM 2294 C C . ALA A 1 302 ? -9.836 -39.969 -13.938 1 95.75 302 ALA A C 1
ATOM 2296 O O . ALA A 1 302 ? -10.648 -40.875 -13.906 1 95.75 302 ALA A O 1
ATOM 2297 N N . GLY A 1 303 ? -10.164 -38.75 -14.172 1 95.38 303 GLY A N 1
ATOM 2298 C CA . GLY A 1 303 ? -11.555 -38.375 -14.438 1 95.38 303 GLY A CA 1
ATOM 2299 C C . GLY A 1 303 ? -12.391 -38.25 -13.18 1 95.38 303 GLY A C 1
ATOM 2300 O O . GLY A 1 303 ? -13.617 -38.312 -13.234 1 95.38 303 GLY A O 1
ATOM 2301 N N . GLU A 1 304 ? -11.742 -38 -12.094 1 96.06 304 GLU A N 1
ATOM 2302 C CA . GLU A 1 304 ? -12.43 -38 -10.805 1 96.06 304 GLU A CA 1
ATOM 2303 C C . GLU A 1 304 ? -12.641 -36.562 -10.297 1 96.06 304 GLU A C 1
ATOM 2305 O O . GLU A 1 304 ? -13.32 -36.375 -9.297 1 96.06 304 GLU A O 1
ATOM 2310 N N . ALA A 1 305 ? -12.008 -35.719 -10.844 1 95.62 305 ALA A N 1
ATOM 2311 C CA . ALA A 1 305 ? -12.094 -34.312 -10.422 1 95.62 305 ALA A CA 1
ATOM 2312 C C . ALA A 1 305 ? -11.938 -33.375 -11.617 1 95.62 305 ALA A C 1
ATOM 2314 O O . ALA A 1 305 ? -11.531 -33.812 -12.703 1 95.62 305 ALA A O 1
ATOM 2315 N N . GLU A 1 306 ? -12.289 -32.188 -11.43 1 95.94 306 GLU A N 1
ATOM 2316 C CA . GLU A 1 306 ? -12.062 -31.141 -12.438 1 95.94 306 GLU A CA 1
ATOM 2317 C C . GLU A 1 306 ? -10.594 -30.734 -12.492 1 95.94 306 GLU A C 1
ATOM 2319 O O . GLU A 1 306 ? -9.82 -31.062 -11.586 1 95.94 306 GLU A O 1
ATOM 2324 N N . VAL A 1 307 ? -10.234 -30.047 -13.617 1 97.12 307 VAL A N 1
ATOM 2325 C CA . VAL A 1 307 ? -8.875 -29.547 -13.766 1 97.12 307 VAL A CA 1
ATOM 2326 C C . VAL A 1 307 ? -8.508 -28.688 -12.562 1 97.12 307 VAL A C 1
ATOM 2328 O O . VAL A 1 307 ? -9.289 -27.828 -12.141 1 97.12 307 VAL A O 1
ATOM 2331 N N . PRO A 1 308 ? -7.402 -28.922 -11.93 1 96.44 308 PRO A N 1
ATOM 2332 C CA . PRO A 1 308 ? -7.066 -28.188 -10.711 1 96.44 308 PRO A CA 1
ATOM 2333 C C . PRO A 1 308 ? -6.914 -26.688 -10.945 1 96.44 308 PRO A C 1
ATOM 2335 O O . PRO A 1 308 ? -7.305 -25.891 -10.086 1 96.44 308 PRO A O 1
ATOM 2338 N N . VAL A 1 309 ? -6.305 -26.297 -12.023 1 97.5 309 VAL A N 1
ATOM 2339 C CA . VAL A 1 309 ? -6.199 -24.906 -12.461 1 97.5 309 VAL A CA 1
ATOM 2340 C C . VAL A 1 309 ? -6.652 -24.797 -13.922 1 97.5 309 VAL A C 1
ATOM 2342 O O . VAL A 1 309 ? -6.051 -25.391 -14.812 1 97.5 309 VAL A O 1
ATOM 2345 N N . ASP A 1 310 ? -7.711 -24.062 -14.117 1 96.81 310 ASP A N 1
ATOM 2346 C CA . ASP A 1 310 ? -8.148 -23.797 -15.484 1 96.81 310 ASP A CA 1
ATOM 2347 C C . ASP A 1 310 ? -7.129 -22.938 -16.234 1 96.81 310 ASP A C 1
ATOM 2349 O O . ASP A 1 310 ? -6.844 -21.812 -15.828 1 96.81 310 ASP A O 1
ATOM 2353 N N . PRO A 1 311 ? -6.59 -23.484 -17.328 1 97.75 311 PRO A N 1
ATOM 2354 C CA . PRO A 1 311 ? -5.594 -22.703 -18.078 1 97.75 311 PRO A CA 1
ATOM 2355 C C . PRO A 1 311 ? -6.098 -21.328 -18.469 1 97.75 311 PRO A C 1
ATOM 2357 O O . PRO A 1 311 ? -5.305 -20.391 -18.594 1 97.75 311 PRO A O 1
ATOM 2360 N N . ALA A 1 312 ? -7.391 -21.172 -18.594 1 96.25 312 ALA A N 1
ATOM 2361 C CA . ALA A 1 312 ? -7.965 -19.875 -18.922 1 96.25 312 ALA A CA 1
ATOM 2362 C C . ALA A 1 312 ? -7.676 -18.859 -17.812 1 96.25 312 ALA A C 1
ATOM 2364 O O . ALA A 1 312 ? -7.527 -17.672 -18.062 1 96.25 312 ALA A O 1
ATOM 2365 N N . ASP A 1 313 ? -7.605 -19.297 -16.594 1 96.62 313 ASP A N 1
ATOM 2366 C CA . ASP A 1 313 ? -7.25 -18.438 -15.469 1 96.62 313 ASP A CA 1
ATOM 2367 C C . ASP A 1 313 ? -5.844 -17.859 -15.641 1 96.62 313 ASP A C 1
ATOM 2369 O O . ASP A 1 313 ? -5.602 -16.688 -15.352 1 96.62 313 ASP A O 1
ATOM 2373 N N . ALA A 1 314 ? -4.977 -18.75 -16.094 1 97.56 314 ALA A N 1
ATOM 2374 C CA . ALA A 1 314 ? -3.594 -18.312 -16.297 1 97.56 314 ALA A CA 1
ATOM 2375 C C . ALA A 1 314 ? -3.49 -17.297 -17.422 1 97.56 314 ALA A C 1
ATOM 2377 O O . ALA A 1 314 ? -2.652 -16.391 -17.359 1 97.56 314 ALA A O 1
ATOM 2378 N N . VAL A 1 315 ? -4.32 -17.453 -18.422 1 97.56 315 VAL A N 1
ATOM 2379 C CA . VAL A 1 315 ? -4.367 -16.453 -19.5 1 97.56 315 VAL A CA 1
ATOM 2380 C C . VAL A 1 315 ? -4.824 -15.109 -18.938 1 97.56 315 VAL A C 1
ATOM 2382 O O . VAL A 1 315 ? -4.23 -14.078 -19.234 1 97.56 315 VAL A O 1
ATOM 2385 N N . ARG A 1 316 ? -5.844 -15.109 -18.125 1 97 316 ARG A N 1
ATOM 2386 C CA . ARG A 1 316 ? -6.344 -13.883 -17.5 1 97 316 ARG A CA 1
ATOM 2387 C C . ARG A 1 316 ? -5.266 -13.219 -16.656 1 97 316 ARG A C 1
ATOM 2389 O O . ARG A 1 316 ? -5.137 -11.992 -16.656 1 97 316 ARG A O 1
ATOM 2396 N N . THR A 1 317 ? -4.57 -14.023 -15.922 1 98 317 THR A N 1
ATOM 2397 C CA . THR A 1 317 ? -3.457 -13.5 -15.133 1 98 317 THR A CA 1
ATOM 2398 C C . THR A 1 317 ? -2.436 -12.805 -16.031 1 98 317 THR A C 1
ATOM 2400 O O . THR A 1 317 ? -1.97 -11.711 -15.719 1 98 317 THR A O 1
ATOM 2403 N N . ALA A 1 318 ? -2.107 -13.453 -17.172 1 97.56 318 ALA A N 1
ATOM 2404 C CA . ALA A 1 318 ? -1.168 -12.852 -18.109 1 97.56 318 ALA A CA 1
ATOM 2405 C C . ALA A 1 318 ? -1.703 -11.531 -18.656 1 97.56 318 ALA A C 1
ATOM 2407 O O . ALA A 1 318 ? -0.94 -10.586 -18.875 1 97.56 318 ALA A O 1
ATOM 2408 N N . GLU A 1 319 ? -3.016 -11.469 -18.891 1 98.38 319 GLU A N 1
ATOM 2409 C CA . GLU A 1 319 ? -3.639 -10.234 -19.359 1 98.38 319 GLU A CA 1
ATOM 2410 C C . GLU A 1 319 ? -3.471 -9.109 -18.359 1 98.38 319 GLU A C 1
ATOM 2412 O O . GLU A 1 319 ? -3.186 -7.969 -18.734 1 98.38 319 GLU A O 1
ATOM 2417 N N . VAL A 1 320 ? -3.666 -9.375 -17.125 1 98.56 320 VAL A N 1
ATOM 2418 C CA . VAL A 1 320 ? -3.498 -8.391 -16.062 1 98.56 320 VAL A CA 1
ATOM 2419 C C . VAL A 1 320 ? -2.049 -7.91 -16.031 1 98.56 320 VAL A C 1
ATOM 2421 O O . VAL A 1 320 ? -1.79 -6.711 -15.906 1 98.56 320 VAL A O 1
ATOM 2424 N N . LEU A 1 321 ? -1.131 -8.828 -16.156 1 98.19 321 LEU A N 1
ATOM 2425 C CA . LEU A 1 321 ? 0.283 -8.477 -16.109 1 98.19 321 LEU A CA 1
ATOM 2426 C C . LEU A 1 321 ? 0.673 -7.629 -17.312 1 98.19 321 LEU A C 1
ATOM 2428 O O . LEU A 1 321 ? 1.479 -6.703 -17.203 1 98.19 321 LEU A O 1
ATOM 2432 N N . ASP A 1 322 ? 0.123 -7.969 -18.484 1 98.12 322 ASP A N 1
ATOM 2433 C CA . ASP A 1 322 ? 0.345 -7.129 -19.656 1 98.12 322 ASP A CA 1
ATOM 2434 C C . ASP A 1 322 ? -0.166 -5.711 -19.422 1 98.12 322 ASP A C 1
ATOM 2436 O O . ASP A 1 322 ? 0.529 -4.734 -19.719 1 98.12 322 ASP A O 1
ATOM 2440 N N . ALA A 1 323 ? -1.356 -5.648 -18.906 1 98.5 323 ALA A N 1
ATOM 2441 C CA . ALA A 1 323 ? -1.93 -4.344 -18.594 1 98.5 323 ALA A CA 1
ATOM 2442 C C . ALA A 1 323 ? -1.071 -3.598 -17.562 1 98.5 323 ALA A C 1
ATOM 2444 O O . ALA A 1 323 ? -0.916 -2.377 -17.656 1 98.5 323 ALA A O 1
ATOM 2445 N N . ALA A 1 324 ? -0.54 -4.277 -16.656 1 98.44 324 ALA A N 1
ATOM 2446 C CA . ALA A 1 324 ? 0.328 -3.686 -15.641 1 98.44 324 ALA A CA 1
ATOM 2447 C C . ALA A 1 324 ? 1.57 -3.068 -16.266 1 98.44 324 ALA A C 1
ATOM 2449 O O . ALA A 1 324 ? 2.006 -1.985 -15.875 1 98.44 324 ALA A O 1
ATOM 2450 N N . ARG A 1 325 ? 2.139 -3.756 -17.234 1 96.94 325 ARG A N 1
ATOM 2451 C CA . ARG A 1 325 ? 3.307 -3.223 -17.922 1 96.94 325 ARG A CA 1
ATOM 2452 C C . ARG A 1 325 ? 2.973 -1.914 -18.641 1 96.94 325 ARG A C 1
ATOM 2454 O O . ARG A 1 325 ? 3.742 -0.954 -18.578 1 96.94 325 ARG A O 1
ATOM 2461 N N . VAL A 1 326 ? 1.841 -1.951 -19.266 1 97.81 326 VAL A N 1
ATOM 2462 C CA . VAL A 1 326 ? 1.396 -0.74 -19.938 1 97.81 326 VAL A CA 1
ATOM 2463 C C . VAL A 1 326 ? 1.164 0.372 -18.922 1 97.81 326 VAL A C 1
ATOM 2465 O O . VAL A 1 326 ? 1.6 1.508 -19.125 1 97.81 326 VAL A O 1
ATOM 2468 N N . SER A 1 327 ? 0.524 0.047 -17.859 1 98.06 327 SER A N 1
ATOM 2469 C CA . SER A 1 327 ? 0.235 1.01 -16.797 1 98.06 327 SER A CA 1
ATOM 2470 C C . SER A 1 327 ? 1.516 1.622 -16.25 1 98.06 327 SER A C 1
ATOM 2472 O O . SER A 1 327 ? 1.608 2.842 -16.078 1 98.06 327 SER A O 1
ATOM 2474 N N . ALA A 1 328 ? 2.465 0.787 -15.969 1 96.62 328 ALA A N 1
ATOM 2475 C CA . ALA A 1 328 ? 3.734 1.246 -15.414 1 96.62 328 ALA A CA 1
ATOM 2476 C C . ALA A 1 328 ? 4.441 2.201 -16.375 1 96.62 328 ALA A C 1
ATOM 2478 O O . ALA A 1 328 ? 5.082 3.162 -15.945 1 96.62 328 ALA A O 1
ATOM 2479 N N . LYS A 1 329 ? 4.324 1.918 -17.594 1 95.25 329 LYS A N 1
ATOM 2480 C CA . LYS A 1 329 ? 4.977 2.734 -18.609 1 95.25 329 LYS A CA 1
ATOM 2481 C C . LYS A 1 329 ? 4.246 4.059 -18.797 1 95.25 329 LYS A C 1
ATOM 2483 O O . LYS A 1 329 ? 4.875 5.105 -18.953 1 95.25 329 LYS A O 1
ATOM 2488 N N . GLU A 1 330 ? 2.924 3.98 -18.719 1 95.88 330 GLU A N 1
ATOM 2489 C CA . GLU A 1 330 ? 2.143 5.141 -19.141 1 95.88 330 GLU A CA 1
ATOM 2490 C C . GLU A 1 330 ? 1.646 5.934 -17.938 1 95.88 330 GLU A C 1
ATOM 2492 O O . GLU A 1 330 ? 1.167 7.062 -18.078 1 95.88 330 GLU A O 1
ATOM 2497 N N . GLY A 1 331 ? 1.686 5.422 -16.812 1 94.69 331 GLY A N 1
ATOM 2498 C CA . GLY A 1 331 ? 1.286 6.125 -15.602 1 94.69 331 GLY A CA 1
ATOM 2499 C C . GLY A 1 331 ? -0.211 6.344 -15.5 1 94.69 331 GLY A C 1
ATOM 2500 O O . GLY A 1 331 ? -0.664 7.445 -15.188 1 94.69 331 GLY A O 1
ATOM 2501 N N . ARG A 1 332 ? -0.933 5.34 -15.781 1 95.94 332 ARG A N 1
ATOM 2502 C CA . ARG A 1 332 ? -2.387 5.453 -15.719 1 95.94 332 ARG A CA 1
ATOM 2503 C C . ARG A 1 332 ? -3.029 4.094 -15.461 1 95.94 332 ARG A C 1
ATOM 2505 O O . ARG A 1 332 ? -2.42 3.053 -15.711 1 95.94 332 ARG A O 1
ATOM 2512 N N . LEU A 1 333 ? -4.207 4.219 -14.992 1 96.31 333 LEU A N 1
ATOM 2513 C CA . LEU A 1 333 ? -5.043 3.023 -14.906 1 96.31 333 LEU A CA 1
ATOM 2514 C C . LEU A 1 333 ? -5.309 2.445 -16.297 1 96.31 333 LEU A C 1
ATOM 2516 O O . LEU A 1 333 ? -5.648 3.182 -17.219 1 96.31 333 LEU A O 1
ATOM 2520 N N . VAL A 1 334 ? -5.117 1.114 -16.406 1 97.81 334 VAL A N 1
ATOM 2521 C CA . VAL A 1 334 ? -5.301 0.447 -17.703 1 97.81 334 VAL A CA 1
ATOM 2522 C C . VAL A 1 334 ? -6.387 -0.622 -17.578 1 97.81 334 VAL A C 1
ATOM 2524 O O . VAL A 1 334 ? -6.352 -1.445 -16.656 1 97.81 334 VAL A O 1
ATOM 2527 N N . ASP A 1 335 ? -7.312 -0.576 -18.484 1 96.5 335 ASP A N 1
ATOM 2528 C CA . ASP A 1 335 ? -8.359 -1.59 -18.516 1 96.5 335 ASP A CA 1
ATOM 2529 C C . ASP A 1 335 ? -7.805 -2.941 -18.953 1 96.5 335 ASP A C 1
ATOM 2531 O O . ASP A 1 335 ? -6.895 -3.004 -19.781 1 96.5 335 ASP A O 1
ATOM 2535 N N . VAL A 1 336 ? -8.383 -3.977 -18.328 1 96.25 336 VAL A N 1
ATOM 2536 C CA . VAL A 1 336 ? -7.969 -5.336 -18.656 1 96.25 336 VAL A CA 1
ATOM 2537 C C . VAL A 1 336 ? -9.008 -5.977 -19.578 1 96.25 336 VAL A C 1
ATOM 2539 O O . VAL A 1 336 ? -10.211 -5.883 -19.328 1 96.25 336 VAL A O 1
ATOM 2542 N N . MET B 1 1 ? 2.234 31.453 26.594 1 85.88 1 MET B N 1
ATOM 2543 C CA . MET B 1 1 ? 1.193 32.156 25.844 1 85.88 1 MET B CA 1
ATOM 2544 C C . MET B 1 1 ? -0.15 32.062 26.562 1 85.88 1 MET B C 1
ATOM 2546 O O . MET B 1 1 ? -0.498 31 27.094 1 85.88 1 MET B O 1
ATOM 2550 N N . SER B 1 2 ? -0.802 33.156 26.672 1 91.88 2 SER B N 1
ATOM 2551 C CA . SER B 1 2 ? -2.096 33.188 27.344 1 91.88 2 SER B CA 1
ATOM 2552 C C . SER B 1 2 ? -3.217 33.531 26.375 1 91.88 2 SER B C 1
ATOM 2554 O O . SER B 1 2 ? -3.008 34.312 25.438 1 91.88 2 SER B O 1
ATOM 2556 N N . VAL B 1 3 ? -4.344 32.938 26.625 1 95.12 3 VAL B N 1
ATOM 2557 C CA . VAL B 1 3 ? -5.52 33.281 25.828 1 95.12 3 VAL B CA 1
ATOM 2558 C C . VAL B 1 3 ? -6.223 34.5 26.422 1 95.12 3 VAL B C 1
ATOM 2560 O O . VAL B 1 3 ? -6.633 34.469 27.578 1 95.12 3 VAL B O 1
ATOM 2563 N N . THR B 1 4 ? -6.344 35.594 25.609 1 96.88 4 THR B N 1
ATOM 2564 C CA . THR B 1 4 ? -6.879 36.844 26.141 1 96.88 4 THR B CA 1
ATOM 2565 C C . THR B 1 4 ? -8.203 37.219 25.469 1 96.88 4 THR B C 1
ATOM 2567 O O . THR B 1 4 ? -8.945 38.062 25.969 1 96.88 4 THR B O 1
ATOM 2570 N N . ALA B 1 5 ? -8.469 36.625 24.344 1 96.94 5 ALA B N 1
ATOM 2571 C CA . ALA B 1 5 ? -9.695 36.875 23.594 1 96.94 5 ALA B CA 1
ATOM 2572 C C . ALA B 1 5 ? -10.164 35.594 22.891 1 96.94 5 ALA B C 1
ATOM 2574 O O . ALA B 1 5 ? -9.352 34.781 22.438 1 96.94 5 ALA B O 1
ATOM 2575 N N . VAL B 1 6 ? -11.539 35.375 22.812 1 96.44 6 VAL B N 1
ATOM 2576 C CA . VAL B 1 6 ? -12.117 34.188 22.156 1 96.44 6 VAL B CA 1
ATOM 2577 C C . VAL B 1 6 ? -13.359 34.625 21.375 1 96.44 6 VAL B C 1
ATOM 2579 O O . VAL B 1 6 ? -14.195 35.375 21.859 1 96.44 6 VAL B O 1
ATOM 2582 N N . VAL B 1 7 ? -13.398 34.188 20.109 1 95.62 7 VAL B N 1
ATOM 2583 C CA . VAL B 1 7 ? -14.617 34.312 19.312 1 95.62 7 VAL B CA 1
ATOM 2584 C C . VAL B 1 7 ? -15.422 33.031 19.375 1 95.62 7 VAL B C 1
ATOM 2586 O O . VAL B 1 7 ? -14.93 31.969 19 1 95.62 7 VAL B O 1
ATOM 2589 N N . ALA B 1 8 ? -16.594 33.062 19.859 1 89.75 8 ALA B N 1
ATOM 2590 C CA . ALA B 1 8 ? -17.547 31.953 19.922 1 89.75 8 ALA B CA 1
ATOM 2591 C C . ALA B 1 8 ? -18.938 32.406 19.469 1 89.75 8 ALA B C 1
ATOM 2593 O O . ALA B 1 8 ? -19.562 33.219 20.141 1 89.75 8 ALA B O 1
ATOM 2594 N N . ARG B 1 9 ? -19.312 31.781 18.391 1 82.56 9 ARG B N 1
ATOM 2595 C CA . ARG B 1 9 ? -20.578 32.25 17.812 1 82.56 9 ARG B CA 1
ATOM 2596 C C . ARG B 1 9 ? -21.766 31.641 18.547 1 82.56 9 ARG B C 1
ATOM 2598 O O . ARG B 1 9 ? -22.781 32.312 18.734 1 82.56 9 ARG B O 1
ATOM 2605 N N . ASP B 1 10 ? -21.562 30.391 18.953 1 85.94 10 ASP B N 1
ATOM 2606 C CA . ASP B 1 10 ? -22.656 29.672 19.609 1 85.94 10 ASP B CA 1
ATOM 2607 C C . ASP B 1 10 ? -22.625 29.891 21.125 1 85.94 10 ASP B C 1
ATOM 2609 O O . ASP B 1 10 ? -21.547 29.922 21.734 1 85.94 10 ASP B O 1
ATOM 2613 N N . SER B 1 11 ? -23.797 30.047 21.656 1 81.69 11 SER B N 1
ATOM 2614 C CA . SER B 1 11 ? -23.906 30.312 23.094 1 81.69 11 SER B CA 1
ATOM 2615 C C . SER B 1 11 ? -23.297 29.188 23.906 1 81.69 11 SER B C 1
ATOM 2617 O O . SER B 1 11 ? -22.641 29.438 24.922 1 81.69 11 SER B O 1
ATOM 2619 N N . GLY B 1 12 ? -23.625 27.984 23.484 1 84.06 12 GLY B N 1
ATOM 2620 C CA . GLY B 1 12 ? -23.031 26.859 24.172 1 84.06 12 GLY B CA 1
ATOM 2621 C C . GLY B 1 12 ? -21.516 26.875 24.156 1 84.06 12 GLY B C 1
ATOM 2622 O O . GLY B 1 12 ? -20.875 26.641 25.188 1 84.06 12 GLY B O 1
ATOM 2623 N N . ARG B 1 13 ? -20.953 27.266 23.109 1 85.94 13 ARG B N 1
ATOM 2624 C CA . ARG B 1 13 ? -19.5 27.344 22.969 1 85.94 13 ARG B CA 1
ATOM 2625 C C . ARG B 1 13 ? -18.938 28.516 23.781 1 85.94 13 ARG B C 1
ATOM 2627 O O . ARG B 1 13 ? -17.828 28.438 24.312 1 85.94 13 ARG B O 1
ATOM 2634 N N . ARG B 1 14 ? -19.688 29.484 23.938 1 86.31 14 ARG B N 1
ATOM 2635 C CA . ARG B 1 14 ? -19.266 30.656 24.719 1 86.31 14 ARG B CA 1
ATOM 2636 C C . ARG B 1 14 ? -19.125 30.297 26.188 1 86.31 14 ARG B C 1
ATOM 2638 O O . ARG B 1 14 ? -18.188 30.75 26.859 1 86.31 14 ARG B O 1
ATOM 2645 N N . VAL B 1 15 ? -20.078 29.516 26.594 1 87.81 15 VAL B N 1
ATOM 2646 C CA . VAL B 1 15 ? -20.031 29.078 27.984 1 87.81 15 VAL B CA 1
ATOM 2647 C C . VAL B 1 15 ? -18.797 28.203 28.219 1 87.81 15 VAL B C 1
ATOM 2649 O O . VAL B 1 15 ? -18.094 28.375 29.203 1 87.81 15 VAL B O 1
ATOM 2652 N N . GLN B 1 16 ? -18.609 27.359 27.297 1 90.75 16 GLN B N 1
ATOM 2653 C CA . GLN B 1 16 ? -17.422 26.516 27.406 1 90.75 16 GLN B CA 1
ATOM 2654 C C . GLN B 1 16 ? -16.141 27.328 27.375 1 90.75 16 GLN B C 1
ATOM 2656 O O . GLN B 1 16 ? -15.219 27.062 28.156 1 90.75 16 GLN B O 1
ATOM 2661 N N . ALA B 1 17 ? -16.109 28.312 26.578 1 90.5 17 ALA B N 1
ATOM 2662 C CA . ALA B 1 17 ? -14.93 29.156 26.453 1 90.5 17 ALA B CA 1
ATOM 2663 C C . ALA B 1 17 ? -14.695 29.953 27.734 1 90.5 17 ALA B C 1
ATOM 2665 O O . ALA B 1 17 ? -13.547 30.141 28.141 1 90.5 17 ALA B O 1
ATOM 2666 N N . ALA B 1 18 ? -15.711 30.391 28.281 1 89.88 18 ALA B N 1
ATOM 2667 C CA . ALA B 1 18 ? -15.602 31.156 29.516 1 89.88 18 ALA B CA 1
ATOM 2668 C C . ALA B 1 18 ? -15.008 30.281 30.625 1 89.88 18 ALA B C 1
ATOM 2670 O O . ALA B 1 18 ? -14.289 30.781 31.5 1 89.88 18 ALA B O 1
ATOM 2671 N N . GLY B 1 19 ? -15.422 29 30.641 1 91.25 19 GLY B N 1
ATOM 2672 C CA . GLY B 1 19 ? -14.883 28.062 31.609 1 91.25 19 GLY B CA 1
ATOM 2673 C C . GLY B 1 19 ? -13.422 27.719 31.359 1 91.25 19 GLY B C 1
ATOM 2674 O O . GLY B 1 19 ? -12.617 27.672 32.281 1 91.25 19 GLY B O 1
ATOM 2675 N N . ASP B 1 20 ? -13.109 27.578 30.125 1 92.56 20 ASP B N 1
ATOM 2676 C CA . ASP B 1 20 ? -11.766 27.156 29.734 1 92.56 20 ASP B CA 1
ATOM 2677 C C . ASP B 1 20 ? -10.758 28.281 29.922 1 92.56 20 ASP B C 1
ATOM 2679 O O . ASP B 1 20 ? -9.602 28.047 30.25 1 92.56 20 ASP B O 1
ATOM 2683 N N . TRP B 1 21 ? -11.305 29.641 29.734 1 93.81 21 TRP B N 1
ATOM 2684 C CA . TRP B 1 21 ? -10.422 30.797 29.797 1 93.81 21 TRP B CA 1
ATOM 2685 C C . TRP B 1 21 ? -11.078 31.938 30.547 1 93.81 21 TRP B C 1
ATOM 2687 O O . TRP B 1 21 ? -11.398 32.969 29.969 1 93.81 21 TRP B O 1
ATOM 2697 N N . PRO B 1 22 ? -11.18 31.922 31.812 1 90.69 22 PRO B N 1
ATOM 2698 C CA . PRO B 1 22 ? -11.906 32.906 32.594 1 90.69 22 PRO B CA 1
ATOM 2699 C C . PRO B 1 22 ? -11.359 34.312 32.438 1 90.69 22 PRO B C 1
ATOM 2701 O O . PRO B 1 22 ? -12.117 35.281 32.531 1 90.69 22 PRO B O 1
ATOM 2704 N N . GLY B 1 23 ? -10.219 34.562 32.062 1 92.06 23 GLY B N 1
ATOM 2705 C CA . GLY B 1 23 ? -9.633 35.875 31.922 1 92.06 23 GLY B CA 1
ATOM 2706 C C . GLY B 1 23 ? -9.695 36.406 30.5 1 92.06 23 GLY B C 1
ATOM 2707 O O . GLY B 1 23 ? -9.391 37.594 30.25 1 92.06 23 GLY B O 1
ATOM 2708 N N . ALA B 1 24 ? -10.305 35.688 29.656 1 95.75 24 ALA B N 1
ATOM 2709 C CA . ALA B 1 24 ? -10.344 36.094 28.25 1 95.75 24 ALA B CA 1
ATOM 2710 C C . ALA B 1 24 ? -11.617 36.875 27.938 1 95.75 24 ALA B C 1
ATOM 2712 O O . ALA B 1 24 ? -12.695 36.562 28.453 1 95.75 24 ALA B O 1
ATOM 2713 N N . ARG B 1 25 ? -11.508 37.875 27.141 1 95.81 25 ARG B N 1
ATOM 2714 C CA . ARG B 1 25 ? -12.68 38.594 26.609 1 95.81 25 ARG B CA 1
ATOM 2715 C C . ARG B 1 25 ? -13.359 37.75 25.531 1 95.81 25 ARG B C 1
ATOM 2717 O O . ARG B 1 25 ? -12.695 37.219 24.641 1 95.81 25 ARG B O 1
ATOM 2724 N N . LEU B 1 26 ? -14.711 37.625 25.625 1 95.44 26 LEU B N 1
ATOM 2725 C CA . LEU B 1 26 ? -15.469 36.844 24.656 1 95.44 26 LEU B CA 1
ATOM 2726 C C . LEU B 1 26 ? -16.125 37.75 23.609 1 95.44 26 LEU B C 1
ATOM 2728 O O . LEU B 1 26 ? -16.641 38.812 23.953 1 95.44 26 LEU B O 1
ATOM 2732 N N . PHE B 1 27 ? -16.047 37.344 22.391 1 95.56 27 PHE B N 1
ATOM 2733 C CA . PHE B 1 27 ? -16.656 38.062 21.281 1 95.56 27 PHE B CA 1
ATOM 2734 C C . PHE B 1 27 ? -17.641 37.188 20.531 1 95.56 27 PHE B C 1
ATOM 2736 O O . PHE B 1 27 ? -17.5 35.969 20.516 1 95.56 27 PHE B O 1
ATOM 2743 N N . ASN B 1 28 ? -18.594 37.844 19.797 1 92.31 28 ASN B N 1
ATOM 2744 C CA . ASN B 1 28 ? -19.594 37.094 19.031 1 92.31 28 ASN B CA 1
ATOM 2745 C C . ASN B 1 28 ? -19.125 36.844 17.594 1 92.31 28 ASN B C 1
ATOM 2747 O O . ASN B 1 28 ? -19.641 35.969 16.906 1 92.31 28 ASN B O 1
ATOM 2751 N N . ASP B 1 29 ? -18.25 37.688 17.219 1 93.94 29 ASP B N 1
ATOM 2752 C CA . ASP B 1 29 ? -17.766 37.562 15.852 1 93.94 29 ASP B CA 1
ATOM 2753 C C . ASP B 1 29 ? -16.344 38.094 15.727 1 93.94 29 ASP B C 1
ATOM 2755 O O . ASP B 1 29 ? -15.867 38.812 16.609 1 93.94 29 ASP B O 1
ATOM 2759 N N . LEU B 1 30 ? -15.742 37.75 14.617 1 96.38 30 LEU B N 1
ATOM 2760 C CA . LEU B 1 30 ? -14.352 38.125 14.367 1 96.38 30 LEU B CA 1
ATOM 2761 C C . LEU B 1 30 ? -14.195 39.625 14.219 1 96.38 30 LEU B C 1
ATOM 2763 O O . LEU B 1 30 ? -13.242 40.219 14.734 1 96.38 30 LEU B O 1
ATOM 2767 N N . THR B 1 31 ? -15.086 40.281 13.562 1 96.06 31 THR B N 1
ATOM 2768 C CA . THR B 1 31 ? -15.008 41.719 13.305 1 96.06 31 THR B CA 1
ATOM 2769 C C . THR B 1 31 ? -14.922 42.5 14.609 1 96.06 31 THR B C 1
ATOM 2771 O O . THR B 1 31 ? -14.086 43.406 14.75 1 96.06 31 THR B O 1
ATOM 2774 N N . SER B 1 32 ? -15.805 42.156 15.555 1 96.5 32 SER B N 1
ATOM 2775 C CA . SER B 1 32 ? -15.812 42.812 16.844 1 96.5 32 SER B CA 1
ATOM 2776 C C . SER B 1 32 ? -14.492 42.625 17.578 1 96.5 32 SER B C 1
ATOM 2778 O O . SER B 1 32 ? -14.008 43.531 18.25 1 96.5 32 SER B O 1
ATOM 2780 N N . MET B 1 33 ? -13.953 41.469 17.5 1 97.31 33 MET B N 1
ATOM 2781 C CA . MET B 1 33 ? -12.688 41.188 18.172 1 97.31 33 MET B CA 1
ATOM 2782 C C . MET B 1 33 ? -11.555 42 17.547 1 97.31 33 MET B C 1
ATOM 2784 O O . MET B 1 33 ? -10.703 42.531 18.266 1 97.31 33 MET B O 1
ATOM 2788 N N . LEU B 1 34 ? -11.57 42.188 16.234 1 97.81 34 LEU B N 1
ATOM 2789 C CA . LEU B 1 34 ? -10.5 42.875 15.516 1 97.81 34 LEU B CA 1
ATOM 2790 C C . LEU B 1 34 ? -10.5 44.344 15.82 1 97.81 34 LEU B C 1
ATOM 2792 O O . LEU B 1 34 ? -9.516 45.062 15.57 1 97.81 34 LEU B O 1
ATOM 2796 N N . LEU B 1 35 ? -11.57 44.875 16.406 1 96.5 35 LEU B N 1
ATOM 2797 C CA . LEU B 1 35 ? -11.664 46.281 16.781 1 96.5 35 LEU B CA 1
ATOM 2798 C C . LEU B 1 35 ? -10.938 46.531 18.094 1 96.5 35 LEU B C 1
ATOM 2800 O O . LEU B 1 35 ? -10.742 47.688 18.5 1 96.5 35 LEU B O 1
ATOM 2804 N N . GLU B 1 36 ? -10.508 45.469 18.719 1 96.88 36 GLU B N 1
ATOM 2805 C CA . GLU B 1 36 ? -9.758 45.594 19.953 1 96.88 36 GLU B CA 1
ATOM 2806 C C . GLU B 1 36 ? -8.391 44.938 19.844 1 96.88 36 GLU B C 1
ATOM 2808 O O . GLU B 1 36 ? -8.078 44 20.609 1 96.88 36 GLU B O 1
ATOM 2813 N N . PRO B 1 37 ? -7.516 45.531 19.078 1 94.88 37 PRO B N 1
ATOM 2814 C CA . PRO B 1 37 ? -6.25 44.875 18.734 1 94.88 37 PRO B CA 1
ATOM 2815 C C . PRO B 1 37 ? -5.266 44.844 19.906 1 94.88 37 PRO B C 1
ATOM 2817 O O . PRO B 1 37 ? -4.305 44.062 19.875 1 94.88 37 PRO B O 1
ATOM 2820 N N . CYS B 1 38 ? -5.445 45.594 20.906 1 96.12 38 CYS B N 1
ATOM 2821 C CA . CYS B 1 38 ? -4.5 45.688 22.016 1 96.12 38 CYS B CA 1
ATOM 2822 C C . CYS B 1 38 ? -4.66 44.5 22.969 1 96.12 38 CYS B C 1
ATOM 2824 O O . CYS B 1 38 ? -3.791 44.25 23.797 1 96.12 38 CYS B O 1
ATOM 2826 N N . LEU B 1 39 ? -5.719 43.656 22.766 1 96.25 39 LEU B N 1
ATOM 2827 C CA . LEU B 1 39 ? -6.035 42.562 23.672 1 96.25 39 LEU B CA 1
ATOM 2828 C C . LEU B 1 39 ? -5.16 41.344 23.375 1 96.25 39 LEU B C 1
ATOM 2830 O O . LEU B 1 39 ? -5.055 40.438 24.203 1 96.25 39 LEU B O 1
ATOM 2834 N N . TYR B 1 40 ? -4.555 41.312 22.281 1 96.56 40 TYR B N 1
ATOM 2835 C CA . TYR B 1 40 ? -3.822 40.094 21.875 1 96.56 40 TYR B CA 1
ATOM 2836 C C . TYR B 1 40 ? -2.699 40.469 20.906 1 96.56 40 TYR B C 1
ATOM 2838 O O . TYR B 1 40 ? -2.77 41.469 20.203 1 96.56 40 TYR B O 1
ATOM 2846 N N . ASP B 1 41 ? -1.68 39.625 20.828 1 96.12 41 ASP B N 1
ATOM 2847 C CA . ASP B 1 41 ? -0.524 39.812 19.953 1 96.12 41 ASP B CA 1
ATOM 2848 C C . ASP B 1 41 ? -0.587 38.844 18.766 1 96.12 41 ASP B C 1
ATOM 2850 O O . ASP B 1 41 ? 0.096 39.062 17.75 1 96.12 41 ASP B O 1
ATOM 2854 N N . LEU B 1 42 ? -1.413 37.844 18.922 1 97.81 42 LEU B N 1
ATOM 2855 C CA . LEU B 1 42 ? -1.52 36.75 17.953 1 97.81 42 LEU B CA 1
ATOM 2856 C C . LEU B 1 42 ? -2.959 36.25 17.828 1 97.81 42 LEU B C 1
ATOM 2858 O O . LEU B 1 42 ? -3.656 36.125 18.844 1 97.81 42 LEU B O 1
ATOM 2862 N N . VAL B 1 43 ? -3.363 36.031 16.594 1 98.25 43 VAL B N 1
ATOM 2863 C CA . VAL B 1 43 ? -4.68 35.438 16.375 1 98.25 43 VAL B CA 1
ATOM 2864 C C . VAL B 1 43 ? -4.527 34 15.914 1 98.25 43 VAL B C 1
ATOM 2866 O O . VAL B 1 43 ? -3.762 33.719 14.984 1 98.25 43 VAL B O 1
ATOM 2869 N N . VAL B 1 44 ? -5.211 33.031 16.547 1 97.94 44 VAL B N 1
ATOM 2870 C CA . VAL B 1 44 ? -5.293 31.641 16.094 1 97.94 44 VAL B CA 1
ATOM 2871 C C . VAL B 1 44 ? -6.637 31.391 15.414 1 97.94 44 VAL B C 1
ATOM 2873 O O . VAL B 1 44 ? -7.688 31.469 16.062 1 97.94 44 VAL B O 1
ATOM 2876 N N . ILE B 1 45 ? -6.547 31.156 14.156 1 97.31 45 ILE B N 1
ATOM 2877 C CA . ILE B 1 45 ? -7.758 30.906 13.383 1 97.31 45 ILE B CA 1
ATOM 2878 C C . ILE B 1 45 ? -8.023 29.406 13.312 1 97.31 45 ILE B C 1
ATOM 2880 O O . ILE B 1 45 ? -7.348 28.672 12.578 1 97.31 45 ILE B O 1
ATOM 2884 N N . ALA B 1 46 ? -9.047 28.969 13.984 1 93.56 46 ALA B N 1
ATOM 2885 C CA . ALA B 1 46 ? -9.43 27.547 14.047 1 93.56 46 ALA B CA 1
ATOM 2886 C C . ALA B 1 46 ? -10.867 27.359 13.562 1 93.56 46 ALA B C 1
ATOM 2888 O O . ALA B 1 46 ? -11.578 26.469 14.047 1 93.56 46 ALA B O 1
ATOM 2889 N N . SER B 1 47 ? -11.352 28.266 12.742 1 90.12 47 SER B N 1
ATOM 2890 C CA . SER B 1 47 ? -12.688 28.188 12.164 1 90.12 47 SER B CA 1
ATOM 2891 C C . SER B 1 47 ? -12.797 27.016 11.188 1 90.12 47 SER B C 1
ATOM 2893 O O . SER B 1 47 ? -11.789 26.406 10.82 1 90.12 47 SER B O 1
ATOM 2895 N N . PRO B 1 48 ? -13.984 26.625 10.797 1 84.75 48 PRO B N 1
ATOM 2896 C CA . PRO B 1 48 ? -14.125 25.625 9.734 1 84.75 48 PRO B CA 1
ATOM 2897 C C . PRO B 1 48 ? -13.359 25.984 8.469 1 84.75 48 PRO B C 1
ATOM 2899 O O . PRO B 1 48 ? -13.258 27.172 8.125 1 84.75 48 PRO B O 1
ATOM 2902 N N . SER B 1 49 ? -12.914 25 7.781 1 85.81 49 SER B N 1
ATOM 2903 C CA . SER B 1 49 ? -11.992 25.172 6.664 1 85.81 49 SER B CA 1
ATOM 2904 C C . SER B 1 49 ? -12.586 26.094 5.598 1 85.81 49 SER B C 1
ATOM 2906 O O . SER B 1 49 ? -11.859 26.828 4.941 1 85.81 49 SER B O 1
ATOM 2908 N N . SER B 1 50 ? -13.867 26.047 5.48 1 84.38 50 SER B N 1
ATOM 2909 C CA . SER B 1 50 ? -14.523 26.844 4.449 1 84.38 50 SER B CA 1
ATOM 2910 C C . SER B 1 50 ? -14.414 28.328 4.75 1 84.38 50 SER B C 1
ATOM 2912 O O . SER B 1 50 ? -14.602 29.172 3.863 1 84.38 50 SER B O 1
ATOM 2914 N N . LEU B 1 51 ? -14.07 28.672 5.992 1 89 51 LEU B N 1
ATOM 2915 C CA . LEU B 1 51 ? -14.008 30.078 6.41 1 89 51 LEU B CA 1
ATOM 2916 C C . LEU B 1 51 ? -12.562 30.547 6.516 1 89 51 LEU B C 1
ATOM 2918 O O . LEU B 1 51 ? -12.305 31.719 6.816 1 89 51 LEU B O 1
ATOM 2922 N N . HIS B 1 52 ? -11.609 29.688 6.234 1 93.12 52 HIS B N 1
ATOM 2923 C CA . HIS B 1 52 ? -10.195 30 6.434 1 93.12 52 HIS B CA 1
ATOM 2924 C C . HIS B 1 52 ? -9.773 31.203 5.605 1 93.12 52 HIS B C 1
ATOM 2926 O O . HIS B 1 52 ? -9.188 32.156 6.137 1 93.12 52 HIS B O 1
ATOM 2932 N N . ALA B 1 53 ? -10.117 31.219 4.363 1 93.75 53 ALA B N 1
ATOM 2933 C CA . ALA B 1 53 ? -9.68 32.312 3.484 1 93.75 53 ALA B CA 1
ATOM 2934 C C . ALA B 1 53 ? -10.273 33.625 3.926 1 93.75 53 ALA B C 1
ATOM 2936 O O . ALA B 1 53 ? -9.562 34.656 3.992 1 93.75 53 ALA B O 1
ATOM 2937 N N . GLU B 1 54 ? -11.523 33.594 4.227 1 94.62 54 GLU B N 1
ATOM 2938 C CA . GLU B 1 54 ? -12.219 34.781 4.656 1 94.62 54 GLU B CA 1
ATOM 2939 C C . GLU B 1 54 ? -11.625 35.344 5.957 1 94.62 54 GLU B C 1
ATOM 2941 O O . GLU B 1 54 ? -11.305 36.531 6.051 1 94.62 54 GLU B O 1
ATOM 2946 N N . HIS B 1 55 ? -11.469 34.469 6.941 1 96.69 55 HIS B N 1
ATOM 2947 C CA . HIS B 1 55 ? -10.961 34.906 8.242 1 96.69 55 HIS B CA 1
ATOM 2948 C C . HIS B 1 55 ? -9.492 35.312 8.148 1 96.69 55 HIS B C 1
ATOM 2950 O O . HIS B 1 55 ? -9.078 36.281 8.773 1 96.69 55 HIS B O 1
ATOM 2956 N N . ALA B 1 56 ? -8.742 34.594 7.402 1 97.62 56 ALA B N 1
ATOM 2957 C CA . ALA B 1 56 ? -7.344 34.938 7.203 1 97.62 56 ALA B CA 1
ATOM 2958 C C . ALA B 1 56 ? -7.211 36.344 6.566 1 97.62 56 ALA B C 1
ATOM 2960 O O . ALA B 1 56 ? -6.363 37.125 6.969 1 97.62 56 ALA B O 1
ATOM 2961 N N . ASN B 1 57 ? -8.039 36.562 5.617 1 96.88 57 ASN B N 1
ATOM 2962 C CA . ASN B 1 57 ? -8.023 37.875 4.973 1 96.88 57 ASN B CA 1
ATOM 2963 C C . ASN B 1 57 ? -8.352 38.969 5.961 1 96.88 57 ASN B C 1
ATOM 2965 O O . ASN B 1 57 ? -7.652 40 6.004 1 96.88 57 ASN B O 1
ATOM 2969 N N . ALA B 1 58 ? -9.383 38.812 6.715 1 97.5 58 ALA B N 1
ATOM 2970 C CA . ALA B 1 58 ? -9.797 39.812 7.691 1 97.5 58 ALA B CA 1
ATOM 2971 C C . ALA B 1 58 ? -8.68 40.125 8.688 1 97.5 58 ALA B C 1
ATOM 2973 O O . ALA B 1 58 ? -8.391 41.281 8.984 1 97.5 58 ALA B O 1
ATOM 2974 N N . VAL B 1 59 ? -8.055 39.062 9.164 1 98.25 59 VAL B N 1
ATOM 2975 C CA . VAL B 1 59 ? -6.992 39.219 10.156 1 98.25 59 VAL B CA 1
ATOM 2976 C C . VAL B 1 59 ? -5.77 39.875 9.516 1 98.25 59 VAL B C 1
ATOM 2978 O O . VAL B 1 59 ? -5.102 40.688 10.133 1 98.25 59 VAL B O 1
ATOM 2981 N N . SER B 1 60 ? -5.492 39.531 8.289 1 97.88 60 SER B N 1
ATOM 2982 C CA . SER B 1 60 ? -4.383 40.125 7.547 1 97.88 60 SER B CA 1
ATOM 2983 C C . SER B 1 60 ? -4.57 41.625 7.379 1 97.88 60 SER B C 1
ATOM 2985 O O . SER B 1 60 ? -3.643 42.406 7.613 1 97.88 60 SER B O 1
ATOM 2987 N N . VAL B 1 61 ? -5.77 42 6.992 1 96.69 61 VAL B N 1
ATOM 2988 C CA . VAL B 1 61 ? -6.074 43.406 6.781 1 96.69 61 VAL B CA 1
ATOM 2989 C C . VAL B 1 61 ? -5.926 44.188 8.094 1 96.69 61 VAL B C 1
ATOM 2991 O O . VAL B 1 61 ? -5.477 45.312 8.102 1 96.69 61 VAL B O 1
ATOM 2994 N N . ALA B 1 62 ? -6.203 43.531 9.164 1 97.38 62 ALA B N 1
ATOM 2995 C CA . ALA B 1 62 ? -6.07 44.125 10.484 1 97.38 62 ALA B CA 1
ATOM 2996 C C . ALA B 1 62 ? -4.609 44.188 10.914 1 97.38 62 ALA B C 1
ATOM 2998 O O . ALA B 1 62 ? -4.281 44.812 11.93 1 97.38 62 ALA B O 1
ATOM 2999 N N . GLY B 1 63 ? -3.721 43.5 10.234 1 97.06 63 GLY B N 1
ATOM 3000 C CA . GLY B 1 63 ? -2.289 43.594 10.477 1 97.06 63 GLY B CA 1
ATOM 3001 C C . GLY B 1 63 ? -1.845 42.781 11.68 1 97.06 63 GLY B C 1
ATOM 3002 O O . GLY B 1 63 ? -0.824 43.062 12.297 1 97.06 63 GLY B O 1
ATOM 3003 N N . LYS B 1 64 ? -2.604 41.844 12.125 1 97.62 64 LYS B N 1
ATOM 3004 C CA . LYS B 1 64 ? -2.26 41.031 13.273 1 97.62 64 LYS B CA 1
ATOM 3005 C C . LYS B 1 64 ? -1.661 39.688 12.82 1 97.62 64 LYS B C 1
ATOM 3007 O O . LYS B 1 64 ? -2.223 39 11.961 1 97.62 64 LYS B O 1
ATOM 3012 N N . PRO B 1 65 ? -0.455 39.375 13.383 1 98 65 PRO B N 1
ATOM 3013 C CA . PRO B 1 65 ? 0.064 38.031 13.102 1 98 65 PRO B CA 1
ATOM 3014 C C . PRO B 1 65 ? -0.927 36.906 13.461 1 98 65 PRO B C 1
ATOM 3016 O O . PRO B 1 65 ? -1.697 37.062 14.414 1 98 65 PRO B O 1
ATOM 3019 N N . PHE B 1 66 ? -0.878 35.781 12.641 1 98.5 66 PHE B N 1
ATOM 3020 C CA . PHE B 1 66 ? -1.859 34.781 12.977 1 98.5 66 PHE B CA 1
ATOM 3021 C C . PHE B 1 66 ? -1.328 33.375 12.641 1 98.5 66 PHE B C 1
ATOM 3023 O O . PHE B 1 66 ? -0.382 33.25 11.859 1 98.5 66 PHE B O 1
ATOM 3030 N N . VAL B 1 67 ? -1.848 32.344 13.312 1 98.31 67 VAL B N 1
ATOM 3031 C CA . VAL B 1 67 ? -1.723 30.938 13.008 1 98.31 67 VAL B CA 1
ATOM 3032 C C . VAL B 1 67 ? -3.021 30.422 12.391 1 98.31 67 VAL B C 1
ATOM 3034 O O . VAL B 1 67 ? -4.098 30.594 12.969 1 98.31 67 VAL B O 1
ATOM 3037 N N . LEU B 1 68 ? -2.865 29.938 11.242 1 98.25 68 LEU B N 1
ATOM 3038 C CA . LEU B 1 68 ? -4.02 29.359 10.555 1 98.25 68 LEU B CA 1
ATOM 3039 C C . LEU B 1 68 ? -4.023 27.844 10.695 1 98.25 68 LEU B C 1
ATOM 3041 O O . LEU B 1 68 ?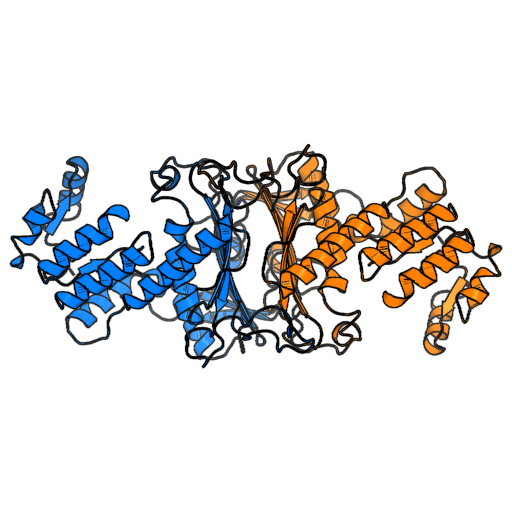 -3.014 27.188 10.438 1 98.25 68 LEU B O 1
ATOM 3045 N N . ASP B 1 69 ? -5.152 27.328 11.078 1 95.94 69 ASP B N 1
ATOM 3046 C CA . ASP B 1 69 ? -5.277 25.875 11.195 1 95.94 69 ASP B CA 1
ATOM 3047 C C . ASP B 1 69 ? -5.223 25.203 9.82 1 95.94 69 ASP B C 1
ATOM 3049 O O . ASP B 1 69 ? -5.473 25.859 8.805 1 95.94 69 ASP B O 1
ATOM 3053 N N . LYS B 1 70 ? -4.797 23.938 9.859 1 92.69 70 LYS B N 1
ATOM 3054 C CA . LYS B 1 70 ? -4.805 23.172 8.625 1 92.69 70 LYS B CA 1
ATOM 3055 C C . LYS B 1 70 ? -6.203 22.641 8.312 1 92.69 70 LYS B C 1
ATOM 3057 O O . LYS B 1 70 ? -6.992 22.391 9.227 1 92.69 70 LYS B O 1
ATOM 3062 N N . PRO B 1 71 ? -6.586 22.406 7.102 1 93.31 71 PRO B N 1
ATOM 3063 C CA . PRO B 1 71 ? -5.809 22.844 5.938 1 93.31 71 PRO B CA 1
ATOM 3064 C C . PRO B 1 71 ? -5.855 24.344 5.715 1 93.31 71 PRO B C 1
ATOM 3066 O O . PRO B 1 71 ? -6.824 25 6.113 1 93.31 71 PRO B O 1
ATOM 3069 N N . ILE B 1 72 ? -4.824 24.922 5.078 1 95.69 72 ILE B N 1
ATOM 3070 C CA . ILE B 1 72 ? -4.746 26.359 4.832 1 95.69 72 ILE B CA 1
ATOM 3071 C C . ILE B 1 72 ? -5.992 26.828 4.082 1 95.69 72 ILE B C 1
ATOM 3073 O O . ILE B 1 72 ? -6.492 27.922 4.316 1 95.69 72 ILE B O 1
ATOM 3077 N N . ALA B 1 73 ? -6.445 25.984 3.158 1 92.75 73 ALA B N 1
ATOM 3078 C CA . ALA B 1 73 ? -7.68 26.172 2.393 1 92.75 73 ALA B CA 1
ATOM 3079 C C . ALA B 1 73 ? -8.133 24.844 1.782 1 92.75 73 ALA B C 1
ATOM 3081 O O . ALA B 1 73 ? -7.426 23.844 1.86 1 92.75 73 ALA B O 1
ATOM 3082 N N . THR B 1 74 ? -9.328 24.859 1.129 1 91.25 74 THR B N 1
ATOM 3083 C CA . THR B 1 74 ? -9.867 23.625 0.574 1 91.25 74 THR B CA 1
ATOM 3084 C C . THR B 1 74 ? -9.32 23.375 -0.829 1 91.25 74 THR B C 1
ATOM 3086 O O . THR B 1 74 ? -9.398 22.25 -1.347 1 91.25 74 THR B O 1
ATOM 3089 N N . THR B 1 75 ? -8.797 24.406 -1.438 1 94.56 75 THR B N 1
ATOM 3090 C CA . THR B 1 75 ? -8.188 24.297 -2.758 1 94.56 75 THR B CA 1
ATOM 3091 C C . THR B 1 75 ? -6.855 25.031 -2.811 1 94.56 75 THR B C 1
ATOM 3093 O O . THR B 1 75 ? -6.602 25.922 -1.995 1 94.56 75 THR B O 1
ATOM 3096 N N . ALA B 1 76 ? -6.066 24.672 -3.801 1 96.88 76 ALA B N 1
ATOM 3097 C CA . ALA B 1 76 ? -4.789 25.359 -3.992 1 96.88 76 ALA B CA 1
ATOM 3098 C C . ALA B 1 76 ? -5 26.812 -4.367 1 96.88 76 ALA B C 1
ATOM 3100 O O . ALA B 1 76 ? -4.242 27.688 -3.936 1 96.88 76 ALA B O 1
ATOM 3101 N N . ALA B 1 77 ? -5.973 27.047 -5.156 1 96.69 77 ALA B N 1
ATOM 3102 C CA . ALA B 1 77 ? -6.277 28.422 -5.555 1 96.69 77 ALA B CA 1
ATOM 3103 C C . ALA B 1 77 ? -6.602 29.281 -4.336 1 96.69 77 ALA B C 1
ATOM 3105 O O . ALA B 1 77 ? -6.074 30.391 -4.195 1 96.69 77 ALA B O 1
ATOM 3106 N N . GLU B 1 78 ? -7.426 28.781 -3.453 1 95.25 78 GLU B N 1
ATOM 3107 C CA . GLU B 1 78 ? -7.773 29.516 -2.234 1 95.25 78 GLU B CA 1
ATOM 3108 C C . GLU B 1 78 ? -6.566 29.656 -1.312 1 95.25 78 GLU B C 1
ATOM 3110 O O . GLU B 1 78 ? -6.398 30.688 -0.654 1 95.25 78 GLU B O 1
ATOM 3115 N N . ALA B 1 79 ? -5.797 28.625 -1.255 1 97.25 79 ALA B N 1
ATOM 3116 C CA . ALA B 1 79 ? -4.578 28.672 -0.455 1 97.25 79 ALA B CA 1
ATOM 3117 C C . ALA B 1 79 ? -3.666 29.812 -0.919 1 97.25 79 ALA B C 1
ATOM 3119 O O . ALA B 1 79 ? -3.137 30.562 -0.1 1 97.25 79 ALA B O 1
ATOM 3120 N N . ARG B 1 80 ? -3.49 29.938 -2.184 1 97.38 80 ARG B N 1
ATOM 3121 C CA . ARG B 1 80 ? -2.666 31 -2.748 1 97.38 80 ARG B CA 1
ATOM 3122 C C . ARG B 1 80 ? -3.242 32.375 -2.418 1 97.38 80 ARG B C 1
ATOM 3124 O O . ARG B 1 80 ? -2.494 33.344 -2.188 1 97.38 80 ARG B O 1
ATOM 3131 N N . ARG B 1 81 ? -4.523 32.406 -2.395 1 95.94 81 ARG B N 1
ATOM 3132 C CA . ARG B 1 81 ? -5.172 33.688 -2.051 1 95.94 81 ARG B CA 1
ATOM 3133 C C . ARG B 1 81 ? -4.867 34.094 -0.611 1 95.94 81 ARG B C 1
ATOM 3135 O O . ARG B 1 81 ? -4.656 35.25 -0.319 1 95.94 81 ARG B O 1
ATOM 3142 N N . VAL B 1 82 ? -4.895 33.125 0.253 1 97.62 82 VAL B N 1
ATOM 3143 C CA . VAL B 1 82 ? -4.57 33.375 1.652 1 97.62 82 VAL B CA 1
ATOM 3144 C C . VAL B 1 82 ? -3.162 33.969 1.759 1 97.62 82 VAL B C 1
ATOM 3146 O O . VAL B 1 82 ? -2.951 35 2.408 1 97.62 82 VAL B O 1
ATOM 3149 N N . VAL B 1 83 ? -2.236 33.312 1.104 1 98.12 83 VAL B N 1
ATOM 3150 C CA . VAL B 1 83 ? -0.839 33.75 1.159 1 98.12 83 VAL B CA 1
ATOM 3151 C C . VAL B 1 83 ? -0.682 35.125 0.526 1 98.12 83 VAL B C 1
ATOM 3153 O O . VAL B 1 83 ? 0.023 35.969 1.062 1 98.12 83 VAL B O 1
ATOM 3156 N N . ALA B 1 84 ? -1.338 35.344 -0.531 1 97.06 84 ALA B N 1
ATOM 3157 C CA . ALA B 1 84 ? -1.265 36.625 -1.233 1 97.06 84 ALA B CA 1
ATOM 3158 C C . ALA B 1 84 ? -1.808 37.75 -0.367 1 97.06 84 ALA B C 1
ATOM 3160 O O . ALA B 1 84 ? -1.228 38.844 -0.323 1 97.06 84 ALA B O 1
ATOM 3161 N N . ALA B 1 85 ? -2.912 37.5 0.245 1 96.12 85 ALA B N 1
ATOM 3162 C CA . ALA B 1 85 ? -3.525 38.531 1.098 1 96.12 85 ALA B CA 1
ATOM 3163 C C . ALA B 1 85 ? -2.596 38.906 2.242 1 96.12 85 ALA B C 1
ATOM 3165 O O . ALA B 1 85 ? -2.428 40.094 2.537 1 96.12 85 ALA B O 1
ATOM 3166 N N . ALA B 1 86 ? -2.053 37.938 2.883 1 97.88 86 ALA B N 1
ATOM 3167 C CA . ALA B 1 86 ? -1.12 38.188 3.979 1 97.88 86 ALA B CA 1
ATOM 3168 C C . ALA B 1 86 ? 0.108 38.938 3.484 1 97.88 86 ALA B C 1
ATOM 3170 O O . ALA B 1 86 ? 0.577 39.875 4.148 1 97.88 86 ALA B O 1
ATOM 3171 N N . SER B 1 87 ? 0.6 38.562 2.357 1 97.31 87 SER B N 1
ATOM 3172 C CA . SER B 1 87 ? 1.756 39.219 1.765 1 97.31 87 SER B CA 1
ATOM 3173 C C . SER B 1 87 ? 1.447 40.688 1.439 1 97.31 87 SER B C 1
ATOM 3175 O O . SER B 1 87 ? 2.25 41.562 1.73 1 97.31 87 SER B O 1
ATOM 3177 N N . ALA B 1 88 ? 0.356 40.938 0.886 1 96.88 88 ALA B N 1
ATOM 3178 C CA . ALA B 1 88 ? -0.047 42.281 0.487 1 96.88 88 ALA B CA 1
ATOM 3179 C C . ALA B 1 88 ? -0.145 43.219 1.698 1 96.88 88 ALA B C 1
ATOM 3181 O O . ALA B 1 88 ? 0.195 44.406 1.613 1 96.88 88 ALA B O 1
ATOM 3182 N N . SER B 1 89 ? -0.604 42.719 2.771 1 97 89 SER B N 1
ATOM 3183 C CA . SER B 1 89 ? -0.77 43.531 3.979 1 97 89 SER B CA 1
ATOM 3184 C C . SER B 1 89 ? 0.505 43.531 4.816 1 97 89 SER B C 1
ATOM 3186 O O . SER B 1 89 ? 0.607 44.281 5.793 1 97 89 SER B O 1
ATOM 3188 N N . GLY B 1 90 ? 1.438 42.656 4.414 1 97 90 GLY B N 1
ATOM 3189 C CA . GLY B 1 90 ? 2.66 42.5 5.191 1 97 90 GLY B CA 1
ATOM 3190 C C . GLY B 1 90 ? 2.447 41.844 6.531 1 97 90 GLY B C 1
ATOM 3191 O O . GLY B 1 90 ? 3.195 42.094 7.48 1 97 90 GLY B O 1
ATOM 3192 N N . THR B 1 91 ? 1.447 41.125 6.703 1 97.81 91 THR B N 1
ATOM 3193 C CA . THR B 1 91 ? 1.104 40.469 7.961 1 97.81 91 THR B CA 1
ATOM 3194 C C . THR B 1 91 ? 1.72 39.062 8.031 1 97.81 91 THR B C 1
ATOM 3196 O O . THR B 1 91 ? 1.468 38.25 7.16 1 97.81 91 THR B O 1
ATOM 3199 N N . PRO B 1 92 ? 2.545 38.781 9.031 1 97.19 92 PRO B N 1
ATOM 3200 C CA . PRO B 1 92 ? 3.141 37.438 9.148 1 97.19 92 PRO B CA 1
ATOM 3201 C C . PRO B 1 92 ? 2.137 36.375 9.602 1 97.19 92 PRO B C 1
ATOM 3203 O O . PRO B 1 92 ? 1.268 36.688 10.43 1 97.19 92 PRO B O 1
ATOM 3206 N N . PHE B 1 93 ? 2.205 35.219 9.023 1 98.31 93 PHE B N 1
ATOM 3207 C CA . PHE B 1 93 ? 1.389 34.125 9.531 1 98.31 93 PHE B CA 1
ATOM 3208 C C . PHE B 1 93 ? 2.051 32.781 9.25 1 98.31 93 PHE B C 1
ATOM 3210 O O . PHE B 1 93 ? 3.016 32.719 8.484 1 98.31 93 PHE B O 1
ATOM 3217 N N . THR B 1 94 ? 1.631 31.766 9.922 1 98.38 94 THR B N 1
ATOM 3218 C CA . THR B 1 94 ? 2.061 30.375 9.742 1 98.38 94 THR B CA 1
ATOM 3219 C C . THR B 1 94 ? 0.867 29.438 9.797 1 98.38 94 THR B C 1
ATOM 3221 O O . THR B 1 94 ? -0.267 29.859 10.016 1 98.38 94 THR B O 1
ATOM 3224 N N . VAL B 1 95 ? 1.107 28.266 9.391 1 98.19 95 VAL B N 1
ATOM 3225 C CA . VAL B 1 95 ? 0.047 27.266 9.328 1 98.19 95 VAL B CA 1
ATOM 3226 C C . VAL B 1 95 ? 0.297 26.172 10.375 1 98.19 95 VAL B C 1
ATOM 3228 O O . VAL B 1 95 ? 1.438 25.75 10.578 1 98.19 95 VAL B O 1
ATOM 3231 N N . PHE B 1 96 ? -0.75 25.703 10.938 1 97 96 PHE B N 1
ATOM 3232 C CA . PHE B 1 96 ? -0.681 24.797 12.07 1 97 96 PHE B CA 1
ATOM 3233 C C . PHE B 1 96 ? -0.428 23.359 11.602 1 97 96 PHE B C 1
ATOM 3235 O O . PHE B 1 96 ? -1.257 22.484 11.812 1 97 96 PHE B O 1
ATOM 3242 N N . HIS B 1 97 ? 0.711 23.094 11.078 1 96.06 97 HIS B N 1
ATOM 3243 C CA . HIS B 1 97 ? 1.189 21.75 10.797 1 96.06 97 HIS B CA 1
ATOM 3244 C C . HIS B 1 97 ? 2.002 21.188 11.953 1 96.06 97 HIS B C 1
ATOM 3246 O O . HIS B 1 97 ? 3.189 20.891 11.805 1 96.06 97 HIS B O 1
ATOM 3252 N N . ASN B 1 98 ? 1.305 20.906 13.016 1 94 98 ASN B N 1
ATOM 3253 C CA . ASN B 1 98 ? 1.916 20.531 14.289 1 94 98 ASN B CA 1
ATOM 3254 C C . ASN B 1 98 ? 2.539 19.141 14.211 1 94 98 ASN B C 1
ATOM 3256 O O . ASN B 1 98 ? 3.428 18.797 14.992 1 94 98 ASN B O 1
ATOM 3260 N N . ARG B 1 99 ? 2.156 18.375 13.227 1 94.56 99 ARG B N 1
ATOM 3261 C CA . ARG B 1 99 ? 2.619 16.984 13.133 1 94.56 99 ARG B CA 1
ATOM 3262 C C . ARG B 1 99 ? 4.086 16.938 12.719 1 94.56 99 ARG B C 1
ATOM 3264 O O . ARG B 1 99 ? 4.73 15.883 12.844 1 94.56 99 ARG B O 1
ATOM 3271 N N . ARG B 1 100 ? 4.605 18.062 12.258 1 95.44 100 ARG B N 1
ATOM 3272 C CA . ARG B 1 100 ? 6.031 18.141 11.961 1 95.44 100 ARG B CA 1
ATOM 3273 C C . ARG B 1 100 ? 6.867 17.906 13.211 1 95.44 100 ARG B C 1
ATOM 3275 O O . ARG B 1 100 ? 8.055 17.578 13.117 1 95.44 100 ARG B O 1
ATOM 3282 N N . TRP B 1 101 ? 6.234 18.047 14.406 1 95.44 101 TRP B N 1
ATOM 3283 C CA . TRP B 1 101 ? 6.965 17.922 15.656 1 95.44 101 TRP B CA 1
ATOM 3284 C C . TRP B 1 101 ? 6.609 16.609 16.359 1 95.44 101 TRP B C 1
ATOM 3286 O O . TRP B 1 101 ? 6.996 16.391 17.5 1 95.44 101 TRP B O 1
ATOM 3296 N N . ASP B 1 102 ? 5.867 15.703 15.68 1 93.25 102 ASP B N 1
ATOM 3297 C CA . ASP B 1 102 ? 5.605 14.375 16.234 1 93.25 102 ASP B CA 1
ATOM 3298 C C . ASP B 1 102 ? 6.91 13.617 16.469 1 93.25 102 ASP B C 1
ATOM 3300 O O . ASP B 1 102 ? 7.836 13.695 15.664 1 93.25 102 ASP B O 1
ATOM 3304 N N . PRO B 1 103 ? 6.906 12.82 17.547 1 92.88 103 PRO B N 1
ATOM 3305 C CA . PRO B 1 103 ? 8.109 12.023 17.812 1 92.88 103 PRO B CA 1
ATOM 3306 C C . PRO B 1 103 ? 8.516 11.164 16.609 1 92.88 103 PRO B C 1
ATOM 3308 O O . PRO B 1 103 ? 9.703 11.047 16.312 1 92.88 103 PRO B O 1
ATOM 3311 N N . GLU B 1 104 ? 7.586 10.609 16.016 1 93.69 104 GLU B N 1
ATOM 3312 C CA . GLU B 1 104 ? 7.855 9.766 14.852 1 93.69 104 GLU B CA 1
ATOM 3313 C C . GLU B 1 104 ? 8.531 10.555 13.734 1 93.69 104 GLU B C 1
ATOM 3315 O O . GLU B 1 104 ? 9.453 10.062 13.086 1 93.69 104 GLU B O 1
ATOM 3320 N N . GLN B 1 105 ? 8.023 11.719 13.469 1 96.31 105 GLN B N 1
ATOM 3321 C CA . GLN B 1 105 ? 8.562 12.578 12.414 1 96.31 105 GLN B CA 1
ATOM 3322 C C . GLN B 1 105 ? 9.969 13.047 12.75 1 96.31 105 GLN B C 1
ATOM 3324 O O . GLN B 1 105 ? 10.867 12.984 11.906 1 96.31 105 GLN B O 1
ATOM 3329 N N . LEU B 1 106 ? 10.156 13.516 13.969 1 96.06 106 LEU B N 1
ATOM 3330 C CA . LEU B 1 106 ? 11.461 14 14.406 1 96.06 106 LEU B CA 1
ATOM 3331 C C . LEU B 1 106 ? 12.484 12.867 14.414 1 96.06 106 LEU B C 1
ATOM 3333 O O . LEU B 1 106 ? 13.633 13.062 14 1 96.06 106 LEU B O 1
ATOM 3337 N N . THR B 1 107 ? 12.086 11.719 14.875 1 96.69 107 THR B N 1
ATOM 3338 C CA . THR B 1 107 ? 12.992 10.57 14.914 1 96.69 107 THR B CA 1
ATOM 3339 C C . THR B 1 107 ? 13.406 10.172 13.5 1 96.69 107 THR B C 1
ATOM 3341 O O . THR B 1 107 ? 14.586 9.922 13.25 1 96.69 107 THR B O 1
ATOM 3344 N N . LEU B 1 108 ? 12.453 10.102 12.633 1 97.62 108 LEU B N 1
ATOM 3345 C CA . LEU B 1 108 ? 12.758 9.75 11.25 1 97.62 108 LEU B CA 1
ATOM 3346 C C . LEU B 1 108 ? 13.703 10.773 10.625 1 97.62 108 LEU B C 1
ATOM 3348 O O . LEU B 1 108 ? 14.656 10.398 9.938 1 97.62 108 LEU B O 1
ATOM 3352 N N . LYS B 1 109 ? 13.453 12.023 10.805 1 96.38 109 LYS B N 1
ATOM 3353 C CA . LYS B 1 109 ? 14.344 13.062 10.289 1 96.38 109 LYS B CA 1
ATOM 3354 C C . LYS B 1 109 ? 15.773 12.852 10.781 1 96.38 109 LYS B C 1
ATOM 3356 O O . LYS B 1 109 ? 16.719 12.945 10.008 1 96.38 109 LYS B O 1
ATOM 3361 N N . ALA B 1 110 ? 15.883 12.586 12.039 1 95.94 110 ALA B N 1
ATOM 3362 C CA . ALA B 1 110 ? 17.203 12.352 12.617 1 95.94 110 ALA B CA 1
ATOM 3363 C C . ALA B 1 110 ? 17.875 11.148 11.969 1 95.94 110 ALA B C 1
ATOM 3365 O O . ALA B 1 110 ? 19.078 11.172 11.688 1 95.94 110 ALA B O 1
ATOM 3366 N N . LEU B 1 111 ? 17.172 10.102 11.758 1 96.19 111 LEU B N 1
ATOM 3367 C CA . LEU B 1 111 ? 17.688 8.898 11.117 1 96.19 111 LEU B CA 1
ATOM 3368 C C . LEU B 1 111 ? 18.156 9.203 9.695 1 96.19 111 LEU B C 1
ATOM 3370 O O . LEU B 1 111 ? 19.203 8.703 9.266 1 96.19 111 LEU B O 1
ATOM 3374 N N . LEU B 1 112 ? 17.359 9.953 9 1 96.56 112 LEU B N 1
ATOM 3375 C CA . LEU B 1 112 ? 17.703 10.328 7.633 1 96.56 112 LEU B CA 1
ATOM 3376 C C . LEU B 1 112 ? 18.969 11.172 7.605 1 96.56 112 LEU B C 1
ATOM 3378 O O . LEU B 1 112 ? 19.844 10.953 6.766 1 96.56 112 LEU B O 1
ATOM 3382 N N . ASP B 1 113 ? 19.094 12.078 8.516 1 95.19 113 ASP B N 1
ATOM 3383 C CA . ASP B 1 113 ? 20.266 12.961 8.586 1 95.19 113 ASP B CA 1
ATOM 3384 C C . ASP B 1 113 ? 21.531 12.164 8.875 1 95.19 113 ASP B C 1
ATOM 3386 O O . ASP B 1 113 ? 22.609 12.5 8.367 1 95.19 113 ASP B O 1
ATOM 3390 N N . ARG B 1 114 ? 21.406 11.109 9.672 1 95.75 114 ARG B N 1
ATOM 3391 C CA . ARG B 1 114 ? 22.547 10.281 10.023 1 95.75 114 ARG B CA 1
ATOM 3392 C C . ARG B 1 114 ? 22.906 9.328 8.891 1 95.75 114 ARG B C 1
ATOM 3394 O O . ARG B 1 114 ? 23.984 8.734 8.891 1 95.75 114 ARG B O 1
ATOM 3401 N N . GLY B 1 115 ? 21.969 9.094 8 1 96 115 GLY B N 1
ATOM 3402 C CA . GLY B 1 115 ? 22.219 8.234 6.852 1 96 115 GLY B CA 1
ATOM 3403 C C . GLY B 1 115 ? 22.031 6.762 7.156 1 96 115 GLY B C 1
ATOM 3404 O O . GLY B 1 115 ? 22.5 5.906 6.398 1 96 115 GLY B O 1
ATOM 3405 N N . ASP B 1 116 ? 21.375 6.445 8.25 1 95.75 116 ASP B N 1
ATOM 3406 C CA . ASP B 1 116 ? 21.234 5.07 8.719 1 95.75 116 ASP B CA 1
ATOM 3407 C C . ASP B 1 116 ? 20.422 4.23 7.742 1 95.75 116 ASP B C 1
ATOM 3409 O O . ASP B 1 116 ? 20.578 3.008 7.688 1 95.75 116 ASP B O 1
ATOM 3413 N N . LEU B 1 117 ? 19.609 4.84 6.938 1 97.25 117 LEU B N 1
ATOM 3414 C CA . LEU B 1 117 ? 18.734 4.105 6.031 1 97.25 117 LEU B CA 1
ATOM 3415 C C . LEU B 1 117 ? 19.359 3.996 4.645 1 97.25 117 LEU B C 1
ATOM 3417 O O . LEU B 1 117 ? 18.812 3.336 3.762 1 97.25 117 LEU B O 1
ATOM 3421 N N . GLY B 1 118 ? 20.516 4.645 4.422 1 96.38 118 GLY B N 1
ATOM 3422 C CA . GLY B 1 118 ? 21.031 4.754 3.062 1 96.38 118 GLY B CA 1
ATOM 3423 C C . GLY B 1 118 ? 20.141 5.582 2.154 1 96.38 118 GLY B C 1
ATOM 3424 O O . GLY B 1 118 ? 19.578 6.586 2.584 1 96.38 118 GLY B O 1
ATOM 3425 N N . LYS B 1 119 ? 20.141 5.176 0.904 1 94.75 119 LYS B N 1
ATOM 3426 C CA . LYS B 1 119 ? 19.25 5.844 -0.038 1 94.75 119 LYS B CA 1
ATOM 3427 C C . LYS B 1 119 ? 17.828 5.336 0.105 1 94.75 119 LYS B C 1
ATOM 3429 O O . LYS B 1 119 ? 17.531 4.18 -0.211 1 94.75 119 LYS B O 1
ATOM 3434 N N . VAL B 1 120 ? 16.969 6.227 0.512 1 97.31 120 VAL B N 1
ATOM 3435 C CA . VAL B 1 120 ? 15.57 5.859 0.709 1 97.31 120 VAL B CA 1
ATOM 3436 C C . VAL B 1 120 ? 14.859 5.77 -0.641 1 97.31 120 VAL B C 1
ATOM 3438 O O . VAL B 1 120 ? 15.031 6.641 -1.497 1 97.31 120 VAL B O 1
ATOM 3441 N N . HIS B 1 121 ? 14.07 4.656 -0.82 1 96.94 121 HIS B N 1
ATOM 3442 C CA . HIS B 1 121 ? 13.352 4.535 -2.084 1 96.94 121 HIS B CA 1
ATOM 3443 C C . HIS B 1 121 ? 11.844 4.57 -1.87 1 96.94 121 HIS B C 1
ATOM 3445 O O . HIS B 1 121 ? 11.094 4.91 -2.787 1 96.94 121 HIS B O 1
ATOM 3451 N N . THR B 1 122 ? 11.359 4.27 -0.692 1 98.06 122 THR B N 1
ATOM 3452 C CA . THR B 1 122 ? 9.914 4.211 -0.469 1 98.06 122 THR B CA 1
ATOM 3453 C C . THR B 1 122 ? 9.562 4.707 0.93 1 98.06 122 THR B C 1
ATOM 3455 O O . THR B 1 122 ? 10.219 4.34 1.908 1 98.06 122 THR B O 1
ATOM 3458 N N . PHE B 1 123 ? 8.648 5.566 0.977 1 98.56 123 PHE B N 1
ATOM 3459 C CA . PHE B 1 123 ? 8.07 6.055 2.221 1 98.56 123 PHE B CA 1
ATOM 3460 C C . PHE B 1 123 ? 6.594 5.676 2.314 1 98.56 123 PHE B C 1
ATOM 3462 O O . PHE B 1 123 ? 5.805 6.004 1.429 1 98.56 123 PHE B O 1
ATOM 3469 N N . GLU B 1 124 ? 6.211 4.91 3.381 1 98.19 124 GLU B N 1
ATOM 3470 C CA . GLU B 1 124 ? 4.812 4.602 3.662 1 98.19 124 GLU B CA 1
ATOM 3471 C C . GLU B 1 124 ? 4.375 5.191 5 1 98.19 124 GLU B C 1
ATOM 3473 O O . GLU B 1 124 ? 5.078 5.055 6.004 1 98.19 124 GLU B O 1
ATOM 3478 N N . ARG B 1 125 ? 3.277 5.797 5.008 1 97.62 125 ARG B N 1
ATOM 3479 C CA . ARG B 1 125 ? 2.658 6.273 6.238 1 97.62 125 ARG B CA 1
ATOM 3480 C C . ARG B 1 125 ? 1.145 6.098 6.195 1 97.62 125 ARG B C 1
ATOM 3482 O O . ARG B 1 125 ? 0.501 6.445 5.203 1 97.62 125 ARG B O 1
ATOM 3489 N N . HIS B 1 126 ? 0.633 5.555 7.293 1 96.25 126 HIS B N 1
ATOM 3490 C CA . HIS B 1 126 ? -0.78 5.199 7.359 1 96.25 126 HIS B CA 1
ATOM 3491 C C . HIS B 1 126 ? -1.478 5.922 8.508 1 96.25 126 HIS B C 1
ATOM 3493 O O . HIS B 1 126 ? -0.892 6.113 9.578 1 96.25 126 HIS B O 1
ATOM 3499 N N . TRP B 1 127 ? -2.6 6.438 8.266 1 96.5 127 TRP B N 1
ATOM 3500 C CA . TRP B 1 127 ? -3.566 6.879 9.266 1 96.5 127 TRP B CA 1
ATOM 3501 C C . TRP B 1 127 ? -4.848 6.059 9.188 1 96.5 127 TRP B C 1
ATOM 3503 O O . TRP B 1 127 ? -5.836 6.492 8.586 1 96.5 127 TRP B O 1
ATOM 3513 N N . GLU B 1 128 ? -4.805 4.906 9.789 1 95.81 128 GLU B N 1
ATOM 3514 C CA . GLU B 1 128 ? -5.848 3.893 9.664 1 95.81 128 GLU B CA 1
ATOM 3515 C C . GLU B 1 128 ? -6.547 3.656 11 1 95.81 128 GLU B C 1
ATOM 3517 O O . GLU B 1 128 ? -5.902 3.646 12.055 1 95.81 128 GLU B O 1
ATOM 3522 N N . ARG B 1 129 ? -7.824 3.564 10.922 1 94.75 129 ARG B N 1
ATOM 3523 C CA . ARG B 1 129 ? -8.633 3.352 12.125 1 94.75 129 ARG B CA 1
ATOM 3524 C C . ARG B 1 129 ? -9.672 2.264 11.898 1 94.75 129 ARG B C 1
ATOM 3526 O O . ARG B 1 129 ? -9.992 1.929 10.75 1 94.75 129 ARG B O 1
ATOM 3533 N N . TRP B 1 130 ? -10.109 1.692 12.992 1 95.38 130 TRP B N 1
ATOM 3534 C CA . TRP B 1 130 ? -11.227 0.752 12.961 1 95.38 130 TRP B CA 1
ATOM 3535 C C . TRP B 1 130 ? -12.469 1.364 13.586 1 95.38 130 TRP B C 1
ATOM 3537 O O . TRP B 1 130 ? -12.641 1.332 14.812 1 95.38 130 TRP B O 1
ATOM 3547 N N . ARG B 1 131 ? -13.297 1.888 12.656 1 93.5 131 ARG B N 1
ATOM 3548 C CA . ARG B 1 131 ? -14.562 2.504 13.031 1 93.5 131 ARG B CA 1
ATOM 3549 C C . ARG B 1 131 ? -15.719 1.923 12.211 1 93.5 131 ARG B C 1
ATOM 3551 O O . ARG B 1 131 ? -16.281 2.605 11.359 1 93.5 131 ARG B O 1
ATOM 3558 N N . PRO B 1 132 ? -16.141 0.75 12.586 1 91.81 132 PRO B N 1
ATOM 3559 C CA . PRO B 1 132 ? -17.172 0.099 11.773 1 91.81 132 PRO B CA 1
ATOM 3560 C C . PRO B 1 132 ? -18.531 0.811 11.844 1 91.81 132 PRO B C 1
ATOM 3562 O O . PRO B 1 132 ? -19.375 0.622 10.977 1 91.81 132 PRO B O 1
ATOM 3565 N N . LYS B 1 133 ? -18.688 1.574 12.859 1 91.56 133 LYS B N 1
ATOM 3566 C CA . LYS B 1 133 ? -19.875 2.424 12.977 1 91.56 133 LYS B CA 1
ATOM 3567 C C . LYS B 1 133 ? -19.5 3.9 12.891 1 91.56 133 LYS B C 1
ATOM 3569 O O . LYS B 1 133 ? -18.859 4.441 13.797 1 91.56 133 LYS B O 1
ATOM 3574 N N . PRO B 1 134 ? -19.953 4.508 11.789 1 89.06 134 PRO B N 1
ATOM 3575 C CA . PRO B 1 134 ? -19.641 5.93 11.672 1 89.06 134 PRO B CA 1
ATOM 3576 C C . PRO B 1 134 ? -20.094 6.742 12.883 1 89.06 134 PRO B C 1
ATOM 3578 O O . PRO B 1 134 ? -21.109 6.414 13.5 1 89.06 134 PRO B O 1
ATOM 3581 N N . GLN B 1 135 ? -19.438 7.766 13.156 1 86.62 135 GLN B N 1
ATOM 3582 C CA . GLN B 1 135 ? -19.719 8.602 14.32 1 86.62 135 GLN B CA 1
ATOM 3583 C C . GLN B 1 135 ? -20.672 9.742 13.961 1 86.62 135 GLN B C 1
ATOM 3585 O O . GLN B 1 135 ? -21.094 10.492 14.836 1 86.62 135 GLN B O 1
ATOM 3590 N N . GLN B 1 136 ? -21 9.938 12.711 1 83.56 136 GLN B N 1
ATOM 3591 C CA . GLN B 1 136 ? -21.969 10.93 12.211 1 83.56 136 GLN B CA 1
ATOM 3592 C C . GLN B 1 136 ? -21.469 12.344 12.477 1 83.56 136 GLN B C 1
ATOM 3594 O O . GLN B 1 136 ? -22.266 13.227 12.82 1 83.56 136 GLN B O 1
ATOM 3599 N N . ARG B 1 137 ? -20.203 12.516 12.453 1 82.5 137 ARG B N 1
ATOM 3600 C CA . ARG B 1 137 ? -19.625 13.852 12.578 1 82.5 137 ARG B CA 1
ATOM 3601 C C . ARG B 1 137 ? -19.719 14.609 11.258 1 82.5 137 ARG B C 1
ATOM 3603 O O . ARG B 1 137 ? -19.906 14.008 10.195 1 82.5 137 ARG B O 1
ATOM 3610 N N . TRP B 1 138 ? -19.641 15.867 11.375 1 77.25 138 TRP B N 1
ATOM 3611 C CA . TRP B 1 138 ? -19.781 16.703 10.188 1 77.25 138 TRP B CA 1
ATOM 3612 C C . TRP B 1 138 ? -18.75 16.312 9.125 1 77.25 138 TRP B C 1
ATOM 3614 O O . TRP B 1 138 ? -19.062 16.281 7.934 1 77.25 138 TRP B O 1
ATOM 3624 N N . LYS B 1 139 ? -17.594 15.953 9.492 1 81.44 139 LYS B N 1
ATOM 3625 C CA . LYS B 1 139 ? -16.531 15.586 8.555 1 81.44 139 LYS B CA 1
ATOM 3626 C C . LYS B 1 139 ? -16.891 14.328 7.777 1 81.44 139 LYS B C 1
ATOM 3628 O O . LYS B 1 139 ? -16.344 14.078 6.699 1 81.44 139 LYS B O 1
ATOM 3633 N N . GLU B 1 140 ? -17.719 13.523 8.336 1 85.12 140 GLU B N 1
ATOM 3634 C CA . GLU B 1 140 ? -18.125 12.273 7.703 1 85.12 140 GLU B CA 1
ATOM 3635 C C . GLU B 1 140 ? -19.312 12.508 6.758 1 85.12 140 GLU B C 1
ATOM 3637 O O . GLU B 1 140 ? -19.609 11.656 5.91 1 85.12 140 GLU B O 1
ATOM 3642 N N . ASN B 1 141 ? -19.906 13.68 6.93 1 84.62 141 ASN B N 1
ATOM 3643 C CA . ASN B 1 141 ? -21.172 13.859 6.219 1 84.62 141 ASN B CA 1
ATOM 3644 C C . ASN B 1 141 ? -21.109 15.039 5.254 1 84.62 141 ASN B C 1
ATOM 3646 O O . ASN B 1 141 ? -21.906 15.133 4.32 1 84.62 141 ASN B O 1
ATOM 3650 N N . ASP B 1 142 ? -20.203 15.977 5.461 1 84.25 142 ASP B N 1
ATOM 3651 C CA . ASP B 1 142 ? -20.078 17.141 4.598 1 84.25 142 ASP B CA 1
ATOM 3652 C C . ASP B 1 142 ? -19.281 16.812 3.332 1 84.25 142 ASP B C 1
ATOM 3654 O O . ASP B 1 142 ? -18.062 16.844 3.332 1 84.25 142 ASP B O 1
ATOM 3658 N N . VAL B 1 143 ? -19.938 16.672 2.197 1 80.69 143 VAL B N 1
ATOM 3659 C CA . VAL B 1 143 ? -19.328 16.172 0.971 1 80.69 143 VAL B CA 1
ATOM 3660 C C . VAL B 1 143 ? -18.453 17.25 0.341 1 80.69 143 VAL B C 1
ATOM 3662 O O . VAL B 1 143 ? -17.641 16.953 -0.539 1 80.69 143 VAL B O 1
ATOM 3665 N N . VAL B 1 144 ? -18.578 18.438 0.814 1 75.81 144 VAL B N 1
ATOM 3666 C CA . VAL B 1 144 ? -17.797 19.531 0.246 1 75.81 144 VAL B CA 1
ATOM 3667 C C . VAL B 1 144 ? -16.516 19.734 1.056 1 75.81 144 VAL B C 1
ATOM 3669 O O . VAL B 1 144 ? -15.414 19.797 0.493 1 75.81 144 VAL B O 1
ATOM 3672 N N . GLY B 1 145 ? -16.641 19.797 2.273 1 78 145 GLY B N 1
ATOM 3673 C CA . GLY B 1 145 ? -15.516 20.141 3.121 1 78 145 GLY B CA 1
ATOM 3674 C C . GLY B 1 145 ? -15.016 18.984 3.955 1 78 145 GLY B C 1
ATOM 3675 O O . GLY B 1 145 ? -13.984 19.094 4.625 1 78 145 GLY B O 1
ATOM 3676 N N . GLY B 1 146 ? -15.703 17.938 3.824 1 86.06 146 GLY B N 1
ATOM 3677 C CA . GLY B 1 146 ? -15.336 16.797 4.633 1 86.06 146 GLY B CA 1
ATOM 3678 C C . GLY B 1 146 ? -14.523 15.758 3.875 1 86.06 146 GLY B C 1
ATOM 3679 O O . GLY B 1 146 ? -13.883 16.078 2.871 1 86.06 146 GLY B O 1
ATOM 3680 N N . GLY B 1 147 ? -14.414 14.602 4.574 1 92.56 147 GLY B N 1
ATOM 3681 C CA . GLY B 1 147 ? -13.68 13.508 3.963 1 92.56 147 GLY B CA 1
ATOM 3682 C C . GLY B 1 147 ? -12.242 13.398 4.453 1 92.56 147 GLY B C 1
ATOM 3683 O O . GLY B 1 147 ? -11.648 14.398 4.859 1 92.56 147 GLY B O 1
ATOM 3684 N N . LEU B 1 148 ? -11.703 12.281 4.293 1 95.44 148 LEU B N 1
ATOM 3685 C CA . LEU B 1 148 ? -10.391 12 4.852 1 95.44 148 LEU B CA 1
ATOM 3686 C C . LEU B 1 148 ? -9.289 12.656 4.023 1 95.44 148 LEU B C 1
ATOM 3688 O O . LEU B 1 148 ? -8.211 12.945 4.535 1 95.44 148 LEU B O 1
ATOM 3692 N N . LEU B 1 149 ? -9.531 12.867 2.762 1 95.75 149 LEU B N 1
ATOM 3693 C CA . LEU B 1 149 ? -8.508 13.508 1.943 1 95.75 149 LEU B CA 1
ATOM 3694 C C . LEU B 1 149 ? -8.172 14.891 2.479 1 95.75 149 LEU B C 1
ATOM 3696 O O . LEU B 1 149 ? -6.996 15.234 2.643 1 95.75 149 LEU B O 1
ATOM 3700 N N . LEU B 1 150 ? -9.188 15.664 2.781 1 92.5 150 LEU B N 1
ATOM 3701 C CA . LEU B 1 150 ? -8.969 17.016 3.293 1 92.5 150 LEU B CA 1
ATOM 3702 C C . LEU B 1 150 ? -8.633 16.984 4.777 1 92.5 150 LEU B C 1
ATOM 3704 O O . LEU B 1 150 ? -7.871 17.828 5.262 1 92.5 150 LEU B O 1
ATOM 3708 N N . ASP B 1 151 ? -9.141 16.016 5.434 1 93 151 ASP B N 1
ATOM 3709 C CA . ASP B 1 151 ? -8.953 15.953 6.883 1 93 151 ASP B CA 1
ATOM 3710 C C . ASP B 1 151 ? -7.551 15.469 7.234 1 93 151 ASP B C 1
ATOM 3712 O O . ASP B 1 151 ? -6.859 16.094 8.047 1 93 151 ASP B O 1
ATOM 3716 N N . LEU B 1 152 ? -7.16 14.375 6.648 1 95.75 152 LEU B N 1
ATOM 3717 C CA . LEU B 1 152 ? -5.906 13.742 7.035 1 95.75 152 LEU B CA 1
ATOM 3718 C C . LEU B 1 152 ? -4.855 13.898 5.938 1 95.75 152 LEU B C 1
ATOM 3720 O O . LEU B 1 152 ? -3.656 13.773 6.195 1 95.75 152 LEU B O 1
ATOM 3724 N N . GLY B 1 153 ? -5.281 14.148 4.742 1 96.75 153 GLY B N 1
ATOM 3725 C CA . GLY B 1 153 ? -4.379 14.32 3.615 1 96.75 153 GLY B CA 1
ATOM 3726 C C . GLY B 1 153 ? -3.311 15.367 3.863 1 96.75 153 GLY B C 1
ATOM 3727 O O . GLY B 1 153 ? -2.125 15.125 3.629 1 96.75 153 GLY B O 1
ATOM 3728 N N . PRO B 1 154 ? -3.689 16.531 4.352 1 97.12 154 PRO B N 1
ATOM 3729 C CA . PRO B 1 154 ? -2.689 17.562 4.605 1 97.12 154 PRO B CA 1
ATOM 3730 C C . PRO B 1 154 ? -1.57 17.094 5.531 1 97.12 154 PRO B C 1
ATOM 3732 O O . PRO B 1 154 ? -0.401 17.422 5.309 1 97.12 154 PRO B O 1
ATOM 3735 N N . HIS B 1 155 ? -1.921 16.328 6.543 1 96.88 155 HIS B N 1
ATOM 3736 C CA . HIS B 1 155 ? -0.903 15.805 7.449 1 96.88 155 HIS B CA 1
ATOM 3737 C C . HIS B 1 155 ? 0.023 14.828 6.734 1 96.88 155 HIS B C 1
ATOM 3739 O O . HIS B 1 155 ? 1.247 14.938 6.844 1 96.88 155 HIS B O 1
ATOM 3745 N N . LEU B 1 156 ? -0.547 13.93 6.004 1 98.12 156 LEU B N 1
ATOM 3746 C CA . LEU B 1 156 ? 0.218 12.875 5.344 1 98.12 156 LEU B CA 1
ATOM 3747 C C . LEU B 1 156 ? 1.119 13.453 4.262 1 98.12 156 LEU B C 1
ATOM 3749 O O . LEU B 1 156 ? 2.311 13.141 4.203 1 98.12 156 LEU B O 1
ATOM 3753 N N . VAL B 1 157 ? 0.594 14.305 3.469 1 98.56 157 VAL B N 1
ATOM 3754 C CA . VAL B 1 157 ? 1.341 14.883 2.357 1 98.56 157 VAL B CA 1
ATOM 3755 C C . VAL B 1 157 ? 2.412 15.828 2.893 1 98.56 157 VAL B C 1
ATOM 3757 O O . VAL B 1 157 ? 3.545 15.836 2.404 1 98.56 157 VAL B O 1
ATOM 3760 N N . ASP B 1 158 ? 2.066 16.641 3.881 1 98.12 158 ASP B N 1
ATOM 3761 C CA . ASP B 1 158 ? 3.039 17.547 4.473 1 98.12 158 ASP B CA 1
ATOM 3762 C C . ASP B 1 158 ? 4.234 16.797 5.039 1 98.12 158 ASP B C 1
ATOM 3764 O O . ASP B 1 158 ? 5.383 17.172 4.816 1 98.12 158 ASP B O 1
ATOM 3768 N N . SER B 1 159 ? 3.949 15.727 5.75 1 97.25 159 SER B N 1
ATOM 3769 C CA . SER B 1 159 ? 5.016 14.914 6.324 1 97.25 159 SER B CA 1
ATOM 3770 C C . SER B 1 159 ? 5.93 14.352 5.234 1 97.25 159 SER B C 1
ATOM 3772 O O . SER B 1 159 ? 7.156 14.422 5.355 1 97.25 159 SER B O 1
ATOM 3774 N N . ALA B 1 160 ? 5.363 13.844 4.223 1 98 160 ALA B N 1
ATOM 3775 C CA . ALA B 1 160 ? 6.129 13.25 3.129 1 98 160 ALA B CA 1
ATOM 3776 C C . ALA B 1 160 ? 6.984 14.305 2.426 1 98 160 ALA B C 1
ATOM 3778 O O . ALA B 1 160 ? 8.156 14.07 2.141 1 98 160 ALA B O 1
ATOM 3779 N N . THR B 1 161 ? 6.41 15.461 2.182 1 96.69 161 THR B N 1
ATOM 3780 C CA . THR B 1 161 ? 7.094 16.516 1.442 1 96.69 161 THR B CA 1
ATOM 3781 C C . THR B 1 161 ? 8.227 17.109 2.273 1 96.69 161 THR B C 1
ATOM 3783 O O . THR B 1 161 ? 9.281 17.469 1.736 1 96.69 161 THR B O 1
ATOM 3786 N N . GLN B 1 162 ? 7.98 17.25 3.514 1 95.31 162 GLN B N 1
ATOM 3787 C CA . GLN B 1 162 ? 9.016 17.766 4.398 1 95.31 162 GLN B CA 1
ATOM 3788 C C . GLN B 1 162 ? 10.242 16.859 4.391 1 95.31 162 GLN B C 1
ATOM 3790 O O . GLN B 1 162 ? 11.375 17.328 4.477 1 95.31 162 GLN B O 1
ATOM 3795 N N . LEU B 1 163 ? 10.008 15.609 4.305 1 95.81 163 LEU B N 1
ATOM 3796 C CA . LEU B 1 163 ? 11.086 14.633 4.438 1 95.81 163 LEU B CA 1
ATOM 3797 C C . LEU B 1 163 ? 11.766 14.391 3.098 1 95.81 163 LEU B C 1
ATOM 3799 O O . LEU B 1 163 ? 12.984 14.219 3.039 1 95.81 163 LEU B O 1
ATOM 3803 N N . PHE B 1 164 ? 10.992 14.398 2.012 1 96.06 164 PHE B N 1
ATOM 3804 C CA . PHE B 1 164 ? 11.57 13.867 0.785 1 96.06 164 PHE B CA 1
ATOM 3805 C C . PHE B 1 164 ? 11.453 14.875 -0.351 1 96.06 164 PHE B C 1
ATOM 3807 O O . PHE B 1 164 ? 11.82 14.578 -1.491 1 96.06 164 PHE B O 1
ATOM 3814 N N . 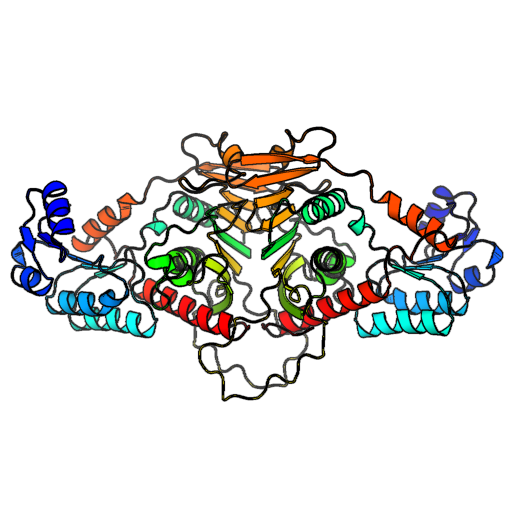GLY B 1 165 ? 10.93 16.047 -0.043 1 94.62 165 GLY B N 1
ATOM 3815 C CA . GLY B 1 165 ? 10.922 17.125 -1.02 1 94.62 165 GLY B CA 1
ATOM 3816 C C . GLY B 1 165 ? 9.641 17.203 -1.83 1 94.62 165 GLY B C 1
ATOM 3817 O O . GLY B 1 165 ? 8.664 16.531 -1.506 1 94.62 165 GLY B O 1
ATOM 3818 N N . PRO B 1 166 ? 9.664 18.031 -2.824 1 95.06 166 PRO B N 1
ATOM 3819 C CA . PRO B 1 166 ? 8.43 18.328 -3.561 1 95.06 166 PRO B CA 1
ATOM 3820 C C . PRO B 1 166 ? 7.895 17.109 -4.316 1 95.06 166 PRO B C 1
ATOM 3822 O O . PRO B 1 166 ? 8.68 16.297 -4.812 1 95.06 166 PRO B O 1
ATOM 3825 N N . VAL B 1 167 ? 6.621 17 -4.367 1 97.06 167 VAL B N 1
ATOM 3826 C CA . VAL B 1 167 ? 5.922 15.969 -5.133 1 97.06 167 VAL B CA 1
ATOM 3827 C C . VAL B 1 167 ? 5.742 16.438 -6.574 1 97.06 167 VAL B C 1
ATOM 3829 O O . VAL B 1 167 ? 5.285 17.562 -6.82 1 97.06 167 VAL B O 1
ATOM 3832 N N . VAL B 1 168 ? 6.055 15.57 -7.496 1 96.19 168 VAL B N 1
ATOM 3833 C CA . VAL B 1 168 ? 5.98 15.977 -8.891 1 96.19 168 VAL B CA 1
ATOM 3834 C C . VAL B 1 168 ? 4.758 15.344 -9.555 1 96.19 168 VAL B C 1
ATOM 3836 O O . VAL B 1 168 ? 4.234 15.867 -10.539 1 96.19 168 VAL B O 1
ATOM 3839 N N . SER B 1 169 ? 4.289 14.234 -9.039 1 96.75 169 SER B N 1
ATOM 3840 C CA . SER B 1 169 ? 3.08 13.602 -9.555 1 96.75 169 SER B CA 1
ATOM 3841 C C . SER B 1 169 ? 2.4 12.75 -8.492 1 96.75 169 SER B C 1
ATOM 3843 O O . SER B 1 169 ? 3.033 12.359 -7.508 1 96.75 169 SER B O 1
ATOM 3845 N N . VAL B 1 170 ? 1.077 12.578 -8.758 1 98 170 VAL B N 1
ATOM 3846 C CA . VAL B 1 170 ? 0.308 11.844 -7.754 1 98 170 VAL B CA 1
ATOM 3847 C C . VAL B 1 170 ? -0.696 10.93 -8.445 1 98 170 VAL B C 1
ATOM 3849 O O . VAL B 1 170 ? -1.305 11.305 -9.445 1 98 170 VAL B O 1
ATOM 3852 N N . TYR B 1 171 ? -0.775 9.672 -8.016 1 97.75 171 TYR B N 1
ATOM 3853 C CA . TYR B 1 171 ? -1.902 8.773 -8.234 1 97.75 171 TYR B CA 1
ATOM 3854 C C . TYR B 1 171 ? -2.732 8.617 -6.969 1 97.75 171 TYR B C 1
ATOM 3856 O O . TYR B 1 171 ? -2.182 8.492 -5.871 1 97.75 171 TYR B O 1
ATOM 3864 N N . ALA B 1 172 ? -4.055 8.633 -7.129 1 98.25 172 ALA B N 1
ATOM 3865 C CA . ALA B 1 172 ? -4.887 8.586 -5.926 1 98.25 172 ALA B CA 1
ATOM 3866 C C . ALA B 1 172 ? -6.129 7.727 -6.148 1 98.25 172 ALA B C 1
ATOM 3868 O O . ALA B 1 172 ? -6.633 7.637 -7.27 1 98.25 172 ALA B O 1
ATOM 3869 N N . GLU B 1 173 ? -6.484 7.066 -5.074 1 96.75 173 GLU B N 1
ATOM 3870 C CA . GLU B 1 173 ? -7.777 6.391 -4.961 1 96.75 173 GLU B CA 1
ATOM 3871 C C . GLU B 1 173 ? -8.555 6.887 -3.746 1 96.75 173 GLU B C 1
ATOM 3873 O O . GLU B 1 173 ? -8.008 6.965 -2.645 1 96.75 173 GLU B O 1
ATOM 3878 N N . THR B 1 174 ? -9.82 7.246 -3.982 1 96.19 174 THR B N 1
ATOM 3879 C CA . THR B 1 174 ? -10.711 7.594 -2.883 1 96.19 174 THR B CA 1
ATOM 3880 C C . THR B 1 174 ? -12 6.773 -2.947 1 96.19 174 THR B C 1
ATOM 3882 O O . THR B 1 174 ? -12.523 6.52 -4.035 1 96.19 174 THR B O 1
ATOM 3885 N N . ARG B 1 175 ? -12.43 6.285 -1.784 1 95.25 175 ARG B N 1
ATOM 3886 C CA . ARG B 1 175 ? -13.656 5.504 -1.731 1 95.25 175 ARG B CA 1
ATOM 3887 C C . ARG B 1 175 ? -14.516 5.914 -0.54 1 95.25 175 ARG B C 1
ATOM 3889 O O . ARG B 1 175 ? -14 6.422 0.457 1 95.25 175 ARG B O 1
ATOM 3896 N N . THR B 1 176 ? -15.82 5.742 -0.706 1 94.25 176 THR B N 1
ATOM 3897 C CA . THR B 1 176 ? -16.812 5.863 0.357 1 94.25 176 THR B CA 1
ATOM 3898 C C . THR B 1 176 ? -17.312 4.488 0.781 1 94.25 176 THR B C 1
ATOM 3900 O O . THR B 1 176 ? -18.156 3.889 0.099 1 94.25 176 THR B O 1
ATOM 3903 N N . LEU B 1 177 ? -16.859 4.027 1.943 1 94.5 177 LEU B N 1
ATOM 3904 C CA . LEU B 1 177 ? -17.156 2.652 2.336 1 94.5 177 LEU B CA 1
ATOM 3905 C C . LEU B 1 177 ? -18.297 2.605 3.346 1 94.5 177 LEU B C 1
ATOM 3907 O O . LEU B 1 177 ? -19.156 1.72 3.281 1 94.5 177 LEU B O 1
ATOM 3911 N N . SER B 1 178 ? -18.25 3.561 4.277 1 93.5 178 SER B N 1
ATOM 3912 C CA . SER B 1 178 ? -19.234 3.504 5.352 1 93.5 178 SER B CA 1
ATOM 3913 C C . SER B 1 178 ? -19.844 4.875 5.609 1 93.5 178 SER B C 1
ATOM 3915 O O . SER B 1 178 ? -20.828 4.996 6.344 1 93.5 178 SER B O 1
ATOM 3917 N N . THR B 1 179 ? -19.266 5.91 5.07 1 92.56 179 THR B N 1
ATOM 3918 C CA . THR B 1 179 ? -19.75 7.273 5.254 1 92.56 179 THR B CA 1
ATOM 3919 C C . THR B 1 179 ? -20.016 7.938 3.906 1 92.56 179 THR B C 1
ATOM 3921 O O . THR B 1 179 ? -19.516 7.492 2.875 1 92.56 179 THR B O 1
ATOM 3924 N N . PRO B 1 180 ? -20.828 9.008 3.91 1 91 180 PRO B N 1
ATOM 3925 C CA . PRO B 1 180 ? -21.078 9.734 2.666 1 91 180 PRO B CA 1
ATOM 3926 C C . PRO B 1 180 ? -19.828 10.375 2.082 1 91 180 PRO B C 1
ATOM 3928 O O . PRO B 1 180 ? -19.703 10.5 0.861 1 91 180 PRO B O 1
ATOM 3931 N N . THR B 1 181 ? -18.969 10.805 2.941 1 92.81 181 THR B N 1
ATOM 3932 C CA . THR B 1 181 ? -17.703 11.344 2.484 1 92.81 181 THR B CA 1
ATOM 3933 C C . THR B 1 181 ? -16.656 10.234 2.377 1 92.81 181 THR B C 1
ATOM 3935 O O . THR B 1 181 ? -16.812 9.164 2.965 1 92.81 181 THR B O 1
ATOM 3938 N N . GLU B 1 182 ? -15.648 10.5 1.576 1 94.25 182 GLU B N 1
ATOM 3939 C CA . GLU B 1 182 ? -14.641 9.453 1.413 1 94.25 182 GLU B CA 1
ATOM 3940 C C . GLU B 1 182 ? -13.969 9.125 2.744 1 94.25 182 GLU B C 1
ATOM 3942 O O . GLU B 1 182 ? -13.5 10.016 3.449 1 94.25 182 GLU B O 1
ATOM 3947 N N . ASP B 1 183 ? -13.984 7.859 3.084 1 96.38 183 ASP B N 1
ATOM 3948 C CA . ASP B 1 183 ? -13.383 7.379 4.328 1 96.38 183 ASP B CA 1
ATOM 3949 C C . ASP B 1 183 ? -12.305 6.336 4.051 1 96.38 183 ASP B C 1
ATOM 3951 O O . ASP B 1 183 ? -11.93 5.57 4.945 1 96.38 183 ASP B O 1
ATOM 3955 N N . ASP B 1 184 ? -11.859 6.258 2.822 1 96.88 184 ASP B N 1
ATOM 3956 C CA . ASP B 1 184 ? -10.711 5.488 2.352 1 96.88 184 ASP B CA 1
ATOM 3957 C C . ASP B 1 184 ? -9.938 6.258 1.282 1 96.88 184 ASP B C 1
ATOM 3959 O O . ASP B 1 184 ? -10.453 6.496 0.187 1 96.88 184 ASP B O 1
ATOM 3963 N N . VAL B 1 185 ? -8.742 6.656 1.63 1 98.06 185 VAL B N 1
ATOM 3964 C CA . VAL B 1 185 ? -7.91 7.473 0.75 1 98.06 185 VAL B CA 1
ATOM 3965 C C . VAL B 1 185 ? -6.523 6.848 0.62 1 98.06 185 VAL B C 1
ATOM 3967 O O . VAL B 1 185 ? -5.855 6.586 1.623 1 98.06 185 VAL B O 1
ATOM 3970 N N . PHE B 1 186 ? -6.16 6.574 -0.625 1 98.38 186 PHE B N 1
ATOM 3971 C CA . PHE B 1 186 ? -4.844 6.023 -0.915 1 98.38 186 PHE B CA 1
ATOM 3972 C C . PHE B 1 186 ? -4.105 6.883 -1.935 1 98.38 186 PHE B C 1
ATOM 3974 O O . PHE B 1 186 ? -4.652 7.203 -2.992 1 98.38 186 PHE B O 1
ATOM 3981 N N . LEU B 1 187 ? -2.852 7.297 -1.58 1 98.69 187 LEU B N 1
ATOM 3982 C CA . LEU B 1 187 ? -2.055 8.164 -2.443 1 98.69 187 LEU B CA 1
ATOM 3983 C C . LEU B 1 187 ? -0.709 7.523 -2.762 1 98.69 187 LEU B C 1
ATOM 3985 O O . LEU B 1 187 ? -0.067 6.945 -1.88 1 98.69 187 LEU B O 1
ATOM 3989 N N . VAL B 1 188 ? -0.303 7.578 -4.02 1 98.44 188 VAL B N 1
ATOM 3990 C CA . VAL B 1 188 ? 1.073 7.344 -4.445 1 98.44 188 VAL B CA 1
ATOM 3991 C C . VAL B 1 188 ? 1.699 8.648 -4.922 1 98.44 188 VAL B C 1
ATOM 3993 O O . VAL B 1 188 ? 1.264 9.227 -5.922 1 98.44 188 VAL B O 1
ATOM 3996 N N . LEU B 1 189 ? 2.674 9.125 -4.18 1 98.31 189 LEU B N 1
ATOM 3997 C CA . LEU B 1 189 ? 3.367 10.359 -4.523 1 98.31 189 LEU B CA 1
ATOM 3998 C C . LEU B 1 189 ? 4.75 10.07 -5.09 1 98.31 189 LEU B C 1
ATOM 4000 O O . LEU B 1 189 ? 5.512 9.289 -4.512 1 98.31 189 LEU B O 1
ATOM 4004 N N . HIS B 1 190 ? 5.078 10.688 -6.184 1 97.56 190 HIS B N 1
ATOM 4005 C CA . HIS B 1 190 ? 6.445 10.695 -6.695 1 97.56 190 HIS B CA 1
ATOM 4006 C C . HIS B 1 190 ? 7.152 12 -6.355 1 97.56 190 HIS B C 1
ATOM 4008 O O . HIS B 1 190 ? 6.703 13.078 -6.758 1 97.56 190 HIS B O 1
ATOM 4014 N N . HIS B 1 191 ? 8.195 11.875 -5.613 1 97.25 191 HIS B N 1
ATOM 4015 C CA . HIS B 1 191 ? 8.977 13.062 -5.258 1 97.25 191 HIS B CA 1
ATOM 4016 C C . HIS B 1 191 ? 10.039 13.359 -6.309 1 97.25 191 HIS B C 1
ATOM 4018 O O . HIS B 1 191 ? 10.516 12.453 -6.992 1 97.25 191 HIS B O 1
ATOM 4024 N N . ALA B 1 192 ? 10.383 14.617 -6.383 1 92.31 192 ALA B N 1
ATOM 4025 C CA . ALA B 1 192 ? 11.484 15.016 -7.262 1 92.31 192 ALA B CA 1
ATOM 4026 C C . ALA B 1 192 ? 12.797 14.383 -6.809 1 92.31 192 ALA B C 1
ATOM 4028 O O . ALA B 1 192 ? 13 14.148 -5.617 1 92.31 192 ALA B O 1
ATOM 4029 N N . ALA B 1 193 ? 13.617 14.039 -7.832 1 85.06 193 ALA B N 1
ATOM 4030 C CA . ALA B 1 193 ? 14.953 13.57 -7.465 1 85.06 193 ALA B CA 1
ATOM 4031 C C . ALA B 1 193 ? 15.727 14.648 -6.715 1 85.06 193 ALA B C 1
ATOM 4033 O O . ALA B 1 193 ? 15.539 15.844 -6.965 1 85.06 193 ALA B O 1
ATOM 4034 N N . PRO B 1 194 ? 16.5 14.094 -5.695 1 71.44 194 PRO B N 1
ATOM 4035 C CA . PRO B 1 194 ? 17.281 15.109 -4.988 1 71.44 194 PRO B CA 1
ATOM 4036 C C . PRO B 1 194 ? 18.109 15.984 -5.93 1 71.44 194 PRO B C 1
ATOM 4038 O O . PRO B 1 194 ? 18.641 15.484 -6.922 1 71.44 194 PRO B O 1
ATOM 4041 N N . GLY B 1 195 ? 18.141 17.297 -5.766 1 61.03 195 GLY B N 1
ATOM 4042 C CA . GLY B 1 195 ? 18.922 18.234 -6.555 1 61.03 195 GLY B CA 1
ATOM 4043 C C . GLY B 1 195 ? 18.172 18.781 -7.754 1 61.03 195 GLY B C 1
ATOM 4044 O O . GLY B 1 195 ? 18.672 19.641 -8.469 1 61.03 195 GLY B O 1
ATOM 4045 N N . THR B 1 196 ? 17.078 18.094 -8.188 1 52.09 196 THR B N 1
ATOM 4046 C CA . THR B 1 196 ? 16.312 18.578 -9.328 1 52.09 196 THR B CA 1
ATOM 4047 C C . THR B 1 196 ? 15.414 19.734 -8.906 1 52.09 196 THR B C 1
ATOM 4049 O O . THR B 1 196 ? 14.766 19.688 -7.859 1 52.09 196 THR B O 1
ATOM 4052 N N . ARG B 1 197 ? 15.859 20.984 -9.359 1 44.22 197 ARG B N 1
ATOM 4053 C CA . ARG B 1 197 ? 14.984 22.141 -9.133 1 44.22 197 ARG B CA 1
ATOM 4054 C C . ARG B 1 197 ? 13.625 21.922 -9.797 1 44.22 197 ARG B C 1
ATOM 4056 O O . ARG B 1 197 ? 13.547 21.453 -10.922 1 44.22 197 ARG B O 1
ATOM 4063 N N . PRO B 1 198 ? 12.57 22.047 -9.141 1 46.12 198 PRO B N 1
ATOM 4064 C CA . PRO B 1 198 ? 11.234 21.906 -9.734 1 46.12 198 PRO B CA 1
ATOM 4065 C C . PRO B 1 198 ? 11.055 22.766 -10.984 1 46.12 198 PRO B C 1
ATOM 4067 O O . PRO B 1 198 ? 11.141 23.984 -10.914 1 46.12 198 PRO B O 1
ATOM 4070 N N . GLY B 1 199 ? 11.922 22.672 -12.039 1 36.84 199 GLY B N 1
ATOM 4071 C CA . GLY B 1 199 ? 11.531 23.5 -13.172 1 36.84 199 GLY B CA 1
ATOM 4072 C C . GLY B 1 199 ? 10.273 23 -13.859 1 36.84 199 GLY B C 1
ATOM 4073 O O . GLY B 1 199 ? 9.789 21.906 -13.555 1 36.84 199 GLY B O 1
ATOM 4074 N N . PRO B 1 200 ? 9.633 24.062 -14.547 1 33.16 200 PRO B N 1
ATOM 4075 C CA . PRO B 1 200 ? 8.453 23.625 -15.297 1 33.16 200 PRO B CA 1
ATOM 4076 C C . PRO B 1 200 ? 8.719 22.359 -16.125 1 33.16 200 PRO B C 1
ATOM 4078 O O . PRO B 1 200 ? 9.812 22.188 -16.656 1 33.16 200 PRO B O 1
ATOM 4081 N N . VAL B 1 201 ? 8.227 21.328 -15.758 1 34.19 201 VAL B N 1
ATOM 4082 C CA . VAL B 1 201 ? 8.383 20.172 -16.625 1 34.19 201 VAL B CA 1
ATOM 4083 C C . VAL B 1 201 ? 8.164 20.578 -18.078 1 34.19 201 VAL B C 1
ATOM 4085 O O . VAL B 1 201 ? 7.133 21.156 -18.422 1 34.19 201 VAL B O 1
ATOM 4088 N N . PRO B 1 202 ? 9.164 20.797 -18.953 1 29.7 202 PRO B N 1
ATOM 4089 C CA . PRO B 1 202 ? 8.828 20.984 -20.359 1 29.7 202 PRO B CA 1
ATOM 4090 C C . PRO B 1 202 ? 7.668 20.094 -20.812 1 29.7 202 PRO B C 1
ATOM 4092 O O . PRO B 1 202 ? 7.406 19.062 -20.203 1 29.7 202 PRO B O 1
ATOM 4095 N N . GLY B 1 203 ? 6.777 20.609 -21.703 1 28.48 203 GLY B N 1
ATOM 4096 C CA . GLY B 1 203 ? 5.711 19.891 -22.359 1 28.48 203 GLY B CA 1
ATOM 4097 C C . GLY B 1 203 ? 6.102 18.469 -22.75 1 28.48 203 GLY B C 1
ATOM 4098 O O . GLY B 1 203 ? 7.191 18.25 -23.281 1 28.48 203 GLY B O 1
ATOM 4099 N N . ARG B 1 204 ? 5.598 17.5 -22.094 1 31.84 204 ARG B N 1
ATOM 4100 C CA . ARG B 1 204 ? 5.715 16.156 -22.641 1 31.84 204 ARG B CA 1
ATOM 4101 C C . ARG B 1 204 ? 5.594 16.172 -24.156 1 31.84 204 ARG B C 1
ATOM 4103 O O . ARG B 1 204 ? 4.582 16.625 -24.703 1 31.84 204 ARG B O 1
ATOM 4110 N N . ALA B 1 205 ? 6.648 16.484 -25.016 1 27.44 205 ALA B N 1
ATOM 4111 C CA . ALA B 1 205 ? 6.582 16.203 -26.453 1 27.44 205 ALA B CA 1
ATOM 4112 C C . ALA B 1 205 ? 5.637 15.047 -26.734 1 27.44 205 ALA B C 1
ATOM 4114 O O . ALA B 1 205 ? 5.484 14.141 -25.906 1 27.44 205 ALA B O 1
ATOM 4115 N N . ALA B 1 206 ? 4.836 15.141 -27.953 1 26.2 206 ALA B N 1
ATOM 4116 C CA . ALA B 1 206 ? 3.975 14.18 -28.641 1 26.2 206 ALA B CA 1
ATOM 4117 C C . ALA B 1 206 ? 4.531 12.766 -28.531 1 26.2 206 ALA B C 1
ATOM 4119 O O . ALA B 1 206 ? 5.707 12.578 -28.203 1 26.2 206 ALA B O 1
ATOM 4120 N N . ALA B 1 207 ? 3.932 11.867 -29.531 1 25.22 207 ALA B N 1
ATOM 4121 C CA . ALA B 1 207 ? 3.896 10.438 -29.812 1 25.22 207 ALA B CA 1
ATOM 4122 C C . ALA B 1 207 ? 5.301 9.836 -29.781 1 25.22 207 ALA B C 1
ATOM 4124 O O . ALA B 1 207 ? 5.469 8.648 -29.469 1 25.22 207 ALA B O 1
ATOM 4125 N N . ALA B 1 208 ? 6.051 10.422 -30.75 1 22.92 208 ALA B N 1
ATOM 4126 C CA . ALA B 1 208 ? 6.895 9.523 -31.531 1 22.92 208 ALA B CA 1
ATOM 4127 C C . ALA B 1 208 ? 7.988 8.906 -30.672 1 22.92 208 ALA B C 1
ATOM 4129 O O . ALA B 1 208 ? 8.375 7.75 -30.891 1 22.92 208 ALA B O 1
ATOM 4130 N N . ASP B 1 209 ? 8.891 9.805 -30.234 1 24.2 209 ASP B N 1
ATOM 4131 C CA . ASP B 1 209 ? 10.164 9.156 -29.938 1 24.2 209 ASP B CA 1
ATOM 4132 C C . ASP B 1 209 ? 10.125 8.422 -28.609 1 24.2 209 ASP B C 1
ATOM 4134 O O . ASP B 1 209 ? 10.469 8.992 -27.562 1 24.2 209 ASP B O 1
ATOM 4138 N N . VAL B 1 210 ? 9.016 7.863 -28.188 1 26.69 210 VAL B N 1
ATOM 4139 C CA . VAL B 1 210 ? 8.867 6.84 -27.156 1 26.69 210 VAL B CA 1
ATOM 4140 C C . VAL B 1 210 ? 9.977 5.801 -27.312 1 26.69 210 VAL B C 1
ATOM 4142 O O . VAL B 1 210 ? 9.742 4.703 -27.828 1 26.69 210 VAL B O 1
ATOM 4145 N N . LEU B 1 211 ? 11.047 6.172 -28.062 1 26.77 211 LEU B N 1
ATOM 4146 C CA . LEU B 1 211 ? 12.016 5.086 -28.141 1 26.77 211 LEU B CA 1
ATOM 4147 C C . LEU B 1 211 ? 12.25 4.457 -26.781 1 26.77 211 LEU B C 1
ATOM 4149 O O . LEU B 1 211 ? 12 5.086 -25.75 1 26.77 211 LEU B O 1
ATOM 4153 N N . PHE B 1 212 ? 13.117 3.314 -26.766 1 28.45 212 PHE B N 1
ATOM 4154 C CA . PHE B 1 212 ? 13.461 2.225 -25.859 1 28.45 212 PHE B CA 1
ATOM 4155 C C . PHE B 1 212 ? 13.922 2.77 -24.516 1 28.45 212 PHE B C 1
ATOM 4157 O O . PHE B 1 212 ? 13.492 2.293 -23.469 1 28.45 212 PHE B O 1
ATOM 4164 N N . GLY B 1 213 ? 15.164 3.408 -24.531 1 29.97 213 GLY B N 1
ATOM 4165 C CA . GLY B 1 213 ? 15.992 3.498 -23.344 1 29.97 213 GLY B CA 1
ATOM 4166 C C . GLY B 1 213 ? 15.484 4.523 -22.344 1 29.97 213 GLY B C 1
ATOM 4167 O O . GLY B 1 213 ? 16.266 5.324 -21.812 1 29.97 213 GLY B O 1
ATOM 4168 N N . VAL B 1 214 ? 14.375 5.145 -22.609 1 30.75 214 VAL B N 1
ATOM 4169 C CA . VAL B 1 214 ? 14.109 6.332 -21.797 1 30.75 214 VAL B CA 1
ATOM 4170 C C . VAL B 1 214 ? 14.43 6.039 -20.328 1 30.75 214 VAL B C 1
ATOM 4172 O O . VAL B 1 214 ? 14.039 4.992 -19.797 1 30.75 214 VAL B O 1
ATOM 4175 N N . GLU B 1 215 ? 15.445 6.781 -19.906 1 35.28 215 GLU B N 1
ATOM 4176 C CA . GLU B 1 215 ? 15.859 6.742 -18.5 1 35.28 215 GLU B CA 1
ATOM 4177 C C . GLU B 1 215 ? 14.656 6.723 -17.562 1 35.28 215 GLU B C 1
ATOM 4179 O O . GLU B 1 215 ? 13.672 7.426 -17.797 1 35.28 215 GLU B O 1
ATOM 4184 N N . PRO B 1 216 ? 14.281 5.613 -17.062 1 38.22 216 PRO B N 1
ATOM 4185 C CA . PRO B 1 216 ? 13.242 5.652 -16.031 1 38.22 216 PRO B CA 1
ATOM 4186 C C . PRO B 1 216 ? 13.109 7.023 -15.375 1 38.22 216 PRO B C 1
ATOM 4188 O O . PRO B 1 216 ? 14.094 7.762 -15.273 1 38.22 216 PRO B O 1
ATOM 4191 N N . PRO B 1 217 ? 12.07 7.844 -15.617 1 38.56 217 PRO B N 1
ATOM 4192 C CA . PRO B 1 217 ? 11.891 9.094 -14.875 1 38.56 217 PRO B CA 1
ATOM 4193 C C . PRO B 1 217 ? 12.758 9.172 -13.625 1 38.56 217 PRO B C 1
ATOM 4195 O O . PRO B 1 217 ? 13.227 8.148 -13.125 1 38.56 217 PRO B O 1
ATOM 4198 N N . ALA B 1 218 ? 13.07 10.492 -13.148 1 42.91 218 ALA B N 1
ATOM 4199 C CA . ALA B 1 218 ? 13.742 11.039 -11.977 1 42.91 218 ALA B CA 1
ATOM 4200 C C . ALA B 1 218 ? 13.461 10.203 -10.734 1 42.91 218 ALA B C 1
ATOM 4202 O O . ALA B 1 218 ? 12.297 9.945 -10.398 1 42.91 218 ALA B O 1
ATOM 4203 N N . LYS B 1 219 ? 14.211 9.133 -10.266 1 61.81 219 LYS B N 1
ATOM 4204 C CA . LYS B 1 219 ? 14.383 8.086 -9.258 1 61.81 219 LYS B CA 1
ATOM 4205 C C . LYS B 1 219 ? 14.188 8.648 -7.855 1 61.81 219 LYS B C 1
ATOM 4207 O O . LYS B 1 219 ? 15.094 8.602 -7.027 1 61.81 219 LYS B O 1
ATOM 4212 N N . GLY B 1 220 ? 13.289 9.602 -7.664 1 85.88 220 GLY B N 1
ATOM 4213 C CA . GLY B 1 220 ? 13.117 10.016 -6.281 1 85.88 220 GLY B CA 1
ATOM 4214 C C . GLY B 1 220 ? 12.328 9.031 -5.445 1 85.88 220 GLY B C 1
ATOM 4215 O O . GLY B 1 220 ? 12.047 7.914 -5.895 1 85.88 220 GLY B O 1
ATOM 4216 N N . VAL B 1 221 ? 12.156 9.367 -4.25 1 96.62 221 VAL B N 1
ATOM 4217 C CA . VAL B 1 221 ? 11.406 8.578 -3.279 1 96.62 221 VAL B CA 1
ATOM 4218 C C . VAL B 1 221 ? 9.945 8.484 -3.705 1 96.62 221 VAL B C 1
ATOM 4220 O O . VAL B 1 221 ? 9.383 9.445 -4.242 1 96.62 221 VAL B O 1
ATOM 4223 N N . VAL B 1 222 ? 9.383 7.297 -3.613 1 97.94 222 VAL B N 1
ATOM 4224 C CA . VAL B 1 222 ? 7.945 7.121 -3.795 1 97.94 222 VAL B CA 1
ATOM 4225 C C . VAL B 1 222 ? 7.266 6.996 -2.436 1 97.94 222 VAL B C 1
ATOM 4227 O O . VAL B 1 222 ? 7.648 6.156 -1.617 1 97.94 222 VAL B O 1
ATOM 4230 N N . SER B 1 223 ? 6.293 7.891 -2.191 1 98.44 223 SER B N 1
ATOM 4231 C CA . SER B 1 223 ? 5.488 7.805 -0.977 1 98.44 223 SER B CA 1
ATOM 4232 C C . SER B 1 223 ? 4.148 7.125 -1.246 1 98.44 223 SER B C 1
ATOM 4234 O O . SER B 1 223 ? 3.455 7.473 -2.205 1 98.44 223 SER B O 1
ATOM 4236 N N . ARG B 1 224 ? 3.828 6.117 -0.498 1 98.31 224 ARG B N 1
ATOM 4237 C CA . ARG B 1 224 ? 2.504 5.504 -0.481 1 98.31 224 ARG B CA 1
ATOM 4238 C C . ARG B 1 224 ? 1.785 5.793 0.833 1 98.31 224 ARG B C 1
ATOM 4240 O O . ARG B 1 224 ? 2.162 5.266 1.882 1 98.31 224 ARG B O 1
ATOM 4247 N N . LEU B 1 225 ? 0.748 6.598 0.747 1 98.69 225 LEU B N 1
ATOM 4248 C CA . LEU B 1 225 ? 0.043 7.102 1.92 1 98.69 225 LEU B CA 1
ATOM 4249 C C . LEU B 1 225 ? -1.389 6.578 1.961 1 98.69 225 LEU B C 1
ATOM 4251 O O . LEU B 1 225 ? -2.059 6.504 0.928 1 98.69 225 LEU B O 1
ATOM 4255 N N . TRP B 1 226 ? -1.839 6.199 3.156 1 97.94 226 TRP B N 1
ATOM 4256 C CA . TRP B 1 226 ? -3.186 5.652 3.281 1 97.94 226 TRP B CA 1
ATOM 4257 C C . TRP B 1 226 ? -3.896 6.227 4.5 1 97.94 226 TRP B C 1
ATOM 4259 O O . TRP B 1 226 ? -3.322 6.293 5.59 1 97.94 226 TRP B O 1
ATOM 4269 N N . ALA B 1 227 ? -5.066 6.738 4.324 1 97.56 227 ALA B N 1
ATOM 4270 C CA . ALA B 1 227 ? -6 7.102 5.387 1 97.56 227 ALA B CA 1
ATOM 4271 C C . ALA B 1 227 ? -7.293 6.301 5.277 1 97.56 227 ALA B C 1
ATOM 4273 O O . ALA B 1 227 ? -7.961 6.324 4.238 1 97.56 227 ALA B O 1
ATOM 4274 N N . GLY B 1 228 ? -7.648 5.566 6.32 1 96.31 228 GLY B N 1
ATOM 4275 C CA . GLY B 1 228 ? -8.844 4.738 6.297 1 96.31 228 GLY B CA 1
ATOM 4276 C C . GLY B 1 228 ? -9.555 4.672 7.637 1 96.31 228 GLY B C 1
ATOM 4277 O O . GLY B 1 228 ? -8.906 4.641 8.688 1 96.31 228 GLY B O 1
ATOM 4278 N N . SER B 1 229 ? -10.906 4.609 7.605 1 95.88 229 SER B N 1
ATOM 4279 C CA . SER B 1 229 ? -11.688 4.559 8.836 1 95.88 229 SER B CA 1
ATOM 4280 C C . SER B 1 229 ? -12.211 3.152 9.102 1 95.88 229 SER B C 1
ATOM 4282 O O . SER B 1 229 ? -12.625 2.836 10.219 1 95.88 229 SER B O 1
ATOM 4284 N N . LEU B 1 230 ? -12.289 2.342 8.109 1 96.25 230 LEU B N 1
ATOM 4285 C CA . LEU B 1 230 ? -12.844 0.997 8.219 1 96.25 230 LEU B CA 1
ATOM 4286 C C . LEU B 1 230 ? -11.758 -0.058 8.031 1 96.25 230 LEU B C 1
ATOM 4288 O O . LEU B 1 230 ? -11.883 -0.941 7.18 1 96.25 230 LEU B O 1
ATOM 4292 N N . VAL B 1 231 ? -10.75 0.006 8.859 1 97.19 231 VAL B N 1
ATOM 4293 C CA . VAL B 1 231 ? -9.586 -0.866 8.758 1 97.19 231 VAL B CA 1
ATOM 4294 C C . VAL B 1 231 ? -9.5 -1.76 9.992 1 97.19 231 VAL B C 1
ATOM 4296 O O . VAL B 1 231 ? -9.062 -1.315 11.055 1 97.19 231 VAL B O 1
ATOM 4299 N N . GLY B 1 232 ? -9.844 -3.008 9.812 1 97.38 232 GLY B N 1
ATOM 4300 C CA . GLY B 1 232 ? -9.906 -3.932 10.938 1 97.38 232 GLY B CA 1
ATOM 4301 C C . GLY B 1 232 ? -8.531 -4.312 11.461 1 97.38 232 GLY B C 1
ATOM 4302 O O . GLY B 1 232 ? -8.414 -4.832 12.57 1 97.38 232 GLY B O 1
ATOM 4303 N N . ALA B 1 233 ? -7.531 -4.086 10.68 1 96.25 233 ALA B N 1
ATOM 4304 C CA . ALA B 1 233 ? -6.141 -4.293 11.078 1 96.25 233 ALA B CA 1
ATOM 4305 C C . ALA B 1 233 ? -5.281 -3.08 10.727 1 96.25 233 ALA B C 1
ATOM 4307 O O . ALA B 1 233 ? -4.43 -3.15 9.844 1 96.25 233 ALA B O 1
ATOM 4308 N N . PRO B 1 234 ? -5.445 -2.027 11.422 1 95.25 234 PRO B N 1
ATOM 4309 C CA . PRO B 1 234 ? -4.602 -0.872 11.117 1 95.25 234 PRO B CA 1
ATOM 4310 C C . PRO B 1 234 ? -3.111 -1.201 11.164 1 95.25 234 PRO B C 1
ATOM 4312 O O . PRO B 1 234 ? -2.645 -1.843 12.102 1 95.25 234 PRO B O 1
ATOM 4315 N N . GLY B 1 235 ? -2.473 -1.031 10.031 1 83.88 235 GLY B N 1
ATOM 4316 C CA . GLY B 1 235 ? -1.097 -1.435 9.789 1 83.88 235 GLY B CA 1
ATOM 4317 C C . GLY B 1 235 ? -0.082 -0.572 10.516 1 83.88 235 GLY B C 1
ATOM 4318 O O . GLY B 1 235 ? -0.448 0.253 11.352 1 83.88 235 GLY B O 1
ATOM 4319 N N . PRO B 1 236 ? 1.152 -1.055 9.977 1 90.38 236 PRO B N 1
ATOM 4320 C CA . PRO B 1 236 ? 2.156 -0.218 10.641 1 90.38 236 PRO B CA 1
ATOM 4321 C C . PRO B 1 236 ? 2.018 1.261 10.289 1 90.38 236 PRO B C 1
ATOM 4323 O O . PRO B 1 236 ? 1.734 1.602 9.141 1 90.38 236 PRO B O 1
ATOM 4326 N N . ARG B 1 237 ? 2.252 2.033 11.234 1 95.38 237 ARG B N 1
ATOM 4327 C CA . ARG B 1 237 ? 2.068 3.477 11.133 1 95.38 237 ARG B CA 1
ATOM 4328 C C . ARG B 1 237 ? 3.027 4.082 10.109 1 95.38 237 ARG B C 1
ATOM 4330 O O . ARG B 1 237 ? 2.619 4.875 9.258 1 95.38 237 ARG B O 1
ATOM 4337 N N . THR B 1 238 ? 4.25 3.709 10.188 1 96.88 238 THR B N 1
ATOM 4338 C CA . THR B 1 238 ? 5.281 4.238 9.305 1 96.88 238 THR B CA 1
ATOM 4339 C C . THR B 1 238 ? 6.254 3.137 8.891 1 96.88 238 THR B C 1
ATOM 4341 O O . THR B 1 238 ? 6.668 2.322 9.719 1 96.88 238 THR B O 1
ATOM 4344 N N . ARG B 1 239 ? 6.555 3.021 7.629 1 97.56 239 ARG B N 1
ATOM 4345 C CA . ARG B 1 239 ? 7.57 2.141 7.066 1 97.56 239 ARG B CA 1
ATOM 4346 C C . ARG B 1 239 ? 8.383 2.859 5.992 1 97.56 239 ARG B C 1
ATOM 4348 O O . ARG B 1 239 ? 7.852 3.219 4.941 1 97.56 239 ARG B O 1
ATOM 4355 N N . VAL B 1 240 ? 9.609 3.123 6.324 1 98.44 240 VAL B N 1
ATOM 4356 C CA . VAL B 1 240 ? 10.508 3.803 5.402 1 98.44 240 VAL B CA 1
ATOM 4357 C C . VAL B 1 240 ? 11.602 2.836 4.941 1 98.44 240 VAL B C 1
ATOM 4359 O O . VAL B 1 240 ? 12.328 2.277 5.762 1 98.44 240 VAL B O 1
ATOM 4362 N N . LEU B 1 241 ? 11.711 2.672 3.668 1 98.25 241 LEU B N 1
ATOM 4363 C CA . LEU B 1 241 ? 12.594 1.649 3.109 1 98.25 241 LEU B CA 1
ATOM 4364 C C . LEU B 1 241 ? 13.766 2.287 2.365 1 98.25 241 LEU B C 1
ATOM 4366 O O . LEU B 1 241 ? 13.562 3.105 1.467 1 98.25 241 LEU B O 1
ATOM 4370 N N . GLY B 1 242 ? 14.93 1.939 2.74 1 97.5 242 GLY B N 1
ATOM 4371 C CA . GLY B 1 242 ? 16.156 2.316 2.068 1 97.5 242 GLY B CA 1
ATOM 4372 C C . GLY B 1 242 ? 17.078 1.141 1.812 1 97.5 242 GLY B C 1
ATOM 4373 O O . GLY B 1 242 ? 16.812 0.02 2.24 1 97.5 242 GLY B O 1
ATOM 4374 N N . ASP B 1 243 ? 18.156 1.383 1.053 1 96.62 243 ASP B N 1
ATOM 4375 C CA . ASP B 1 243 ? 19.078 0.303 0.715 1 96.62 243 ASP B CA 1
ATOM 4376 C C . ASP B 1 243 ? 20 -0.024 1.893 1 96.62 243 ASP B C 1
ATOM 4378 O O . ASP B 1 243 ? 20.719 -1.019 1.862 1 96.62 243 ASP B O 1
ATOM 4382 N N . GLY B 1 244 ? 19.953 0.754 2.967 1 96.69 244 GLY B N 1
ATOM 4383 C CA . GLY B 1 244 ? 20.719 0.472 4.172 1 96.69 244 GLY B CA 1
ATOM 4384 C C . GLY B 1 244 ? 19.875 -0.138 5.281 1 96.69 244 GLY B C 1
ATOM 4385 O O . GLY B 1 244 ? 20.406 -0.534 6.32 1 96.69 244 GLY B O 1
ATOM 4386 N N . GLY B 1 245 ? 18.625 -0.157 5.07 1 97.44 245 GLY B N 1
ATOM 4387 C CA . GLY B 1 245 ? 17.703 -0.644 6.078 1 97.44 245 GLY B CA 1
ATOM 4388 C C . GLY B 1 245 ? 16.344 0.042 6.023 1 97.44 245 GLY B C 1
ATOM 4389 O O . GLY B 1 245 ? 16.016 0.684 5.027 1 97.44 245 GLY B O 1
ATOM 4390 N N . ALA B 1 246 ? 15.57 -0.181 7.109 1 98.31 246 ALA B N 1
ATOM 4391 C CA . ALA B 1 246 ? 14.234 0.404 7.16 1 98.31 246 ALA B CA 1
ATOM 4392 C C . ALA B 1 246 ? 13.938 0.986 8.539 1 98.31 246 ALA B C 1
ATOM 4394 O O . ALA B 1 246 ? 14.484 0.524 9.547 1 98.31 246 ALA B O 1
ATOM 4395 N N . TYR B 1 247 ? 13.156 2.027 8.562 1 98.12 247 TYR B N 1
ATOM 4396 C CA . TYR B 1 247 ? 12.57 2.559 9.789 1 98.12 247 TYR B CA 1
ATOM 4397 C C . TYR B 1 247 ? 11.117 2.117 9.93 1 98.12 247 TYR B C 1
ATOM 4399 O O . TYR B 1 247 ? 10.336 2.227 8.992 1 98.12 247 TYR B O 1
ATOM 4407 N N . LEU B 1 248 ? 10.82 1.614 11.102 1 96.5 248 LEU B N 1
ATOM 4408 C CA . LEU B 1 248 ? 9.516 1.009 11.305 1 96.5 248 LEU B CA 1
ATOM 4409 C C . LEU B 1 248 ? 8.875 1.509 12.594 1 96.5 248 LEU B C 1
ATOM 4411 O O . LEU B 1 248 ? 9.508 1.471 13.656 1 96.5 248 LEU B O 1
ATOM 4415 N N . VAL B 1 249 ? 7.672 2.082 12.453 1 95.5 249 VAL B N 1
ATOM 4416 C CA . VAL B 1 249 ? 6.828 2.445 13.578 1 95.5 249 VAL B CA 1
ATOM 4417 C C . VAL B 1 249 ? 5.496 1.705 13.492 1 95.5 249 VAL B C 1
ATOM 4419 O O . VAL B 1 249 ? 4.848 1.71 12.438 1 95.5 249 VAL B O 1
ATOM 4422 N N . HIS B 1 250 ? 5.02 1.108 14.531 1 89.88 250 HIS B N 1
ATOM 4423 C CA . HIS B 1 250 ? 3.877 0.204 14.484 1 89.88 250 HIS B CA 1
ATOM 4424 C C . HIS B 1 250 ? 2.572 0.953 14.734 1 89.88 250 HIS B C 1
ATOM 4426 O O . HIS B 1 250 ? 1.725 1.047 13.844 1 89.88 250 HIS B O 1
ATOM 4432 N N . SER B 1 251 ? 2.5 1.477 15.875 1 83.69 251 SER B N 1
ATOM 4433 C CA . SER B 1 251 ? 1.222 2.061 16.266 1 83.69 251 SER B CA 1
ATOM 4434 C C . SER B 1 251 ? 1.335 3.572 16.438 1 83.69 251 SER B C 1
ATOM 4436 O O . SER B 1 251 ? 2.439 4.117 16.5 1 83.69 251 SER B O 1
ATOM 4438 N N . PHE B 1 252 ? 0.185 4.137 16.359 1 81.81 252 PHE B N 1
ATOM 4439 C CA . PHE B 1 252 ? 0.096 5.59 16.469 1 81.81 252 PHE B CA 1
ATOM 4440 C C . PHE B 1 252 ? -1.082 5.988 17.344 1 81.81 252 PHE B C 1
ATOM 4442 O O . PHE B 1 252 ? -2.209 5.543 17.125 1 81.81 252 PHE B O 1
ATOM 4449 N N . GLU B 1 253 ? -0.679 6.816 18.312 1 78.31 253 GLU B N 1
ATOM 4450 C CA . GLU B 1 253 ? -1.659 7.383 19.234 1 78.31 253 GLU B CA 1
ATOM 4451 C C . GLU B 1 253 ? -2.562 6.297 19.812 1 78.31 253 GLU B C 1
ATOM 4453 O O . GLU B 1 253 ? -2.1 5.199 20.125 1 78.31 253 GLU B O 1
ATOM 4458 N N . ALA B 1 254 ? -3.736 6.555 20.125 1 73.38 254 ALA B N 1
ATOM 4459 C CA . ALA B 1 254 ? -4.621 5.637 20.828 1 73.38 254 ALA B CA 1
ATOM 4460 C C . ALA B 1 254 ? -5.406 4.766 19.859 1 73.38 254 ALA B C 1
ATOM 4462 O O . ALA B 1 254 ? -6.312 4.031 20.266 1 73.38 254 ALA B O 1
ATOM 4463 N N . ASP B 1 255 ? -4.938 4.781 18.625 1 78.94 255 ASP B N 1
ATOM 4464 C CA . ASP B 1 255 ? -5.691 3.955 17.688 1 78.94 255 ASP B CA 1
ATOM 4465 C C . ASP B 1 255 ? -5.324 2.48 17.844 1 78.94 255 ASP B C 1
ATOM 4467 O O . ASP B 1 255 ? -4.145 2.133 17.891 1 78.94 255 ASP B O 1
ATOM 4471 N N . ALA B 1 256 ? -6.328 1.704 17.938 1 85.5 256 ALA B N 1
ATOM 4472 C CA . ALA B 1 256 ? -6.148 0.271 18.156 1 85.5 256 ALA B CA 1
ATOM 4473 C C . ALA B 1 256 ? -5.508 -0.393 16.938 1 85.5 256 ALA B C 1
ATOM 4475 O O . ALA B 1 256 ? -5.883 -0.113 15.797 1 85.5 256 ALA B O 1
ATOM 4476 N N . SER B 1 257 ? -4.469 -1.188 17.172 1 91.12 257 SER B N 1
ATOM 4477 C CA . SER B 1 257 ? -3.779 -1.931 16.125 1 91.12 257 SER B CA 1
ATOM 4478 C C . SER B 1 257 ? -3.365 -3.316 16.609 1 91.12 257 SER B C 1
ATOM 4480 O O . SER B 1 257 ? -2.947 -3.48 17.766 1 91.12 257 SER B O 1
ATOM 4482 N N . PRO B 1 258 ? -3.471 -4.242 15.719 1 88.94 258 PRO B N 1
ATOM 4483 C CA . PRO B 1 258 ? -2.957 -5.559 16.109 1 88.94 258 PRO B CA 1
ATOM 4484 C C . PRO B 1 258 ? -1.439 -5.578 16.266 1 88.94 258 PRO B C 1
ATOM 4486 O O . PRO B 1 258 ? -0.883 -6.543 16.797 1 88.94 258 PRO B O 1
ATOM 4489 N N . PHE B 1 259 ? -0.764 -4.562 15.898 1 88.19 259 PHE B N 1
ATOM 4490 C CA . PHE B 1 259 ? 0.692 -4.512 15.961 1 88.19 259 PHE B CA 1
ATOM 4491 C C . PHE B 1 259 ? 1.159 -3.838 17.25 1 88.19 259 PHE B C 1
ATOM 4493 O O . PHE B 1 259 ? 2.361 -3.74 17.5 1 88.19 259 PHE B O 1
ATOM 4500 N N . ASP B 1 260 ? 0.245 -3.447 18.094 1 85.19 260 ASP B N 1
ATOM 4501 C CA . ASP B 1 260 ? 0.571 -2.756 19.344 1 85.19 260 ASP B CA 1
ATOM 4502 C C . ASP B 1 260 ? 1.541 -3.576 20.188 1 85.19 260 ASP B C 1
ATOM 4504 O O . ASP B 1 260 ? 2.393 -3.018 20.875 1 85.19 260 ASP B O 1
ATOM 4508 N N . VAL B 1 261 ? 1.427 -4.793 20.047 1 81.19 261 VAL B N 1
ATOM 4509 C CA . VAL B 1 261 ? 2.207 -5.691 20.891 1 81.19 261 VAL B CA 1
ATOM 4510 C C . VAL B 1 261 ? 3.695 -5.52 20.594 1 81.19 261 VAL B C 1
ATOM 4512 O O . VAL B 1 261 ? 4.539 -5.75 21.453 1 81.19 261 VAL B O 1
ATOM 4515 N N . LEU B 1 262 ? 3.99 -5.059 19.422 1 82.94 262 LEU B N 1
ATOM 4516 C CA . LEU B 1 262 ? 5.387 -4.902 19.031 1 82.94 262 LEU B CA 1
ATOM 4517 C C . LEU B 1 262 ? 6.004 -3.678 19.688 1 82.94 262 LEU B C 1
ATOM 4519 O O . LEU B 1 262 ? 7.227 -3.518 19.688 1 82.94 262 LEU B O 1
ATOM 4523 N N . ASP B 1 263 ? 5.188 -2.879 20.266 1 82.62 263 ASP B N 1
ATOM 4524 C CA . ASP B 1 263 ? 5.668 -1.687 20.969 1 82.62 263 ASP B CA 1
ATOM 4525 C C . ASP B 1 263 ? 5.992 -1.994 22.422 1 82.62 263 ASP B C 1
ATOM 4527 O O . ASP B 1 263 ? 6.602 -1.176 23.109 1 82.62 263 ASP B O 1
ATOM 4531 N N . ASP B 1 264 ? 5.586 -3.141 22.828 1 81.38 264 ASP B N 1
ATOM 4532 C CA . ASP B 1 264 ? 5.746 -3.484 24.234 1 81.38 264 ASP B CA 1
ATOM 4533 C C . ASP B 1 264 ? 7.219 -3.469 24.641 1 81.38 264 ASP B C 1
ATOM 4535 O O . ASP B 1 264 ? 7.551 -3.133 25.781 1 81.38 264 ASP B O 1
ATOM 4539 N N . ASP B 1 265 ? 8.086 -3.756 23.75 1 81.44 265 ASP B N 1
ATOM 4540 C CA . ASP B 1 265 ? 9.508 -3.852 24.078 1 81.44 265 ASP B CA 1
ATOM 4541 C C . ASP B 1 265 ? 10.258 -2.592 23.656 1 81.44 265 ASP B C 1
ATOM 4543 O O . ASP B 1 265 ? 11.484 -2.586 23.594 1 81.44 265 ASP B O 1
ATOM 4547 N N . GLN B 1 266 ? 9.484 -1.59 23.359 1 89.69 266 GLN B N 1
ATOM 4548 C CA . GLN B 1 266 ? 10.148 -0.343 22.984 1 89.69 266 GLN B CA 1
ATOM 4549 C C . GLN B 1 266 ? 10.836 0.298 24.188 1 89.69 266 GLN B C 1
ATOM 4551 O O . GLN B 1 266 ? 10.172 0.697 25.141 1 89.69 266 GLN B O 1
ATOM 4556 N N . PRO B 1 267 ? 12.164 0.48 24.156 1 92.94 267 PRO B N 1
ATOM 4557 C CA . PRO B 1 267 ? 12.859 1.082 25.297 1 92.94 267 PRO B CA 1
ATOM 4558 C C . PRO B 1 267 ? 12.492 2.549 25.516 1 92.94 267 PRO B C 1
ATOM 4560 O O . PRO B 1 267 ? 12.195 3.26 24.547 1 92.94 267 PRO B O 1
ATOM 4563 N N . GLU B 1 268 ? 12.547 2.887 26.781 1 92.88 268 GLU B N 1
ATOM 4564 C CA . GLU B 1 268 ? 12.336 4.297 27.078 1 92.88 268 GLU B CA 1
ATOM 4565 C C . GLU B 1 268 ? 13.328 5.184 26.344 1 92.88 268 GLU B C 1
ATOM 4567 O O . GLU B 1 268 ? 14.508 4.844 26.234 1 92.88 268 GLU B O 1
ATOM 4572 N N . GLY B 1 269 ? 12.828 6.277 25.922 1 94.06 269 GLY B N 1
ATOM 4573 C CA . GLY B 1 269 ? 13.695 7.219 25.219 1 94.06 269 GLY B CA 1
ATOM 4574 C C . GLY B 1 269 ? 13.891 6.883 23.75 1 94.06 269 GLY B C 1
ATOM 4575 O O . GLY B 1 269 ? 14.68 7.535 23.062 1 94.06 269 GLY B O 1
ATOM 4576 N N . THR B 1 270 ? 13.25 5.863 23.297 1 95.62 270 THR B N 1
ATOM 4577 C CA . THR B 1 270 ? 13.344 5.484 21.891 1 95.62 270 THR B CA 1
ATOM 4578 C C . THR B 1 270 ? 11.977 5.539 21.234 1 95.62 270 THR B C 1
ATOM 4580 O O . THR B 1 270 ? 10.953 5.617 21.906 1 95.62 270 THR B O 1
ATOM 4583 N N . HIS B 1 271 ? 12.023 5.629 19.875 1 95.38 271 HIS B N 1
ATOM 4584 C CA . HIS B 1 271 ? 10.797 5.609 19.094 1 95.38 271 HIS B CA 1
ATOM 4585 C C . HIS B 1 271 ? 11 4.887 17.766 1 95.38 271 HIS B C 1
ATOM 4587 O O . HIS B 1 271 ? 11.797 5.324 16.938 1 95.38 271 HIS B O 1
ATOM 4593 N N . GLY B 1 272 ? 10.273 3.787 17.625 1 95.25 272 GLY B N 1
ATOM 4594 C CA . GLY B 1 272 ? 10.391 2.992 16.422 1 95.25 272 GLY B CA 1
ATOM 4595 C C . GLY B 1 272 ? 11.641 2.131 16.391 1 95.25 272 GLY B C 1
ATOM 4596 O O . GLY B 1 272 ? 12.359 2.027 17.375 1 95.25 272 GLY B O 1
ATOM 4597 N N . TRP B 1 273 ? 11.828 1.524 15.18 1 95.88 273 TRP B N 1
ATOM 4598 C CA . TRP B 1 273 ? 12.898 0.544 15.031 1 95.88 273 TRP B CA 1
ATOM 4599 C C . TRP B 1 273 ? 13.633 0.743 13.703 1 95.88 273 TRP B C 1
ATOM 4601 O O . TRP B 1 273 ? 13.008 1.008 12.672 1 95.88 273 TRP B O 1
ATOM 4611 N N . LEU B 1 274 ? 14.922 0.658 13.773 1 97 274 LEU B N 1
ATOM 4612 C CA . LEU B 1 274 ? 15.719 0.413 12.578 1 97 274 LEU B CA 1
ATOM 4613 C C . LEU B 1 274 ? 15.82 -1.081 12.289 1 97 274 LEU B C 1
ATOM 4615 O O . LEU B 1 274 ? 16.281 -1.854 13.133 1 97 274 LEU B O 1
ATOM 4619 N N . THR B 1 275 ? 15.367 -1.499 11.102 1 96.5 275 THR B N 1
ATOM 4620 C CA . THR B 1 275 ? 15.273 -2.93 10.836 1 96.5 275 THR B CA 1
ATOM 4621 C C . THR B 1 275 ? 16.047 -3.299 9.57 1 96.5 275 THR B C 1
ATOM 4623 O O . THR B 1 275 ? 16.172 -2.488 8.648 1 96.5 275 THR B O 1
ATOM 4626 N N . ARG B 1 276 ? 16.594 -4.426 9.508 1 96.19 276 ARG B N 1
ATOM 4627 C CA . ARG B 1 276 ? 17.234 -5.133 8.398 1 96.19 276 ARG B CA 1
ATOM 4628 C C . ARG B 1 276 ? 16.812 -6.598 8.367 1 96.19 276 ARG B C 1
ATOM 4630 O O . ARG B 1 276 ? 17.562 -7.477 8.805 1 96.19 276 ARG B O 1
ATOM 4637 N N . GLY B 1 277 ? 15.625 -6.781 7.758 1 92.75 277 GLY B N 1
ATOM 4638 C CA . GLY B 1 277 ? 15.016 -8.094 7.895 1 92.75 277 GLY B CA 1
ATOM 4639 C C . GLY B 1 277 ? 14.547 -8.391 9.305 1 92.75 277 GLY B C 1
ATOM 4640 O O . GLY B 1 277 ? 13.766 -7.633 9.883 1 92.75 277 GLY B O 1
ATOM 4641 N N . ARG B 1 278 ? 15.148 -9.375 9.898 1 90.5 278 ARG B N 1
ATOM 4642 C CA . ARG B 1 278 ? 14.727 -9.805 11.227 1 90.5 278 ARG B CA 1
ATOM 4643 C C . ARG B 1 278 ? 15.422 -8.984 12.312 1 90.5 278 ARG B C 1
ATOM 4645 O O . ARG B 1 278 ? 14.969 -8.953 13.461 1 90.5 278 ARG B O 1
ATOM 4652 N N . GLU B 1 279 ? 16.453 -8.383 11.938 1 92.31 279 GLU B N 1
ATOM 4653 C CA . GLU B 1 279 ? 17.203 -7.598 12.914 1 92.31 279 GLU B CA 1
ATOM 4654 C C . GLU B 1 279 ? 16.531 -6.25 13.172 1 92.31 279 GLU B C 1
ATOM 4656 O O . GLU B 1 279 ? 16.141 -5.551 12.234 1 92.31 279 GLU B O 1
ATOM 4661 N N . ARG B 1 280 ? 16.375 -5.93 14.43 1 92.81 280 ARG B N 1
ATOM 4662 C CA . ARG B 1 280 ? 15.789 -4.645 14.789 1 92.81 280 ARG B CA 1
ATOM 4663 C C . ARG B 1 280 ? 16.562 -3.984 15.922 1 92.81 280 ARG B C 1
ATOM 4665 O O . ARG B 1 280 ? 17 -4.656 16.859 1 92.81 280 ARG B O 1
ATOM 4672 N N . THR B 1 281 ? 16.781 -2.744 15.805 1 95.06 281 THR B N 1
ATOM 4673 C CA . THR B 1 281 ? 17.391 -1.924 16.844 1 95.06 281 THR B CA 1
ATOM 4674 C C . THR B 1 281 ? 16.547 -0.694 17.141 1 95.06 281 THR B C 1
ATOM 4676 O O . THR B 1 281 ? 16.078 -0.017 16.219 1 95.06 281 THR B O 1
ATOM 4679 N N . ALA B 1 282 ? 16.312 -0.465 18.422 1 96.12 282 ALA B N 1
ATOM 4680 C CA . ALA B 1 282 ? 15.508 0.689 18.828 1 96.12 282 ALA B CA 1
ATOM 4681 C C . ALA B 1 282 ? 16.188 1.994 18.422 1 96.12 282 ALA B C 1
ATOM 4683 O O . ALA B 1 282 ? 17.406 2.123 18.516 1 96.12 282 ALA B O 1
ATOM 4684 N N . VAL B 1 283 ? 15.414 2.945 18.016 1 96.94 283 VAL B N 1
ATOM 4685 C CA . VAL B 1 283 ? 15.953 4.211 17.547 1 96.94 283 VAL B CA 1
ATOM 4686 C C . VAL B 1 283 ? 15.789 5.285 18.609 1 96.94 283 VAL B C 1
ATOM 4688 O O . VAL B 1 283 ? 14.672 5.535 19.078 1 96.94 283 VAL B O 1
ATOM 4691 N N . PRO B 1 284 ? 16.844 5.98 19 1 96.25 284 PRO B N 1
ATOM 4692 C CA . PRO B 1 284 ? 16.719 7.055 20 1 96.25 284 PRO B CA 1
ATOM 4693 C C . PRO B 1 284 ? 15.789 8.172 19.531 1 96.25 284 PRO B C 1
ATOM 4695 O O . PRO B 1 284 ? 15.844 8.586 18.375 1 96.25 284 PRO B O 1
ATOM 4698 N N . GLN B 1 285 ? 14.914 8.539 20.344 1 94.94 285 GLN B N 1
ATOM 4699 C CA . GLN B 1 285 ? 13.977 9.625 20.078 1 94.94 285 GLN B CA 1
ATOM 4700 C C . GLN B 1 285 ? 14.594 10.977 20.406 1 94.94 285 GLN B C 1
ATOM 4702 O O . GLN B 1 285 ? 15.023 11.211 21.547 1 94.94 285 GLN B O 1
ATOM 4707 N N . PRO B 1 286 ? 14.633 11.852 19.5 1 93.94 286 PRO B N 1
ATOM 4708 C CA . PRO B 1 286 ? 15.078 13.203 19.844 1 93.94 286 PRO B CA 1
ATOM 4709 C C . PRO B 1 286 ? 14.102 13.93 20.766 1 93.94 286 PRO B C 1
ATOM 4711 O O . PRO B 1 286 ? 12.953 13.508 20.906 1 93.94 286 PRO B O 1
ATOM 4714 N N . ARG B 1 287 ? 14.648 14.898 21.359 1 87.5 287 ARG B N 1
ATOM 4715 C CA . ARG B 1 287 ? 13.773 15.742 22.172 1 87.5 287 ARG B CA 1
ATOM 4716 C C . ARG B 1 287 ? 12.781 16.5 21.297 1 87.5 287 ARG B C 1
ATOM 4718 O O . ARG B 1 287 ? 13.07 16.797 20.125 1 87.5 287 ARG B O 1
ATOM 4725 N N . GLY B 1 288 ? 11.672 16.703 21.891 1 82.44 288 GLY B N 1
ATOM 4726 C CA . GLY B 1 288 ? 10.672 17.484 21.172 1 82.44 288 GLY B CA 1
ATOM 4727 C C . GLY B 1 288 ? 9.258 16.938 21.344 1 82.44 288 GLY B C 1
ATOM 4728 O O . GLY B 1 288 ? 9.047 15.977 22.094 1 82.44 288 GLY B O 1
ATOM 4729 N N . GLY B 1 289 ? 8.266 17.656 20.703 1 83.62 289 GLY B N 1
ATOM 4730 C CA . GLY B 1 289 ? 6.859 17.297 20.75 1 83.62 289 GLY B CA 1
ATOM 4731 C C . GLY B 1 289 ? 5.945 18.375 20.203 1 83.62 289 GLY B C 1
ATOM 4732 O O . GLY B 1 289 ? 6.398 19.469 19.875 1 83.62 289 GLY B O 1
ATOM 4733 N N . HIS B 1 290 ? 4.719 17.938 20.109 1 77.75 290 HIS B N 1
ATOM 4734 C CA . HIS B 1 290 ? 3.723 18.781 19.453 1 77.75 290 HIS B CA 1
ATOM 4735 C C . HIS B 1 290 ? 3.672 20.172 20.094 1 77.75 290 HIS B C 1
ATOM 4737 O O . HIS B 1 290 ? 3.408 21.156 19.422 1 77.75 290 HIS B O 1
ATOM 4743 N N . GLY B 1 291 ? 4 20.266 21.344 1 82.69 291 GLY B N 1
ATOM 4744 C CA . GLY B 1 291 ? 3.967 21.531 22.047 1 82.69 291 GLY B CA 1
ATOM 4745 C C . GLY B 1 291 ? 5.035 22.5 21.578 1 82.69 291 GLY B C 1
ATOM 4746 O O . GLY B 1 291 ? 4.93 23.703 21.797 1 82.69 291 GLY B O 1
ATOM 4747 N N . ASP B 1 292 ? 5.91 22 20.875 1 90.88 292 ASP B N 1
ATOM 4748 C CA . ASP B 1 292 ? 7.027 22.828 20.422 1 90.88 292 ASP B CA 1
ATOM 4749 C C . ASP B 1 292 ? 6.602 23.75 19.297 1 90.88 292 ASP B C 1
ATOM 4751 O O . ASP B 1 292 ? 7.297 24.719 18.984 1 90.88 292 ASP B O 1
ATOM 4755 N N . PHE B 1 293 ? 5.457 23.484 18.734 1 94.88 293 PHE B N 1
ATOM 4756 C CA . PHE B 1 293 ? 4.969 24.359 17.656 1 94.88 293 PHE B CA 1
ATOM 4757 C C . PHE B 1 293 ? 4.777 25.781 18.156 1 94.88 293 PHE B C 1
ATOM 4759 O O . PHE B 1 293 ? 5.316 26.719 17.578 1 94.88 293 PHE B O 1
ATOM 4766 N N . TYR B 1 294 ? 4.082 25.984 19.234 1 94.62 294 TYR B N 1
ATOM 4767 C CA . TYR B 1 294 ? 3.783 27.328 19.719 1 94.62 294 TYR B CA 1
ATOM 4768 C C . TYR B 1 294 ? 5.016 27.984 20.328 1 94.62 294 TYR B C 1
ATOM 4770 O O . TYR B 1 294 ? 5.152 29.203 20.312 1 94.62 294 TYR B O 1
ATOM 4778 N N . THR B 1 295 ? 5.895 27.109 20.859 1 94.88 295 THR B N 1
ATOM 4779 C CA . THR B 1 295 ? 7.188 27.656 21.266 1 94.88 295 THR B CA 1
ATOM 4780 C C . THR B 1 295 ? 7.918 28.25 20.062 1 94.88 295 THR B C 1
ATOM 4782 O O . THR B 1 295 ? 8.438 29.375 20.141 1 94.88 295 THR B O 1
ATOM 4785 N N . ALA B 1 296 ? 7.91 27.594 18.984 1 96 296 ALA B N 1
ATOM 4786 C CA . ALA B 1 296 ? 8.531 28.078 17.75 1 96 296 ALA B CA 1
ATOM 4787 C C . ALA B 1 296 ? 7.828 29.328 17.234 1 96 296 ALA B C 1
ATOM 4789 O O . ALA B 1 296 ? 8.477 30.234 16.719 1 96 296 ALA B O 1
ATOM 4790 N N . VAL B 1 297 ? 6.527 29.375 17.359 1 96.81 297 VAL B N 1
ATOM 4791 C CA . VAL B 1 297 ? 5.766 30.547 16.938 1 96.81 297 VAL B CA 1
ATOM 4792 C C . VAL B 1 297 ? 6.191 31.766 17.766 1 96.81 297 VAL B C 1
ATOM 4794 O O . VAL B 1 297 ? 6.418 32.844 17.219 1 96.81 297 VAL B O 1
ATOM 4797 N N . ALA B 1 298 ? 6.32 31.578 19.062 1 95.62 298 ALA B N 1
ATOM 4798 C CA . ALA B 1 298 ? 6.734 32.656 19.938 1 95.62 298 ALA B CA 1
ATOM 4799 C C . ALA B 1 298 ? 8.125 33.188 19.562 1 95.62 298 ALA B C 1
ATOM 4801 O O . ALA B 1 298 ? 8.352 34.375 19.5 1 95.62 298 ALA B O 1
ATOM 4802 N N . GLU B 1 299 ? 8.992 32.25 19.344 1 96.5 299 GLU B N 1
ATOM 4803 C CA . GLU B 1 299 ? 10.352 32.625 18.969 1 96.5 299 GLU B CA 1
ATOM 4804 C C . GLU B 1 299 ? 10.367 33.344 17.625 1 96.5 299 GLU B C 1
ATOM 4806 O O . GLU B 1 299 ? 11.109 34.312 17.453 1 96.5 299 GLU B O 1
ATOM 4811 N N . TRP B 1 300 ? 9.57 32.875 16.719 1 96.88 300 TRP B N 1
ATOM 4812 C CA . TRP B 1 300 ? 9.445 33.5 15.406 1 96.88 300 TRP B CA 1
ATOM 4813 C C . TRP B 1 300 ? 8.922 34.906 15.523 1 96.88 300 TRP B C 1
ATOM 4815 O O . TRP B 1 300 ? 9.5 35.844 14.953 1 96.88 300 TRP B O 1
ATOM 4825 N N . LEU B 1 301 ? 7.902 35.156 16.312 1 94.5 301 LEU B N 1
ATOM 4826 C CA . LEU B 1 301 ? 7.293 36.469 16.484 1 94.5 301 LEU B CA 1
ATOM 4827 C C . LEU B 1 301 ? 8.242 37.438 17.188 1 94.5 301 LEU B C 1
ATOM 4829 O O . LEU B 1 301 ? 8.195 38.656 16.969 1 94.5 301 LEU B O 1
ATOM 4833 N N . ALA B 1 302 ? 9.164 36.875 17.984 1 95.69 302 ALA B N 1
ATOM 4834 C CA . ALA B 1 302 ? 10.164 37.656 18.688 1 95.69 302 ALA B CA 1
ATOM 4835 C C . ALA B 1 302 ? 11.352 38 17.781 1 95.69 302 ALA B C 1
ATOM 4837 O O . ALA B 1 302 ? 12.258 38.719 18.172 1 95.69 302 ALA B O 1
ATOM 4838 N N . GLY B 1 303 ? 11.336 37.438 16.625 1 95.38 303 GLY B N 1
ATOM 4839 C CA . GLY B 1 303 ? 12.438 37.656 15.695 1 95.38 303 GLY B CA 1
ATOM 4840 C C . GLY B 1 303 ? 13.641 36.781 15.984 1 95.38 303 GLY B C 1
ATOM 4841 O O . GLY B 1 303 ? 14.75 37.062 15.523 1 95.38 303 GLY B O 1
ATOM 4842 N N . GLU B 1 304 ? 13.422 35.719 16.656 1 95.94 304 GLU B N 1
ATOM 4843 C CA . GLU B 1 304 ? 14.539 34.875 17.109 1 95.94 304 GLU B CA 1
ATOM 4844 C C . GLU B 1 304 ? 14.656 33.594 16.266 1 95.94 304 GLU B C 1
ATOM 4846 O O . GLU B 1 304 ? 15.617 32.844 16.422 1 95.94 304 GLU B O 1
ATOM 4851 N N . ALA B 1 305 ? 13.734 33.344 15.562 1 95.56 305 ALA B N 1
ATOM 4852 C CA . ALA B 1 305 ? 13.719 32.125 14.734 1 95.56 305 ALA B CA 1
ATOM 4853 C C . ALA B 1 305 ? 12.961 32.375 13.43 1 95.56 305 ALA B C 1
ATOM 4855 O O . ALA B 1 305 ? 12.258 33.375 13.289 1 95.56 305 ALA B O 1
ATOM 4856 N N . GLU B 1 306 ? 13.133 31.531 12.523 1 95.94 306 GLU B N 1
ATOM 4857 C CA . GLU B 1 306 ? 12.367 31.562 11.281 1 95.94 306 GLU B CA 1
ATOM 4858 C C . GLU B 1 306 ? 10.938 31.078 11.5 1 95.94 306 GLU B C 1
ATOM 4860 O O . GLU B 1 306 ? 10.633 30.469 12.531 1 95.94 306 GLU B O 1
ATOM 4865 N N . VAL B 1 307 ? 10.062 31.391 10.492 1 97.12 307 VAL B N 1
ATOM 4866 C CA . VAL B 1 307 ? 8.68 30.922 10.555 1 97.12 307 VAL B CA 1
ATOM 4867 C C . VAL B 1 307 ? 8.648 29.406 10.727 1 97.12 307 VAL B C 1
ATOM 4869 O O . VAL B 1 307 ? 9.375 28.688 10.031 1 97.12 307 VAL B O 1
ATOM 4872 N N . PRO B 1 308 ? 7.934 28.891 11.68 1 96.38 308 PRO B N 1
ATOM 4873 C CA . PRO B 1 308 ? 7.965 27.453 11.953 1 96.38 308 PRO B CA 1
ATOM 4874 C C . PRO B 1 308 ? 7.469 26.625 10.773 1 96.38 308 PRO B C 1
ATOM 4876 O O . PRO B 1 308 ? 8.008 25.547 10.508 1 96.38 308 PRO B O 1
ATOM 4879 N N . VAL B 1 309 ? 6.441 27.062 10.109 1 97.56 309 VAL B N 1
ATOM 4880 C CA . VAL B 1 309 ? 5.93 26.453 8.883 1 97.56 309 VAL B CA 1
ATOM 4881 C C . VAL B 1 309 ? 5.766 27.547 7.816 1 97.56 309 VAL B C 1
ATOM 4883 O O . VAL B 1 309 ? 4.988 28.484 7.988 1 97.56 309 VAL B O 1
ATOM 4886 N N . ASP B 1 310 ? 6.512 27.391 6.758 1 96.88 310 ASP B N 1
ATOM 4887 C CA . ASP B 1 310 ? 6.344 28.312 5.633 1 96.88 310 ASP B CA 1
ATOM 4888 C C . ASP B 1 310 ? 4.98 28.125 4.973 1 96.88 310 ASP B C 1
ATOM 4890 O O . ASP B 1 310 ? 4.672 27.031 4.473 1 96.88 310 ASP B O 1
ATOM 4894 N N . PRO B 1 311 ? 4.168 29.188 4.961 1 97.75 311 PRO B N 1
ATOM 4895 C CA . PRO B 1 311 ? 2.846 29.047 4.348 1 97.75 311 PRO B CA 1
ATOM 4896 C C . PRO B 1 311 ? 2.908 28.531 2.914 1 97.75 311 PRO B C 1
ATOM 4898 O O . PRO B 1 311 ? 1.972 27.875 2.449 1 97.75 311 PRO B O 1
ATOM 4901 N N . ALA B 1 312 ? 4.004 28.766 2.244 1 96.31 312 ALA B N 1
ATOM 4902 C CA . ALA B 1 312 ? 4.176 28.266 0.887 1 96.31 312 ALA B CA 1
ATOM 4903 C C . ALA B 1 312 ? 4.16 26.734 0.869 1 96.31 312 ALA B C 1
ATOM 4905 O O . ALA B 1 312 ? 3.711 26.125 -0.104 1 96.31 312 ALA B O 1
ATOM 4906 N N . ASP B 1 313 ? 4.625 26.109 1.896 1 96.69 313 ASP B N 1
ATOM 4907 C CA . ASP B 1 313 ? 4.574 24.656 2.014 1 96.69 313 ASP B CA 1
ATOM 4908 C C . ASP B 1 313 ? 3.131 24.156 2.031 1 96.69 313 ASP B C 1
ATOM 4910 O O . ASP B 1 313 ? 2.814 23.125 1.421 1 96.69 313 ASP B O 1
ATOM 4914 N N . ALA B 1 314 ? 2.332 24.906 2.756 1 97.56 314 ALA B N 1
ATOM 4915 C CA . ALA B 1 314 ? 0.927 24.516 2.857 1 97.56 314 ALA B CA 1
ATOM 4916 C C . ALA B 1 314 ? 0.222 24.656 1.512 1 97.56 314 ALA B C 1
ATOM 4918 O O . ALA B 1 314 ? -0.676 23.875 1.19 1 97.56 314 ALA B O 1
ATOM 4919 N N . VAL B 1 315 ? 0.619 25.656 0.749 1 97.56 315 VAL B N 1
ATOM 4920 C CA . VAL B 1 315 ? 0.078 25.812 -0.598 1 97.56 315 VAL B CA 1
ATOM 4921 C C . VAL B 1 315 ? 0.468 24.594 -1.448 1 97.56 315 VAL B C 1
ATOM 4923 O O . VAL B 1 315 ? -0.369 24.031 -2.156 1 97.56 315 VAL B O 1
ATOM 4926 N N . ARG B 1 316 ? 1.697 24.188 -1.384 1 97 316 ARG B N 1
ATOM 4927 C CA . ARG B 1 316 ? 2.168 23.016 -2.131 1 97 316 ARG B CA 1
ATOM 4928 C C . ARG B 1 316 ? 1.397 21.766 -1.734 1 97 316 ARG B C 1
ATOM 4930 O O . ARG B 1 316 ? 1.06 20.938 -2.588 1 97 316 ARG B O 1
ATOM 4937 N N . THR B 1 317 ? 1.182 21.625 -0.476 1 98 317 THR B N 1
ATOM 4938 C CA . THR B 1 317 ? 0.38 20.5 0.003 1 98 317 THR B CA 1
ATOM 4939 C C . THR B 1 317 ? -1.012 20.531 -0.622 1 98 317 THR B C 1
ATOM 4941 O O . THR B 1 317 ? -1.511 19.5 -1.078 1 98 317 THR B O 1
ATOM 4944 N N . ALA B 1 318 ? -1.623 21.719 -0.653 1 97.56 318 ALA B N 1
ATOM 4945 C CA . ALA B 1 318 ? -2.943 21.859 -1.265 1 97.56 318 ALA B CA 1
ATOM 4946 C C . ALA B 1 318 ? -2.9 21.5 -2.746 1 97.56 318 ALA B C 1
ATOM 4948 O O . ALA B 1 318 ? -3.846 20.906 -3.271 1 97.56 318 ALA B O 1
ATOM 4949 N N . GLU B 1 319 ? -1.816 21.859 -3.424 1 98.38 319 GLU B N 1
ATOM 4950 C CA . GLU B 1 319 ? -1.654 21.516 -4.836 1 98.38 319 GLU B CA 1
ATOM 4951 C C . GLU B 1 319 ? -1.624 20 -5.035 1 98.38 319 GLU B C 1
ATOM 4953 O O . GLU B 1 319 ? -2.23 19.484 -5.977 1 98.38 319 GLU B O 1
ATOM 4958 N N . VAL B 1 320 ? -0.929 19.312 -4.223 1 98.56 320 VAL B N 1
ATOM 4959 C CA . VAL B 1 320 ? -0.856 17.859 -4.293 1 98.56 320 VAL B CA 1
ATOM 4960 C C . VAL B 1 320 ? -2.244 17.266 -4.078 1 98.56 320 VAL B C 1
ATOM 4962 O O . VAL B 1 320 ? -2.648 16.344 -4.793 1 98.56 320 VAL B O 1
ATOM 4965 N N . LEU B 1 321 ? -2.961 17.781 -3.131 1 98.25 321 LEU B N 1
ATOM 4966 C CA . LEU B 1 321 ? -4.289 17.266 -2.826 1 98.25 321 LEU B CA 1
ATOM 4967 C C . LEU B 1 321 ? -5.254 17.531 -3.977 1 98.25 321 LEU B C 1
ATOM 4969 O O . LEU B 1 321 ? -6.109 16.703 -4.285 1 98.25 321 LEU B O 1
ATOM 4973 N N . ASP B 1 322 ? -5.141 18.719 -4.582 1 98.12 322 ASP B N 1
ATOM 4974 C CA . ASP B 1 322 ? -5.938 19 -5.773 1 98.12 322 ASP B CA 1
ATOM 4975 C C . ASP B 1 322 ? -5.641 17.984 -6.883 1 98.12 322 ASP B C 1
ATOM 4977 O O . ASP B 1 322 ? -6.559 17.453 -7.504 1 98.12 322 ASP B O 1
ATOM 4981 N N . ALA B 1 323 ? -4.367 17.781 -7.094 1 98.5 323 ALA B N 1
ATOM 4982 C CA . ALA B 1 323 ? -3.963 16.797 -8.094 1 98.5 323 ALA B CA 1
ATOM 4983 C C . ALA B 1 323 ? -4.488 15.414 -7.75 1 98.5 323 ALA B C 1
ATOM 4985 O O . ALA B 1 323 ? -4.887 14.648 -8.633 1 98.5 323 ALA B O 1
ATOM 4986 N N . ALA B 1 324 ? -4.504 15.078 -6.531 1 98.44 324 ALA B N 1
ATOM 4987 C CA . ALA B 1 324 ? -5.012 13.789 -6.07 1 98.44 324 ALA B CA 1
ATOM 4988 C C . ALA B 1 324 ? -6.492 13.633 -6.406 1 98.44 324 ALA B C 1
ATOM 4990 O O . ALA B 1 324 ? -6.93 12.555 -6.812 1 98.44 324 ALA B O 1
ATOM 4991 N N . ARG B 1 325 ? -7.238 14.695 -6.211 1 96.94 325 ARG B N 1
ATOM 4992 C CA . ARG B 1 325 ? -8.656 14.648 -6.543 1 96.94 325 ARG B CA 1
ATOM 4993 C C . ARG B 1 325 ? -8.867 14.375 -8.031 1 96.94 325 ARG B C 1
ATOM 4995 O O . ARG B 1 325 ? -9.711 13.57 -8.406 1 96.94 325 ARG B O 1
ATOM 5002 N N . VAL B 1 326 ? -8.07 15.062 -8.789 1 97.81 326 VAL B N 1
ATOM 5003 C CA . VAL B 1 326 ? -8.148 14.859 -10.234 1 97.81 326 VAL B CA 1
ATOM 5004 C C . VAL B 1 326 ? -7.75 13.422 -10.57 1 97.81 326 VAL B C 1
ATOM 5006 O O . VAL B 1 326 ? -8.43 12.758 -11.352 1 97.81 326 VAL B O 1
ATOM 5009 N N . SER B 1 327 ? -6.707 12.961 -9.984 1 98.06 327 SER B N 1
ATOM 5010 C CA . SER B 1 327 ? -6.219 11.602 -10.211 1 98.06 327 SER B CA 1
ATOM 5011 C C . SER B 1 327 ? -7.281 10.57 -9.867 1 98.06 327 SER B C 1
ATOM 5013 O O . SER B 1 327 ? -7.527 9.641 -10.641 1 98.06 327 SER B O 1
ATOM 5015 N N . ALA B 1 328 ? -7.883 10.742 -8.742 1 96.62 328 ALA B N 1
ATOM 5016 C CA . ALA B 1 328 ? -8.906 9.805 -8.289 1 96.62 328 ALA B CA 1
ATOM 5017 C C . ALA B 1 328 ? -10.086 9.766 -9.258 1 96.62 328 ALA B C 1
ATOM 5019 O O . ALA B 1 328 ? -10.68 8.711 -9.477 1 96.62 328 ALA B O 1
ATOM 5020 N N . LYS B 1 329 ? -10.391 10.867 -9.758 1 95.25 329 LYS B N 1
ATOM 5021 C CA . LYS B 1 329 ? -11.516 10.977 -10.688 1 95.25 329 LYS B CA 1
ATOM 5022 C C . LYS B 1 329 ? -11.164 10.383 -12.047 1 95.25 329 LYS B C 1
ATOM 5024 O O . LYS B 1 329 ? -11.984 9.703 -12.664 1 95.25 329 LYS B O 1
ATOM 5029 N N . GLU B 1 330 ? -9.93 10.609 -12.461 1 95.88 330 GLU B N 1
ATOM 5030 C CA . GLU B 1 330 ? -9.594 10.297 -13.844 1 95.88 330 GLU B CA 1
ATOM 5031 C C . GLU B 1 330 ? -8.828 8.977 -13.945 1 95.88 330 GLU B C 1
ATOM 5033 O O . GLU B 1 330 ? -8.648 8.438 -15.039 1 95.88 330 GLU B O 1
ATOM 5038 N N . GLY B 1 331 ? -8.344 8.477 -12.914 1 94.69 331 GLY B N 1
ATOM 5039 C CA . GLY B 1 331 ? -7.652 7.195 -12.914 1 94.69 331 GLY B CA 1
ATOM 5040 C C . GLY B 1 331 ? -6.297 7.246 -13.586 1 94.69 331 GLY B C 1
ATOM 5041 O O . GLY B 1 331 ? -5.965 6.375 -14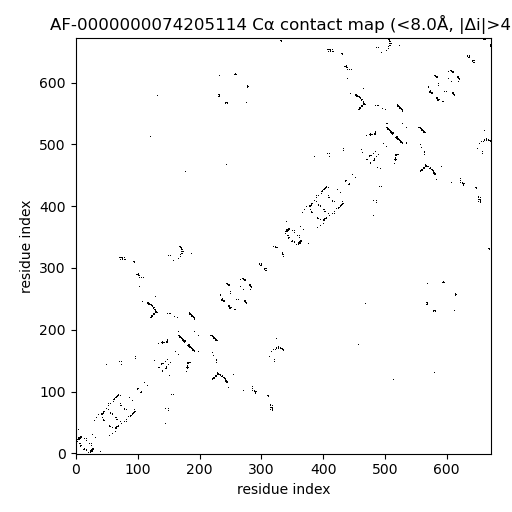.391 1 94.69 331 GLY B O 1
ATOM 5042 N N . ARG B 1 332 ? -5.562 8.242 -13.281 1 96.06 332 ARG B N 1
ATOM 5043 C CA . ARG B 1 332 ? -4.242 8.383 -13.883 1 96.06 332 ARG B CA 1
ATOM 5044 C C . ARG B 1 332 ? -3.314 9.195 -12.977 1 96.06 332 ARG B C 1
ATOM 5046 O O . ARG B 1 332 ? -3.777 9.945 -12.125 1 96.06 332 ARG B O 1
ATOM 5053 N N . LEU B 1 333 ? -2.092 8.984 -13.266 1 96.44 333 LEU B N 1
ATOM 5054 C CA . LEU B 1 333 ? -1.086 9.844 -12.656 1 96.44 333 LEU B CA 1
ATOM 5055 C C . LEU B 1 333 ? -1.266 11.289 -13.109 1 96.44 333 LEU B C 1
ATOM 5057 O O . LEU B 1 333 ? -1.451 11.555 -14.297 1 96.44 333 LEU B O 1
ATOM 5061 N N . VAL B 1 334 ? -1.233 12.227 -12.117 1 97.88 334 VAL B N 1
ATOM 5062 C CA . VAL B 1 334 ? -1.434 13.641 -12.406 1 97.88 334 VAL B CA 1
ATOM 5063 C C . VAL B 1 334 ? -0.21 14.438 -11.969 1 97.88 334 VAL B C 1
ATOM 5065 O O . VAL B 1 334 ? 0.26 14.289 -10.836 1 97.88 334 VAL B O 1
ATOM 5068 N N . ASP B 1 335 ? 0.264 15.25 -12.867 1 96.5 335 ASP B N 1
ATOM 5069 C CA . ASP B 1 335 ? 1.387 16.125 -12.531 1 96.5 335 ASP B CA 1
ATOM 5070 C C . ASP B 1 335 ? 0.959 17.234 -11.57 1 96.5 335 ASP B C 1
ATOM 5072 O O . ASP B 1 335 ? -0.171 17.719 -11.641 1 96.5 335 ASP B O 1
ATOM 5076 N N . VAL B 1 336 ? 1.914 17.547 -10.672 1 96.25 336 VAL B N 1
ATOM 5077 C CA . VAL B 1 336 ? 1.653 18.609 -9.703 1 96.25 336 VAL B CA 1
ATOM 5078 C C . VAL B 1 336 ? 2.352 19.891 -10.133 1 96.25 336 VAL B C 1
ATOM 5080 O O . VAL B 1 336 ? 3.521 19.859 -10.523 1 96.25 336 VAL B O 1
#

Solvent-accessible surface area (backbone atoms only — not comparable to full-atom values): 35306 Å² total; per-residue (Å²): 140,80,73,40,64,45,71,33,75,46,68,70,52,37,53,52,44,44,70,78,36,72,80,30,48,78,29,67,38,66,69,68,46,64,74,47,59,88,60,53,80,66,45,76,47,76,65,61,52,90,44,34,44,61,53,49,41,55,39,13,72,71,53,43,33,33,39,34,37,67,46,63,31,92,37,33,70,49,22,48,47,40,54,49,44,19,60,75,53,66,21,58,61,32,44,55,62,44,65,69,32,29,60,69,48,45,24,49,51,53,40,58,74,71,43,62,29,50,63,60,49,37,39,34,42,44,53,45,27,59,44,79,66,72,82,82,44,64,50,41,60,32,74,82,79,23,17,42,57,59,68,48,34,52,59,56,48,43,54,49,32,72,72,56,38,59,59,44,31,24,34,29,46,69,38,60,80,81,40,82,9,37,37,32,34,38,36,41,35,35,20,42,27,88,88,59,69,89,55,80,74,70,76,78,71,82,80,73,83,70,57,88,78,60,70,74,71,75,82,26,38,35,34,46,36,37,38,31,36,57,24,9,53,20,60,58,25,32,44,35,28,10,70,54,11,14,44,40,32,41,62,52,86,90,49,47,24,62,47,45,69,72,53,72,74,58,54,88,67,42,54,46,29,42,20,57,14,59,46,69,41,78,28,69,40,62,88,78,30,54,71,49,48,61,54,36,44,53,35,24,76,70,68,73,44,65,71,78,36,57,52,67,56,52,29,53,38,28,36,48,52,50,27,25,54,51,6,40,73,68,41,26,56,24,72,87,140,78,74,40,65,46,71,32,74,47,69,72,52,38,54,50,46,45,70,78,35,72,81,30,48,76,29,67,40,67,69,68,47,64,74,46,59,87,62,53,79,64,44,76,46,77,66,62,51,90,44,33,44,61,52,48,40,55,40,12,73,69,52,42,32,34,40,34,37,68,46,63,30,93,38,32,70,48,20,47,47,39,54,49,44,20,58,74,53,67,21,57,61,33,44,56,62,44,65,69,32,29,62,69,48,46,24,49,50,53,41,57,75,71,44,63,30,49,63,59,48,36,39,34,42,45,54,46,28,59,43,79,64,73,84,81,43,65,50,40,59,33,75,84,80,24,17,42,57,58,66,47,34,52,58,56,48,42,55,49,32,74,73,55,39,59,59,44,31,23,33,28,46,69,38,60,82,82,41,82,9,38,37,31,33,39,37,42,34,35,19,42,26,87,89,59,69,88,56,82,74,70,76,80,74,81,80,72,84,71,58,89,78,63,68,73,72,75,82,26,37,34,35,44,36,38,38,30,37,58,24,10,52,19,57,59,24,31,43,35,27,12,69,55,11,13,42,41,30,41,64,54,86,89,48,48,22,63,45,45,70,73,53,72,75,58,54,86,67,40,54,47,30,42,21,56,14,58,47,70,42,76,27,70,40,62,88,79,29,54,71,48,49,62,54,36,46,52,35,24,76,71,68,72,44,65,72,77,35,57,52,67,56,50,30,52,38,29,37,47,51,50,26,24,54,51,6,39,74,68,43,26,56,24,73,86

Secondary structure (DSSP, 8-state):
----EEE--SHHHHHHHHHH-TTSEEESSHHHHHT-GGG-S-EEE-S-GGGHHHHHHHHHHTT--EEEESSS-SSHHHHHHHHHHHHHHT--EEEE-GGGG-HHHHHHHHHHHHTTT-SEEEEEEEEE-B-SS----HHHH-TTT-SHHHHHHHHHHHHHHHHH--EEEEEEEEE-SSSSS--EEEEEEEEPPTT-----------SS---TT---S---PEEEEEEESB-SS---SEEEEETTEEEEE---TT---TTGGGGTTPPTTEEEEEEETTEEEEEEPPS--TTHHHHHHHHHHTTSS--SS-HHHHHHHHHHHHHHHHHHHHTB-EE-/----EEE--SHHHHHHHHHH-TTSEEESSHHHHHT-GGG-S-EEE-S-GGGHHHHHHHHHHTT--EEEESSS-SSHHHHHHHHHHHHHHT--EEEE-GGGG-HHHHHHHHHHHHTTT-SEEEEEEEEE-B-SS----HHHH-TTT-SHHHHHHHHHHHHHHHHH--EEEEEEEEE-SSSSS--EEEEEEEEPPTT-----------SS---S----S---PEEEEEEESB-SS---SEEEEETTEEEEE---TT---TTGGGGTTPPTTEEEEEEETTEEEEEEPPS--TTHHHHHHHHHHTTSS--SS-HHHHHHHHHHHHHHHHHHHHTB-EE-

InterPro domains:
  IPR000683 Gfo/Idh/MocA-like oxidoreductase, N-terminal [PF01408] (3-96)
  IPR004104 Gfo/Idh/MocA-like oxidoreductase, C-terminal [PF02894] (109-335)
  IPR036291 NAD(P)-binding domain superfamily [SSF51735] (3-132)
  IPR051317 Gfo/Idh/MocA family oxidoreductases [PTHR43708] (3-336)

Radius of gyration: 28.63 Å; Cα contacts (8 Å, |Δi|>4): 1412; chains: 2; bounding box: 50×92×64 Å

Sequence (672 aa):
MSVTAVVARDSGRRVQAAGDWPGARLFNDLTSMLLEPCLYDLVVIASPSSLHAEHANAVSVAGKPFVLDKPIATTAAEARRVVAAASASGTPFTVFHNRRWDPEQLTLKALLDRGDLGKVHTFERHWERWRPKPQQRWKENDVVGGGLLLDLGPHLVDSATQLFGPVVSVYAETRTLSTPTEDDVFLVLHHAAPGTRPGPVPGRAAAADVLFGVEPPAKGVVSRLWAGSLVGAPGPRTRVLGDGGAYLVHSFEADASPFDVLDDDQPEGTHGWLTRGRERTAVPQPRGGHGDFYTAVAEWLAGEAEVPVDPADAVRTAEVLDAARVSAKEGRLVDVMSVTAVVARDSGRRVQAAGDWPGARLFNDLTSMLLEPCLYDLVVIASPSSLHAEHANAVSVAGKPFVLDKPIATTAAEARRVVAAASASGTPFTVFHNRRWDPEQLTLKALLDRGDLGKVHTFERHWERWRPKPQQRWKENDVVGGGLLLDLGPHLVDSATQLFGPVVSVYAETRTLSTPTEDDVFLVLHHAAPGTRPGPVPGRAAAADVLFGVEPPAKGVVSRLWAGSLVGAPGPRTRVLGDGGAYLVHSFEADASPFDVLDDDQPEGTHGWLTRGRERTAVPQPRGGHGDFYTAVAEWLAGEAEVPVDPADAVRTAEVLDAARVSAKEGRLVDV